Protein AF-A0A925XJP5-F1 (afdb_monomer)

Structure (mmCIF, N/CA/C/O backbone):
data_AF-A0A925XJP5-F1
#
_entry.id   AF-A0A925XJP5-F1
#
loop_
_atom_site.group_PDB
_atom_site.id
_atom_site.type_symbol
_atom_site.label_atom_id
_atom_site.label_alt_id
_atom_site.label_comp_id
_atom_site.label_asym_id
_atom_site.label_entity_id
_atom_site.label_seq_id
_atom_site.pdbx_PDB_ins_code
_atom_site.Cartn_x
_atom_site.Cartn_y
_atom_site.Cartn_z
_atom_site.occupancy
_atom_site.B_iso_or_equiv
_atom_site.auth_seq_id
_atom_site.auth_comp_id
_atom_site.auth_asym_id
_atom_site.auth_atom_id
_atom_site.pdbx_PDB_model_num
ATOM 1 N N . MET A 1 1 ? -41.745 -6.745 10.046 1.00 33.81 1 MET A N 1
ATOM 2 C CA . MET A 1 1 ? -40.478 -7.326 10.549 1.00 33.81 1 MET A CA 1
ATOM 3 C C . MET A 1 1 ? -39.273 -7.015 9.654 1.00 33.81 1 MET A C 1
ATOM 5 O O . MET A 1 1 ? -38.207 -6.804 10.210 1.00 33.81 1 MET A O 1
ATOM 9 N N . SER A 1 2 ? -39.406 -6.922 8.320 1.00 37.16 2 SER A N 1
ATOM 10 C CA . SER A 1 2 ? -38.311 -6.513 7.409 1.00 37.16 2 SER A CA 1
ATOM 11 C C . SER A 1 2 ? -37.733 -5.118 7.708 1.00 37.16 2 SER A C 1
ATOM 13 O O . SER A 1 2 ? -36.521 -4.944 7.706 1.00 37.16 2 SER A O 1
ATOM 15 N N . ASP A 1 3 ? -38.587 -4.146 8.041 1.00 43.53 3 ASP A N 1
ATOM 16 C CA . ASP A 1 3 ? -38.178 -2.735 8.181 1.00 43.53 3 ASP A CA 1
ATOM 17 C C . ASP A 1 3 ? -37.449 -2.447 9.510 1.00 43.53 3 ASP A C 1
ATOM 19 O O . ASP A 1 3 ? -36.561 -1.601 9.566 1.00 43.53 3 ASP A O 1
ATOM 23 N N . LEU A 1 4 ? -37.758 -3.208 10.571 1.00 40.88 4 LEU A N 1
ATOM 24 C CA . LEU A 1 4 ? -37.053 -3.150 11.862 1.00 40.88 4 LEU A CA 1
ATOM 25 C C . LEU A 1 4 ? -35.613 -3.666 11.747 1.00 40.88 4 LEU A C 1
ATOM 27 O O . LEU A 1 4 ? -34.712 -3.078 12.340 1.00 40.88 4 LEU A O 1
ATOM 31 N N . LYS A 1 5 ? -35.388 -4.705 10.927 1.00 43.38 5 LYS A N 1
ATOM 32 C CA . LYS A 1 5 ? -34.034 -5.160 10.582 1.00 43.38 5 LYS A CA 1
ATOM 33 C C . LYS A 1 5 ? -33.272 -4.076 9.819 1.00 43.38 5 LYS A C 1
ATOM 35 O O . LYS A 1 5 ? -32.122 -3.834 10.141 1.00 43.38 5 LYS A O 1
ATOM 40 N N . GLY A 1 6 ? -33.920 -3.360 8.895 1.00 41.78 6 GLY A N 1
ATOM 41 C CA . GLY A 1 6 ? -33.315 -2.224 8.185 1.00 41.78 6 GLY A CA 1
ATOM 42 C C . GLY A 1 6 ? -32.887 -1.072 9.106 1.00 41.78 6 GLY A C 1
ATOM 43 O O . GLY A 1 6 ? -31.795 -0.535 8.939 1.00 41.78 6 GLY A O 1
ATOM 44 N N . ILE A 1 7 ? -33.694 -0.734 10.120 1.00 41.88 7 ILE A N 1
ATOM 45 C CA . ILE A 1 7 ? -33.349 0.287 11.127 1.00 41.88 7 ILE A CA 1
ATOM 46 C C . ILE A 1 7 ? -32.202 -0.194 12.027 1.00 41.88 7 ILE A C 1
ATOM 48 O O . ILE A 1 7 ? -31.280 0.581 12.274 1.00 41.88 7 ILE A O 1
ATOM 52 N N . GLN A 1 8 ? -32.204 -1.461 12.462 1.00 41.78 8 GLN A N 1
ATOM 53 C CA . GLN A 1 8 ? -31.091 -2.071 13.211 1.00 41.78 8 GLN A CA 1
ATOM 54 C C . GLN A 1 8 ? -29.792 -2.111 12.388 1.00 41.78 8 GLN A C 1
ATOM 56 O O . GLN A 1 8 ? -28.729 -1.779 12.903 1.00 41.78 8 GLN A O 1
ATOM 61 N N . SER A 1 9 ? -29.864 -2.436 11.095 1.00 38.41 9 SER A N 1
ATOM 62 C CA . SER A 1 9 ? -28.710 -2.439 10.187 1.00 38.41 9 SER A CA 1
ATOM 63 C C . SER A 1 9 ? -28.182 -1.032 9.896 1.00 38.41 9 SER A C 1
ATOM 65 O O .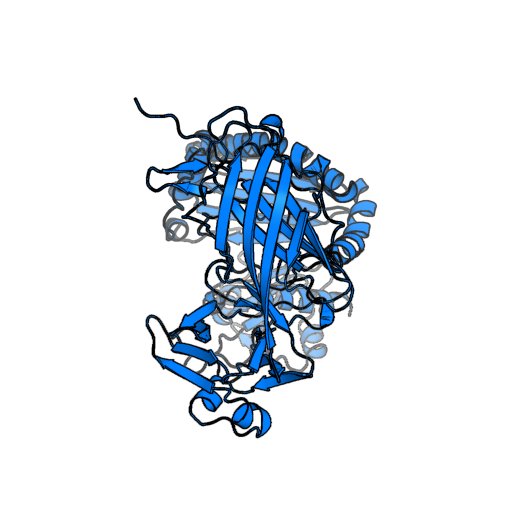 SER A 1 9 ? -26.971 -0.840 9.870 1.00 38.41 9 SER A O 1
ATOM 67 N N . ALA A 1 10 ? -29.053 -0.030 9.732 1.00 37.78 10 ALA A N 1
ATOM 68 C CA . ALA A 1 10 ? -28.644 1.364 9.542 1.00 37.78 10 ALA A CA 1
ATOM 69 C C . ALA A 1 10 ? -28.015 1.969 10.811 1.00 37.78 10 ALA A C 1
ATOM 71 O O . ALA A 1 10 ? -27.041 2.713 10.723 1.00 37.78 10 ALA A O 1
ATOM 72 N N . SER A 1 11 ? -28.530 1.612 11.991 1.00 39.16 11 SER A N 1
ATOM 73 C CA . SER A 1 11 ? -27.977 2.040 13.284 1.00 39.16 11 SER A CA 1
ATOM 74 C C . SER A 1 11 ? -26.676 1.310 13.640 1.00 39.16 11 SER A C 1
ATOM 76 O O . SER A 1 11 ? -25.763 1.943 14.169 1.00 39.16 11 SER A O 1
ATOM 78 N N . MET A 1 12 ? -26.525 0.037 13.256 1.00 36.75 12 MET A N 1
ATOM 79 C CA . MET A 1 12 ? -25.231 -0.654 13.284 1.00 36.75 12 MET A CA 1
ATOM 80 C C . MET A 1 12 ? -24.235 -0.037 12.299 1.00 36.75 12 MET A C 1
ATOM 82 O O . MET A 1 12 ? -23.118 0.238 12.705 1.00 36.75 12 MET A O 1
ATOM 86 N N . MET A 1 13 ? -24.611 0.263 11.051 1.00 34.12 13 MET A N 1
ATOM 87 C CA . MET A 1 13 ? -23.694 0.890 10.084 1.00 34.12 13 MET A CA 1
ATOM 88 C C . MET A 1 13 ? -23.263 2.305 10.502 1.00 34.12 13 MET A C 1
ATOM 90 O O . MET A 1 13 ? -22.089 2.647 10.368 1.00 34.12 13 MET A O 1
ATOM 94 N N . ALA A 1 14 ? -24.167 3.102 11.083 1.00 40.53 14 ALA A N 1
ATOM 95 C CA . ALA A 1 14 ? -23.829 4.408 11.649 1.00 40.53 14 ALA A CA 1
ATOM 96 C C . ALA A 1 14 ? -22.902 4.304 12.875 1.00 40.53 14 ALA A C 1
ATOM 98 O O . ALA A 1 14 ? -22.091 5.196 13.095 1.00 40.53 14 ALA A O 1
ATOM 99 N N . ALA A 1 15 ? -22.987 3.224 13.659 1.00 39.31 15 ALA A N 1
ATOM 100 C CA . ALA A 1 15 ? -22.090 2.971 14.788 1.00 39.31 15 ALA A CA 1
ATOM 101 C C . ALA A 1 15 ? -20.753 2.320 14.372 1.00 39.31 15 ALA A C 1
ATOM 103 O O . ALA A 1 15 ? -19.737 2.549 15.022 1.00 39.31 15 ALA A O 1
ATOM 104 N N . MET A 1 16 ? -20.740 1.528 13.296 1.00 35.91 16 MET A N 1
ATOM 105 C CA . MET A 1 16 ? -19.591 0.731 12.836 1.00 35.91 16 MET A CA 1
ATOM 106 C C . MET A 1 16 ? -18.668 1.474 11.859 1.00 35.91 16 MET A C 1
ATOM 108 O O . MET A 1 16 ? -17.530 1.055 11.676 1.00 35.91 16 MET A O 1
ATOM 112 N N . GLY A 1 17 ? -19.127 2.567 11.242 1.00 30.78 17 GLY A N 1
ATOM 113 C CA . GLY A 1 17 ? -18.336 3.371 10.301 1.00 30.78 17 GLY A CA 1
ATOM 114 C C . GLY A 1 17 ? -17.660 4.609 10.899 1.00 30.78 17 GLY A C 1
ATOM 115 O O . GLY A 1 17 ? -17.045 5.372 10.156 1.00 30.78 17 GLY A O 1
ATOM 116 N N . MET A 1 18 ? -17.788 4.862 12.206 1.00 36.00 18 MET A N 1
ATOM 117 C CA . MET A 1 18 ? -17.225 6.074 12.803 1.00 36.00 18 MET A CA 1
ATOM 118 C C . MET A 1 18 ? -15.815 5.841 13.379 1.00 36.00 18 MET A C 1
ATOM 120 O O . MET A 1 18 ? -15.600 4.867 14.100 1.00 36.00 18 MET A O 1
ATOM 124 N N . PRO A 1 19 ? -14.838 6.726 13.089 1.00 31.59 19 PRO A N 1
ATOM 125 C CA . PRO A 1 19 ? -13.469 6.598 13.589 1.00 31.59 19 PRO A CA 1
ATOM 126 C C . PRO A 1 19 ? -13.420 6.637 15.130 1.00 31.59 19 PRO A C 1
ATOM 128 O O . PR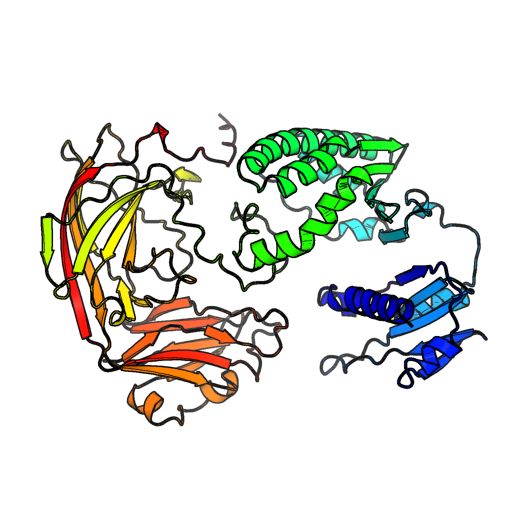O A 1 19 ? -14.343 7.166 15.744 1.00 31.59 19 PRO A O 1
ATOM 131 N N . PRO A 1 20 ? -12.331 6.186 15.787 1.00 36.72 20 PRO A N 1
ATOM 132 C CA . PRO A 1 20 ? -12.180 6.191 17.254 1.00 36.72 20 PRO A CA 1
ATOM 133 C C . PRO A 1 20 ? -12.446 7.547 17.941 1.00 36.72 20 PRO A C 1
ATOM 135 O O . PRO A 1 20 ? -12.813 7.593 19.113 1.00 36.72 20 PRO A O 1
ATOM 138 N N . ALA A 1 21 ? -12.352 8.659 17.200 1.00 38.34 21 ALA A N 1
ATOM 139 C CA . ALA A 1 21 ? -12.789 9.989 17.637 1.00 38.34 21 ALA A CA 1
ATOM 140 C C . ALA A 1 21 ? -14.308 10.096 17.944 1.00 38.34 21 ALA A C 1
ATOM 142 O O . ALA A 1 21 ? -14.755 11.072 18.544 1.00 38.34 21 ALA A O 1
ATOM 143 N N . ALA A 1 22 ? -15.113 9.092 17.590 1.00 40.25 22 ALA A N 1
ATOM 144 C CA . ALA A 1 22 ? -16.556 9.033 17.814 1.00 40.25 22 ALA A CA 1
ATOM 145 C C . ALA A 1 22 ? -16.968 8.749 19.263 1.00 40.25 22 ALA A C 1
ATOM 147 O O . ALA A 1 22 ? -18.132 8.937 19.610 1.00 40.25 22 ALA A O 1
ATOM 148 N N . GLN A 1 23 ? -16.024 8.418 20.149 1.00 46.31 23 GLN A N 1
ATOM 149 C CA . GLN A 1 23 ? -16.266 8.458 21.598 1.00 46.31 23 GLN A CA 1
ATOM 150 C C . GLN A 1 23 ? -16.563 9.885 22.112 1.00 46.31 23 GLN A C 1
ATOM 152 O O . GLN A 1 23 ? -16.997 10.053 23.248 1.00 46.31 23 GLN A O 1
ATOM 157 N N . GLN A 1 24 ? -16.385 10.915 21.272 1.00 52.09 24 GLN A N 1
ATOM 158 C CA . GLN A 1 24 ? -16.808 12.297 21.523 1.00 52.09 24 GLN A CA 1
ATOM 159 C C . GLN A 1 24 ? -17.993 12.748 20.649 1.00 52.09 24 GLN A C 1
ATOM 161 O O . GLN A 1 24 ? -18.259 13.950 20.559 1.00 52.09 24 GLN A O 1
ATOM 166 N N . PHE A 1 25 ? -18.703 11.833 19.979 1.00 54.78 25 PHE A N 1
ATOM 167 C CA . PHE A 1 25 ? -19.795 12.193 19.074 1.00 54.78 25 PHE A CA 1
ATOM 168 C C . PHE A 1 25 ? -20.973 12.832 19.831 1.00 54.78 25 PHE A C 1
ATOM 170 O O . PHE A 1 25 ? -21.836 12.154 20.382 1.00 54.78 25 PHE A O 1
ATOM 177 N N . LYS A 1 26 ? -21.023 14.168 19.825 1.00 70.50 26 LYS A N 1
ATOM 178 C CA . LYS A 1 26 ? -22.146 14.982 20.315 1.00 70.50 26 LYS A CA 1
ATOM 179 C C . LYS A 1 26 ? -23.151 15.217 19.190 1.00 70.50 26 LYS A C 1
ATOM 181 O O . LYS A 1 26 ? -23.288 16.336 18.692 1.00 70.50 26 LYS A O 1
ATOM 186 N N . GLY A 1 27 ? -23.804 14.152 18.740 1.00 73.38 27 GLY A N 1
ATOM 187 C CA . GLY A 1 27 ? -24.730 14.210 17.614 1.00 73.38 27 GLY A CA 1
ATOM 188 C C . GLY A 1 27 ? -25.967 13.343 17.804 1.00 73.38 27 GLY A C 1
ATOM 189 O O . GLY A 1 27 ? -26.015 12.459 18.658 1.00 73.38 27 GLY A O 1
ATOM 190 N N . LEU A 1 28 ? -26.975 13.622 16.980 1.00 81.50 28 LEU A N 1
ATOM 191 C CA . LEU A 1 28 ? -28.200 12.840 16.870 1.00 81.50 28 LEU A CA 1
ATOM 192 C C . LEU A 1 28 ? -28.327 12.328 15.440 1.00 81.50 28 LEU A C 1
ATOM 194 O O . LEU A 1 28 ? -28.055 13.059 14.488 1.00 81.50 28 LEU A O 1
ATOM 198 N N . VAL A 1 29 ? -28.788 11.095 15.303 1.00 80.31 29 VAL A N 1
ATOM 199 C CA . VAL A 1 29 ? -29.218 10.506 14.039 1.00 80.31 29 VAL A CA 1
ATOM 200 C C . VAL A 1 29 ? -30.739 10.469 14.051 1.00 80.31 29 VAL A C 1
ATOM 202 O O . VAL A 1 29 ? -31.344 10.037 15.031 1.00 80.31 29 VAL A O 1
ATOM 205 N N . VAL A 1 30 ? -31.357 10.933 12.968 1.00 80.69 30 VAL A N 1
ATOM 206 C CA . VAL A 1 30 ? -32.813 10.959 12.809 1.00 80.69 30 VAL A CA 1
ATOM 207 C C . VAL A 1 30 ? -33.185 10.096 11.611 1.00 80.69 30 VAL A C 1
ATOM 209 O O . VAL A 1 30 ? -32.767 10.376 10.491 1.00 80.69 30 VAL A O 1
ATOM 212 N N . ALA A 1 31 ? -33.979 9.058 11.843 1.00 79.00 31 ALA A N 1
ATOM 213 C CA . ALA A 1 31 ? -34.532 8.195 10.811 1.00 79.00 31 ALA A CA 1
ATOM 214 C C . ALA A 1 31 ? -36.034 8.456 10.669 1.00 79.00 31 ALA A C 1
ATOM 216 O O . ALA A 1 31 ? -36.762 8.479 11.660 1.00 79.00 31 ALA A O 1
ATOM 217 N N . ARG A 1 32 ? -36.508 8.634 9.433 1.00 78.69 32 ARG A N 1
ATOM 218 C CA . ARG A 1 32 ? -37.937 8.768 9.125 1.00 78.69 32 ARG A CA 1
ATOM 219 C C . ARG A 1 32 ? -38.437 7.545 8.368 1.00 78.69 32 ARG A C 1
ATOM 221 O O . ARG A 1 32 ? -37.838 7.129 7.382 1.00 78.69 32 ARG A O 1
ATOM 228 N N . SER A 1 33 ? -39.547 6.983 8.824 1.00 77.12 33 SER A N 1
ATOM 229 C CA . SER A 1 33 ? -40.209 5.819 8.243 1.00 77.12 33 SER A CA 1
ATOM 230 C C . SER A 1 33 ? -41.499 6.231 7.536 1.00 77.12 33 SER A C 1
ATOM 232 O O . SER A 1 33 ? -42.208 7.126 7.980 1.00 77.12 33 SER A O 1
ATOM 234 N N . LYS A 1 34 ? -41.841 5.545 6.439 1.00 76.31 34 LYS A N 1
ATOM 235 C CA . LYS A 1 34 ? -43.169 5.673 5.807 1.00 76.31 34 LYS A CA 1
ATOM 236 C C . LYS A 1 34 ? -44.260 4.931 6.584 1.00 76.31 34 LYS A C 1
ATOM 238 O O . LYS A 1 34 ? -45.441 5.193 6.377 1.00 76.31 34 LYS A O 1
ATOM 243 N N . LYS A 1 35 ? -43.870 3.964 7.418 1.00 83.12 35 LYS A N 1
ATOM 244 C CA . LYS A 1 35 ? -44.777 3.186 8.264 1.00 83.12 35 LYS A CA 1
ATOM 245 C C . LYS A 1 35 ? -44.687 3.657 9.711 1.00 83.12 35 LYS A C 1
ATOM 247 O O . LYS A 1 35 ? -43.565 3.909 10.163 1.00 83.12 35 LYS A O 1
ATOM 252 N N . PRO A 1 36 ? -45.811 3.639 10.445 1.00 88.81 36 PRO A N 1
ATOM 253 C CA . PRO A 1 36 ? -45.805 3.958 11.856 1.00 88.81 36 PRO A CA 1
ATOM 254 C C . PRO A 1 36 ? -44.813 3.094 12.649 1.00 88.81 36 PRO A C 1
ATOM 256 O O . PRO A 1 36 ? -44.838 1.863 12.583 1.00 88.81 36 PRO A O 1
ATOM 259 N N . LEU A 1 37 ? -43.941 3.753 13.397 1.00 88.44 37 LEU A N 1
ATOM 260 C CA . LEU A 1 37 ? -43.054 3.213 14.404 1.00 88.44 37 LEU A CA 1
ATOM 261 C C . LEU A 1 37 ? -43.815 3.125 15.724 1.00 88.44 37 LEU A C 1
ATOM 263 O O . LEU A 1 37 ? -44.519 4.048 16.126 1.00 88.44 37 LEU A O 1
ATOM 267 N N . SER A 1 38 ? -43.646 2.005 16.418 1.00 90.19 38 SER A N 1
ATOM 268 C CA . SER A 1 38 ? -44.187 1.812 17.757 1.00 90.19 38 SER A CA 1
ATOM 269 C C . SER A 1 38 ? -43.050 1.467 18.701 1.00 90.19 38 SER A C 1
ATOM 271 O O . SER A 1 38 ? -42.330 0.490 18.485 1.00 90.19 38 SER A O 1
ATOM 273 N N . GLN A 1 39 ? -42.907 2.248 19.771 1.00 86.06 39 GLN A N 1
ATOM 274 C CA . GLN A 1 39 ? -41.919 1.966 20.806 1.00 86.06 39 GLN A CA 1
ATOM 275 C C . GLN A 1 39 ? -42.156 0.592 21.446 1.00 86.06 39 GLN A C 1
ATOM 277 O O . GLN A 1 39 ? -41.198 -0.139 21.684 1.00 86.06 39 GLN A O 1
ATOM 282 N N . SER A 1 40 ? -43.418 0.196 21.660 1.00 89.38 40 SER A N 1
ATOM 283 C CA . SER A 1 40 ? -43.729 -1.128 22.206 1.00 89.38 40 SER A CA 1
ATOM 284 C C . SER A 1 40 ? -43.322 -2.249 21.249 1.00 89.38 40 SER A C 1
ATOM 286 O O . SER A 1 40 ? -42.809 -3.267 21.701 1.00 89.38 40 SER A O 1
ATOM 288 N N . ALA A 1 41 ? -43.455 -2.047 19.935 1.00 88.31 41 ALA A N 1
ATOM 289 C CA . ALA A 1 41 ? -43.001 -3.019 18.941 1.00 88.31 41 ALA A CA 1
ATOM 290 C C . ALA A 1 41 ? -41.467 -3.144 18.898 1.00 88.31 41 ALA A C 1
ATOM 292 O O . ALA A 1 41 ? -40.954 -4.247 18.726 1.00 88.31 41 ALA A O 1
ATOM 293 N N . ILE A 1 42 ? -40.732 -2.038 19.078 1.00 86.44 42 ILE A N 1
ATOM 294 C CA . ILE A 1 42 ? -39.261 -2.057 19.153 1.00 86.44 42 ILE A CA 1
ATOM 295 C C . ILE A 1 42 ? -38.800 -2.817 20.403 1.00 86.44 42 ILE A C 1
ATOM 297 O O . ILE A 1 42 ? -37.968 -3.712 20.296 1.00 86.44 42 ILE A O 1
ATOM 301 N N . LEU A 1 43 ? -39.382 -2.519 21.569 1.00 87.81 43 LEU A N 1
ATOM 302 C CA . LEU A 1 43 ? -39.062 -3.204 22.827 1.00 87.81 43 LEU A CA 1
ATOM 303 C C . LEU A 1 43 ? -39.427 -4.699 22.794 1.00 87.81 43 LEU A C 1
ATOM 305 O O . LEU A 1 43 ? -38.710 -5.517 23.357 1.00 87.81 43 LEU A O 1
ATOM 309 N N . GLN A 1 44 ? -40.512 -5.076 22.108 1.00 89.38 44 GLN A N 1
ATOM 310 C CA . GLN A 1 44 ? -40.867 -6.485 21.895 1.00 89.38 44 GLN A CA 1
ATOM 311 C C . GLN A 1 44 ? -39.879 -7.213 20.976 1.00 89.38 44 GLN A C 1
ATOM 313 O O . GLN A 1 44 ? -39.612 -8.394 21.181 1.00 89.38 44 GLN A O 1
ATOM 318 N N . ALA A 1 45 ? -39.357 -6.528 19.955 1.00 86.56 45 ALA A N 1
ATOM 319 C CA . ALA A 1 45 ? -38.388 -7.100 19.023 1.00 86.56 45 ALA A CA 1
ATOM 320 C C . ALA A 1 45 ? -36.975 -7.221 19.621 1.00 86.56 45 ALA A C 1
ATOM 322 O O . ALA A 1 45 ? -36.201 -8.055 19.157 1.00 86.56 45 ALA A O 1
ATOM 323 N N . SER A 1 46 ? -36.667 -6.408 20.634 1.00 86.38 46 SER A N 1
ATOM 324 C CA . SER A 1 46 ? -35.368 -6.336 21.305 1.00 86.38 46 SER A CA 1
ATOM 325 C C . SER A 1 46 ? -35.556 -6.263 22.830 1.00 86.38 46 SER A C 1
ATOM 327 O O . SER A 1 46 ? -35.480 -5.174 23.410 1.00 86.38 46 SER A O 1
ATOM 329 N N . PRO A 1 47 ? -35.832 -7.403 23.496 1.00 86.88 47 PRO A N 1
ATOM 330 C CA . PRO A 1 47 ? -36.103 -7.462 24.937 1.00 86.88 47 PRO A CA 1
ATOM 331 C C . PRO A 1 47 ? -34.914 -7.035 25.817 1.00 86.88 47 PRO A C 1
ATOM 333 O O . PRO A 1 47 ? -35.086 -6.771 27.004 1.00 86.88 47 PRO A O 1
ATOM 336 N N . GLU A 1 48 ? -33.710 -6.956 25.254 1.00 86.25 48 GLU A N 1
ATOM 337 C CA . GLU A 1 48 ? -32.500 -6.439 25.895 1.00 86.25 48 GLU A CA 1
ATOM 338 C C . GLU A 1 48 ? -32.511 -4.915 26.112 1.00 86.25 48 GLU A C 1
ATOM 340 O O . GLU A 1 48 ? -31.717 -4.399 26.904 1.00 86.25 48 GLU A O 1
ATOM 345 N N . LEU A 1 49 ? -33.401 -4.187 25.430 1.00 90.25 49 LEU A N 1
ATOM 346 C CA . LEU A 1 49 ? -33.514 -2.736 25.543 1.00 90.25 49 LEU A CA 1
ATOM 347 C C . LEU A 1 49 ? -34.243 -2.334 26.824 1.00 90.25 49 LEU A C 1
ATOM 349 O O . LEU A 1 49 ? -35.337 -2.806 27.128 1.00 90.25 49 LEU A O 1
ATOM 353 N N . LYS A 1 50 ? -33.663 -1.380 27.556 1.00 91.19 50 LYS A N 1
ATOM 354 C CA . LYS A 1 50 ? -34.285 -0.813 28.759 1.00 91.19 50 LYS A CA 1
ATOM 355 C C . LYS A 1 50 ? -34.980 0.493 28.418 1.00 91.19 50 LYS A C 1
ATOM 357 O O . LYS A 1 50 ? -34.313 1.436 28.006 1.00 91.19 50 LYS A O 1
ATOM 362 N N . SER A 1 51 ? -36.294 0.555 28.622 1.00 94.50 51 SER A N 1
ATOM 363 C CA . SER A 1 51 ? -37.050 1.809 28.540 1.00 94.50 51 SER A CA 1
ATOM 364 C C . SER A 1 51 ? -36.765 2.684 29.762 1.00 94.50 51 SER A C 1
ATOM 366 O O . SER A 1 51 ? -36.723 2.186 30.886 1.00 94.50 51 SER A O 1
ATOM 368 N N . VAL A 1 52 ? -36.581 3.980 29.540 1.00 96.31 52 VAL A N 1
ATOM 369 C CA . VAL A 1 52 ? -36.286 4.998 30.550 1.00 96.31 52 VAL A CA 1
ATOM 370 C C . VAL A 1 52 ? -37.137 6.231 30.263 1.00 96.31 52 VAL A C 1
ATOM 372 O O . VAL A 1 52 ? -37.252 6.656 29.114 1.00 96.31 52 VAL A O 1
ATOM 375 N N . ASP A 1 53 ? -37.713 6.817 31.309 1.00 96.25 53 ASP A N 1
ATOM 376 C CA . ASP A 1 53 ? -38.518 8.032 31.204 1.00 96.25 53 ASP A CA 1
ATOM 377 C C . ASP A 1 53 ? -37.669 9.296 31.395 1.00 96.25 53 ASP A C 1
ATOM 379 O O . ASP A 1 53 ? -36.796 9.366 32.262 1.00 96.25 53 ASP A O 1
ATOM 383 N N . HIS A 1 54 ? -37.952 10.322 30.593 1.00 95.12 54 HIS A N 1
ATOM 384 C CA . HIS A 1 54 ? -37.375 11.661 30.696 1.00 95.12 54 HIS A CA 1
ATOM 385 C C . HIS A 1 54 ? -38.398 12.709 30.243 1.00 95.12 54 HIS A C 1
ATOM 387 O O . HIS A 1 54 ? -38.891 12.662 29.117 1.00 95.12 54 HIS A O 1
ATOM 393 N N . SER A 1 55 ? -38.738 13.656 31.122 1.00 90.81 55 SER A N 1
ATOM 394 C CA . SER A 1 55 ? -39.688 14.748 30.833 1.00 90.81 55 SER A CA 1
ATOM 395 C C . SER A 1 55 ? -41.045 14.273 30.275 1.00 90.81 55 SER A C 1
ATOM 397 O O . SER A 1 55 ? -41.602 14.875 29.359 1.00 90.81 55 SER A O 1
ATOM 399 N N . GLY A 1 56 ? -41.574 13.163 30.808 1.00 90.88 56 GLY A N 1
ATOM 400 C CA . GLY A 1 56 ? -42.861 12.584 30.392 1.00 90.88 56 GLY A CA 1
ATOM 401 C C . GLY A 1 56 ? -42.840 11.861 29.039 1.00 90.88 56 GLY A C 1
ATOM 402 O O . GLY A 1 56 ? -43.892 11.477 28.536 1.00 90.88 56 GLY A O 1
ATOM 403 N N . LYS A 1 57 ? -41.657 11.671 28.448 1.00 92.12 57 LYS A N 1
ATOM 404 C CA . LYS A 1 57 ? -41.427 10.888 27.232 1.00 92.12 57 LYS A CA 1
ATOM 405 C C . LYS A 1 57 ? -40.498 9.723 27.555 1.00 92.12 57 LYS A C 1
ATOM 407 O O . LYS A 1 57 ? -39.601 9.861 28.381 1.00 92.12 57 LYS A O 1
ATOM 412 N N . SER A 1 58 ? -40.659 8.607 26.863 1.00 93.50 58 SER A N 1
ATOM 413 C CA . SER A 1 58 ? -39.809 7.434 27.049 1.00 93.50 58 SER A CA 1
ATOM 414 C C . SER A 1 58 ? -38.804 7.276 25.912 1.00 93.50 58 SER A C 1
ATOM 416 O O . SER A 1 58 ? -39.143 7.426 24.739 1.00 93.50 58 SER A O 1
ATOM 418 N N . TYR A 1 59 ? -37.571 6.933 26.261 1.00 95.00 59 TYR A N 1
ATOM 419 C CA . TYR A 1 59 ? -36.535 6.485 25.335 1.00 95.00 59 TYR A CA 1
ATOM 420 C C . TYR A 1 59 ? -36.022 5.116 25.779 1.00 95.00 59 TYR A C 1
ATOM 422 O O . TYR A 1 59 ? -36.324 4.664 26.878 1.00 95.00 59 TYR A O 1
ATOM 430 N N . PHE A 1 60 ? -35.258 4.426 24.945 1.00 94.19 60 PHE A N 1
ATOM 431 C CA . PHE A 1 60 ? -34.646 3.153 25.302 1.00 94.19 60 PHE A CA 1
ATOM 432 C C . PHE A 1 60 ? -33.127 3.219 25.217 1.00 94.19 60 PHE A C 1
ATOM 434 O O . PHE A 1 60 ? -32.580 3.875 24.334 1.00 94.19 60 PHE A O 1
ATOM 441 N N . LEU A 1 61 ? -32.447 2.541 26.138 1.00 93.06 61 LEU A N 1
ATOM 442 C CA . LEU A 1 61 ? -30.994 2.398 26.152 1.00 93.06 61 LEU A CA 1
ATOM 443 C C . LEU A 1 61 ? -30.576 1.237 25.256 1.00 93.06 61 LEU A C 1
ATOM 445 O O . LEU A 1 61 ? -31.096 0.127 25.393 1.00 93.06 61 LEU A O 1
ATOM 449 N N . LEU A 1 62 ? -29.622 1.497 24.365 1.00 87.56 62 LEU A N 1
ATOM 450 C CA . LEU A 1 62 ? -28.983 0.471 23.551 1.00 87.56 62 LEU A CA 1
ATOM 451 C C . LEU A 1 62 ? -27.891 -0.232 24.378 1.00 87.56 62 LEU A C 1
ATOM 453 O O . LEU A 1 62 ? -27.215 0.432 25.168 1.00 87.56 62 LEU A O 1
ATOM 457 N N . PRO A 1 63 ? -27.671 -1.550 24.210 1.00 81.50 63 PRO A N 1
ATOM 458 C CA . PRO A 1 63 ? -26.584 -2.245 24.883 1.00 81.50 63 PRO A CA 1
ATOM 459 C C . PRO A 1 63 ? -25.255 -1.701 24.361 1.00 81.50 63 PRO A C 1
ATOM 461 O O . PRO A 1 63 ? -24.868 -1.953 23.221 1.00 81.50 63 PRO A O 1
ATOM 464 N N . THR A 1 64 ? -24.560 -0.925 25.184 1.00 77.06 64 THR A N 1
ATOM 465 C CA . THR A 1 64 ? -23.232 -0.417 24.849 1.00 77.06 64 THR A CA 1
ATOM 466 C C . THR A 1 64 ? -22.174 -1.381 25.370 1.00 77.06 64 THR A C 1
ATOM 468 O O . THR A 1 64 ? -22.219 -1.739 26.552 1.00 77.06 64 THR A O 1
ATOM 471 N N . PRO A 1 65 ? -21.219 -1.818 24.530 1.00 71.19 65 PRO A N 1
ATOM 472 C CA . PRO A 1 65 ? -20.098 -2.610 25.008 1.00 71.19 65 PRO A CA 1
ATOM 473 C C . PRO A 1 65 ? -19.319 -1.826 26.077 1.00 71.19 65 PRO A C 1
ATOM 475 O O . PRO A 1 65 ? -19.311 -0.590 26.049 1.00 71.19 65 PRO A O 1
ATOM 478 N N . PRO A 1 66 ? -18.675 -2.517 27.036 1.00 74.56 66 PRO A N 1
ATOM 479 C CA . PRO A 1 66 ? -17.860 -1.852 28.042 1.00 74.56 66 PRO A CA 1
ATOM 480 C C . PRO A 1 66 ? -16.799 -0.985 27.357 1.00 74.56 66 PRO A C 1
ATOM 482 O O . PRO A 1 66 ? -16.113 -1.434 26.437 1.00 74.56 66 PRO A O 1
ATOM 485 N N . GLY A 1 67 ? -16.702 0.272 27.794 1.00 70.06 67 GLY A N 1
ATOM 486 C CA . GLY A 1 67 ? -15.683 1.197 27.311 1.00 70.06 67 GLY A CA 1
ATOM 487 C C . GLY A 1 67 ? -14.266 0.736 27.683 1.00 70.06 67 GLY A C 1
ATOM 488 O O . GLY A 1 67 ? -14.100 -0.173 28.504 1.00 70.06 67 GLY A O 1
ATOM 489 N N . PRO A 1 68 ? -13.226 1.360 27.103 1.00 69.00 68 PRO A N 1
ATOM 490 C CA . PRO A 1 68 ? -11.843 1.112 27.496 1.00 69.00 68 PRO A CA 1
ATOM 491 C C . PRO A 1 68 ? -11.638 1.297 29.013 1.00 69.00 68 PRO A C 1
ATOM 493 O O . PRO A 1 68 ? -12.288 2.160 29.613 1.00 69.00 68 PRO A O 1
ATOM 496 N N . PRO A 1 69 ? -10.715 0.551 29.654 1.00 72.06 69 PRO A N 1
ATOM 497 C CA . PRO A 1 69 ? -10.400 0.739 31.068 1.00 72.06 69 PRO A CA 1
ATOM 498 C C . PRO A 1 69 ? -10.064 2.204 31.378 1.00 72.06 69 PRO A C 1
ATOM 500 O O . PRO A 1 69 ? -9.187 2.794 30.751 1.00 72.06 69 PRO A O 1
ATOM 503 N N . GLY A 1 70 ? -10.765 2.791 32.351 1.00 77.44 70 GLY A N 1
ATOM 504 C CA . GLY A 1 70 ? -10.575 4.189 32.752 1.00 77.44 70 GLY A CA 1
ATOM 505 C C . GLY A 1 70 ? -11.417 5.214 31.985 1.00 77.44 70 GLY A C 1
ATOM 506 O O . GLY A 1 70 ? -11.316 6.401 32.288 1.00 77.44 70 GLY A O 1
ATOM 507 N N . GLN A 1 71 ? -12.272 4.791 31.048 1.00 71.50 71 GLN A N 1
ATOM 508 C CA . GLN A 1 71 ? -13.252 5.667 30.406 1.00 71.50 71 GLN A CA 1
ATOM 509 C C . GLN A 1 71 ? -14.685 5.210 30.714 1.00 71.50 71 GLN A C 1
ATOM 511 O O . GLN A 1 71 ? -14.992 4.023 30.579 1.00 71.50 71 GLN A O 1
ATOM 516 N N . PRO A 1 72 ? -15.583 6.123 31.128 1.00 73.44 72 PRO A N 1
ATOM 517 C CA . PRO A 1 72 ? -16.991 5.788 31.275 1.00 73.44 72 PRO A CA 1
ATOM 518 C C . PRO A 1 72 ? -17.564 5.393 29.910 1.00 73.44 72 PRO A C 1
ATOM 520 O O . PRO A 1 72 ? -17.294 6.049 28.903 1.00 73.44 72 PRO A O 1
ATOM 523 N N . ALA A 1 73 ? -18.350 4.315 29.872 1.00 76.56 73 ALA A N 1
ATOM 524 C CA . ALA A 1 73 ? -19.069 3.936 28.664 1.00 76.56 73 ALA A CA 1
ATOM 525 C C . ALA A 1 73 ? -20.007 5.084 28.256 1.00 76.56 73 ALA A C 1
ATOM 527 O O . ALA A 1 73 ? -20.752 5.610 29.084 1.00 76.56 73 ALA A O 1
ATOM 528 N N . VAL A 1 74 ? -19.956 5.485 26.986 1.00 78.94 74 VAL A N 1
ATOM 529 C CA . VAL A 1 74 ? -20.899 6.464 26.442 1.00 78.94 74 VAL A CA 1
ATOM 530 C C . VAL A 1 74 ? -22.233 5.758 26.265 1.00 78.94 74 VAL A C 1
ATOM 532 O O . VAL A 1 74 ? -22.350 4.881 25.414 1.00 78.94 74 VAL A O 1
ATOM 535 N N . GLU A 1 75 ? -23.230 6.123 27.067 1.00 88.44 75 GLU A N 1
ATOM 536 C CA . GLU A 1 75 ? -24.579 5.582 26.918 1.00 88.44 75 GLU A CA 1
ATOM 537 C C . GLU A 1 75 ? -25.230 6.125 25.641 1.00 88.44 75 GLU A C 1
ATOM 539 O O . GLU A 1 75 ? -25.296 7.340 25.417 1.00 88.44 75 GLU A O 1
ATOM 544 N N . VAL A 1 76 ? -25.756 5.216 24.821 1.00 89.19 76 VAL A N 1
ATOM 545 C CA . VAL A 1 76 ? -26.496 5.542 23.599 1.00 89.19 76 VAL A CA 1
ATOM 546 C C . VAL A 1 76 ? -27.957 5.159 23.799 1.00 89.19 76 VAL A C 1
ATOM 548 O O . VAL A 1 76 ? -28.267 4.085 24.316 1.00 89.19 76 VAL A O 1
ATOM 551 N N . GLY A 1 77 ? -28.863 6.044 23.392 1.00 92.69 77 GLY A N 1
ATOM 552 C CA . GLY A 1 77 ? -30.300 5.826 23.474 1.00 92.69 77 GLY A CA 1
ATOM 553 C C . GLY A 1 77 ? -31.014 6.020 22.141 1.00 92.69 77 GLY A C 1
ATOM 554 O O . GLY A 1 77 ? -30.458 6.571 21.190 1.00 92.69 77 GLY A O 1
ATOM 555 N N . GLY A 1 78 ? -32.267 5.573 22.098 1.00 92.44 78 GLY A N 1
ATOM 556 C CA . GLY A 1 78 ? -33.199 5.762 20.994 1.00 92.44 78 GLY A CA 1
ATOM 557 C C . GLY A 1 78 ? -34.570 6.227 21.482 1.00 92.44 78 GLY A C 1
ATOM 558 O O . GLY A 1 78 ? -35.070 5.739 22.489 1.00 92.44 78 GLY A O 1
ATOM 559 N N . TRP A 1 79 ? -35.200 7.155 20.772 1.00 93.69 79 TRP A N 1
ATOM 560 C CA . TRP A 1 79 ? -36.509 7.727 21.082 1.00 93.69 79 TRP A CA 1
ATOM 561 C C . TRP A 1 79 ? -37.373 7.766 19.819 1.00 93.69 79 TRP A C 1
ATOM 563 O O . TRP A 1 79 ? -36.934 8.223 18.765 1.00 93.69 79 TRP A O 1
ATOM 573 N N . VAL A 1 80 ? -38.612 7.283 19.917 1.00 92.00 80 VAL A N 1
ATOM 574 C CA . VAL A 1 80 ? -39.620 7.448 18.861 1.00 92.00 80 VAL A CA 1
ATOM 575 C C . VAL A 1 80 ? -40.265 8.818 19.064 1.00 92.00 80 VAL A C 1
ATOM 577 O O . VAL A 1 80 ? -41.106 8.984 19.946 1.00 92.00 80 VAL A O 1
ATOM 580 N N . ALA A 1 81 ? -39.801 9.809 18.302 1.00 88.56 81 ALA A N 1
ATOM 581 C CA . ALA A 1 81 ? -40.203 11.202 18.467 1.00 88.56 81 ALA A CA 1
ATOM 582 C C . ALA A 1 81 ? -41.648 11.457 18.041 1.00 88.56 81 ALA A C 1
ATOM 584 O O . ALA A 1 81 ? -42.348 12.222 18.693 1.00 88.56 81 ALA A O 1
ATOM 585 N N . ASP A 1 82 ? -42.092 10.771 16.992 1.00 88.19 82 ASP A N 1
ATOM 586 C CA . ASP A 1 82 ? -43.472 10.754 16.523 1.00 88.19 82 ASP A CA 1
ATOM 587 C C . ASP A 1 82 ? -43.758 9.406 15.838 1.00 88.19 82 ASP A C 1
ATOM 589 O O . ASP A 1 82 ? -42.899 8.522 15.802 1.00 88.19 82 ASP A O 1
ATOM 593 N N . ALA A 1 83 ? -44.957 9.237 15.273 1.00 87.62 83 ALA A N 1
ATOM 594 C CA . ALA A 1 83 ? -45.348 7.993 14.615 1.00 87.62 83 ALA A CA 1
ATOM 595 C C . ALA A 1 83 ? -44.381 7.559 13.503 1.00 87.62 83 ALA A C 1
ATOM 597 O O . ALA A 1 83 ? -44.350 6.390 13.181 1.00 87.62 83 ALA A O 1
ATOM 598 N N . ASN A 1 84 ? -43.590 8.439 12.907 1.00 85.56 84 ASN A N 1
ATOM 599 C CA . ASN A 1 84 ? -42.726 8.135 11.773 1.00 85.56 84 ASN A CA 1
ATOM 600 C C . ASN A 1 84 ? -41.260 8.515 12.003 1.00 85.56 84 ASN A C 1
ATOM 602 O O . ASN A 1 84 ? -40.432 8.195 11.156 1.00 85.56 84 ASN A O 1
ATOM 606 N N . THR A 1 85 ? -40.911 9.156 13.116 1.00 86.00 85 THR A N 1
ATOM 607 C CA . THR A 1 85 ? -39.554 9.643 13.381 1.00 86.00 85 THR A CA 1
ATOM 608 C C . THR A 1 85 ? -38.907 8.887 14.535 1.00 86.00 85 THR A C 1
ATOM 610 O O . THR A 1 85 ? -39.405 8.873 15.658 1.00 86.00 85 THR A O 1
ATOM 613 N N . PHE A 1 86 ? -37.739 8.312 14.272 1.00 87.88 86 PHE A N 1
ATOM 614 C CA . PHE A 1 86 ? -36.855 7.721 15.264 1.00 87.88 86 PHE A CA 1
ATOM 615 C C . PHE A 1 86 ? -35.599 8.573 15.424 1.00 87.88 86 PHE A C 1
ATOM 617 O O . PHE A 1 86 ? -34.979 8.957 14.436 1.00 87.88 86 PHE A O 1
ATOM 624 N N . VAL A 1 87 ? -35.210 8.860 16.660 1.00 89.69 87 VAL A N 1
ATOM 625 C CA . VAL A 1 87 ? -34.026 9.652 17.002 1.00 89.69 87 VAL A CA 1
ATOM 626 C C . VAL A 1 87 ? -33.106 8.792 17.851 1.00 89.69 87 VAL A C 1
ATOM 628 O O . VAL A 1 87 ? -33.559 8.197 18.820 1.00 89.69 87 VAL A O 1
ATOM 631 N N . MET A 1 88 ? -31.819 8.740 17.531 1.00 90.88 88 MET A N 1
ATOM 632 C CA . MET A 1 88 ? -30.819 8.025 18.326 1.00 90.88 88 MET A CA 1
ATOM 633 C C . MET A 1 88 ? -29.560 8.866 18.526 1.00 90.88 88 MET A C 1
ATOM 635 O O . MET A 1 88 ? -29.243 9.724 17.704 1.00 90.88 88 MET A O 1
ATOM 639 N N . GLY A 1 89 ? -28.826 8.616 19.603 1.00 89.94 89 GLY A N 1
ATOM 640 C CA . GLY A 1 89 ? -27.567 9.303 19.888 1.00 89.94 89 GLY A CA 1
ATOM 641 C C . GLY A 1 89 ? -27.147 9.151 21.343 1.00 89.94 89 GLY A C 1
ATOM 642 O O . GLY A 1 89 ? -27.697 8.319 22.068 1.00 89.94 89 GLY A O 1
ATOM 643 N N . GLY A 1 90 ? -26.178 9.959 21.775 1.00 90.12 90 GLY A N 1
ATOM 644 C CA . GLY A 1 90 ? -25.791 10.027 23.183 1.00 90.12 90 GLY A CA 1
ATOM 645 C C . GLY A 1 90 ? -26.987 10.403 24.062 1.00 90.12 90 GLY A C 1
ATOM 646 O O . GLY A 1 90 ? -27.807 11.245 23.687 1.00 90.12 90 GLY A O 1
ATOM 647 N N . VAL A 1 91 ? -27.123 9.766 25.229 1.00 91.50 91 VAL A N 1
ATOM 648 C CA . VAL A 1 91 ? -28.284 9.974 26.118 1.00 91.50 91 VAL A CA 1
ATOM 649 C C . VAL A 1 91 ? -28.462 11.449 26.499 1.00 91.50 91 VAL A C 1
ATOM 651 O O . VAL A 1 91 ? -29.592 11.927 26.587 1.00 91.50 91 VAL A O 1
ATOM 654 N N . ASN A 1 92 ? -27.372 12.196 26.683 1.00 90.88 92 ASN A N 1
ATOM 655 C CA . ASN A 1 92 ? -27.439 13.618 27.029 1.00 90.88 92 ASN A CA 1
ATOM 656 C C . ASN A 1 92 ? -27.994 14.466 25.877 1.00 90.88 92 ASN A C 1
ATOM 658 O O . ASN A 1 92 ? -28.864 15.311 26.090 1.00 90.88 92 ASN A O 1
ATOM 662 N N . GLU A 1 93 ? -27.530 14.226 24.651 1.00 89.56 93 GLU A N 1
ATOM 663 C CA . GLU A 1 93 ? -28.019 14.884 23.441 1.00 89.56 93 GLU A CA 1
ATOM 664 C C . GLU A 1 93 ? -29.488 14.535 23.182 1.00 89.56 93 GLU A C 1
ATOM 666 O O . GLU A 1 93 ? -30.278 15.408 22.814 1.00 89.56 93 GLU A O 1
ATOM 671 N N . LEU A 1 94 ? -29.861 13.274 23.418 1.00 91.25 94 LEU A N 1
ATOM 672 C CA . LEU A 1 94 ? -31.223 12.776 23.264 1.00 91.25 94 LEU A CA 1
ATOM 673 C C . LEU A 1 94 ? -32.177 13.468 24.247 1.00 91.25 94 LEU A C 1
ATOM 675 O O . LEU A 1 94 ? -33.185 14.032 23.826 1.00 91.25 94 LEU A O 1
ATOM 679 N N . LYS A 1 95 ? -31.818 13.520 25.536 1.00 93.00 95 LYS A N 1
ATOM 680 C CA . LYS A 1 95 ? -32.568 14.248 26.574 1.00 93.00 95 LYS A CA 1
ATOM 681 C C . LYS A 1 95 ? -32.715 15.728 26.231 1.00 93.00 95 LYS A C 1
ATOM 683 O O . LYS A 1 95 ? -33.822 16.258 26.248 1.00 93.00 95 LYS A O 1
ATOM 688 N N . ALA A 1 96 ? -31.626 16.370 25.806 1.00 89.38 96 ALA A N 1
ATOM 689 C CA . ALA A 1 96 ? -31.653 17.769 25.389 1.00 89.38 96 ALA A CA 1
ATOM 690 C C . ALA A 1 96 ? -32.575 18.018 24.178 1.00 89.38 96 ALA A C 1
ATOM 692 O O . ALA A 1 96 ? -33.165 19.095 24.070 1.00 89.38 96 ALA A O 1
ATOM 693 N N . ALA A 1 97 ? -32.706 17.058 23.255 1.00 87.56 97 ALA A N 1
ATOM 694 C CA . ALA A 1 97 ? -33.680 17.133 22.166 1.00 87.56 97 ALA A CA 1
ATOM 695 C C . ALA A 1 97 ? -35.119 16.909 22.653 1.00 87.56 97 ALA A C 1
ATOM 697 O O . ALA A 1 97 ? -36.018 17.637 22.235 1.00 87.56 97 ALA A O 1
ATOM 698 N N . MET A 1 98 ? -35.338 15.960 23.567 1.00 90.81 98 MET A N 1
ATOM 699 C CA . MET A 1 98 ? -36.650 15.693 24.166 1.00 90.81 98 MET A CA 1
ATOM 700 C C . MET A 1 98 ? -37.197 16.913 24.923 1.00 90.81 98 MET A C 1
ATOM 702 O O . MET A 1 98 ? -38.375 17.241 24.739 1.00 90.81 98 MET A O 1
ATOM 706 N N . ASP A 1 99 ? -36.339 17.594 25.695 1.00 90.56 99 ASP A N 1
ATOM 707 C CA . ASP A 1 99 ? -36.661 18.785 26.500 1.00 90.56 99 ASP A CA 1
ATOM 708 C C . ASP A 1 99 ? -36.996 20.010 25.647 1.00 90.56 99 ASP A C 1
ATOM 710 O O . ASP A 1 99 ? -37.893 20.781 25.981 1.00 90.56 99 ASP A O 1
ATOM 714 N N . LYS A 1 100 ? -36.310 20.187 24.510 1.00 83.50 100 LYS A N 1
ATOM 715 C CA . LYS A 1 100 ? -36.639 21.252 23.547 1.00 83.50 100 LYS A CA 1
ATOM 716 C C . LYS A 1 100 ? -38.004 21.059 22.887 1.00 83.50 100 LYS A C 1
ATOM 718 O O . LYS A 1 100 ? -38.546 22.020 22.341 1.00 83.50 100 LYS A O 1
ATOM 723 N N . GLY A 1 101 ? -38.534 19.837 22.914 1.00 73.69 101 GLY A N 1
ATOM 724 C CA . GLY A 1 101 ? -39.793 19.484 22.274 1.00 73.69 101 GLY A CA 1
ATOM 725 C C . GLY A 1 101 ? -39.754 19.587 20.748 1.00 73.69 101 GLY A C 1
ATOM 726 O O . GLY A 1 101 ? -38.722 19.847 20.131 1.00 73.69 101 GLY A O 1
ATOM 727 N N . GLU A 1 102 ? -40.916 19.390 20.133 1.00 67.31 102 GLU A N 1
ATOM 728 C CA . GLU A 1 102 ? -41.145 19.534 18.691 1.00 67.31 102 GLU A CA 1
ATOM 729 C C . GLU A 1 102 ? -41.245 21.021 18.315 1.00 67.31 102 GLU A C 1
ATOM 731 O O . GLU A 1 102 ? -42.271 21.506 17.844 1.00 67.31 102 GLU A O 1
ATOM 736 N N . THR A 1 103 ? -40.212 21.812 18.597 1.00 57.03 103 THR A N 1
ATOM 737 C CA . THR A 1 103 ? -40.227 23.227 18.213 1.00 57.03 103 THR A CA 1
ATOM 738 C C . THR A 1 103 ? -40.147 23.340 16.686 1.00 57.03 103 THR A C 1
ATOM 740 O O . THR A 1 103 ? -39.134 23.037 16.064 1.00 57.03 103 THR A O 1
ATOM 743 N N . VAL A 1 104 ? -41.271 23.747 16.085 1.00 56.44 104 VAL A N 1
ATOM 744 C CA . VAL A 1 104 ? -41.590 23.639 14.646 1.00 56.44 104 VAL A CA 1
ATOM 745 C C . VAL A 1 104 ? -40.796 24.608 13.765 1.00 56.44 104 VAL A C 1
ATOM 747 O O . VAL A 1 104 ? -40.753 24.430 12.553 1.00 56.44 104 VAL A O 1
ATOM 750 N N . SER A 1 105 ? -40.152 25.627 14.339 1.00 68.81 105 SER A N 1
ATOM 751 C CA . SER A 1 105 ? -39.394 26.618 13.570 1.00 68.81 105 SER A CA 1
ATOM 752 C C . SER A 1 105 ? -38.057 26.032 13.109 1.00 68.81 105 SER A C 1
ATOM 754 O O . SER A 1 105 ? -37.158 25.863 13.941 1.00 68.81 105 SER A O 1
ATOM 756 N N . PRO A 1 106 ? -37.870 25.751 11.803 1.00 71.19 106 PRO A N 1
ATOM 757 C CA . PRO A 1 106 ? -36.613 25.218 11.308 1.00 71.19 106 PRO A CA 1
ATOM 758 C C . PRO A 1 106 ? -35.483 26.202 11.606 1.00 71.19 106 PRO A C 1
ATOM 760 O O . PRO A 1 106 ? -35.636 27.419 11.463 1.00 71.19 106 PRO A O 1
ATOM 763 N N . ARG A 1 107 ? -34.330 25.672 12.015 1.00 77.25 107 ARG A N 1
ATOM 764 C CA . ARG A 1 107 ? -33.114 26.464 12.213 1.00 77.25 107 ARG A CA 1
ATOM 765 C C . ARG A 1 107 ? -32.768 27.159 10.895 1.00 77.25 107 ARG A C 1
ATOM 767 O O . ARG A 1 107 ? -32.494 26.482 9.905 1.00 77.25 107 ARG A O 1
ATOM 774 N N . LYS A 1 108 ? -32.803 28.497 10.867 1.00 81.25 108 LYS A N 1
ATOM 775 C CA . LYS A 1 108 ? -32.563 29.293 9.646 1.00 81.25 108 LYS A CA 1
ATOM 776 C C . LYS A 1 108 ? -31.197 28.984 9.040 1.00 81.25 108 LYS A C 1
ATOM 778 O O . LYS A 1 108 ? -31.066 28.910 7.823 1.00 81.25 108 LYS A O 1
ATOM 783 N N . GLU A 1 109 ? -30.210 28.734 9.890 1.00 81.81 109 GLU A N 1
ATOM 784 C CA . GLU A 1 109 ? -28.858 28.337 9.514 1.00 81.81 109 GLU A CA 1
ATOM 785 C C . GLU A 1 109 ? -28.777 26.963 8.831 1.00 81.81 109 GLU A C 1
ATOM 787 O O . GLU A 1 109 ? -27.751 26.667 8.240 1.00 81.81 109 GLU A O 1
ATOM 792 N N . LEU A 1 110 ? -29.828 26.133 8.874 1.00 86.94 110 LEU A N 1
ATOM 793 C CA . LEU A 1 110 ? -29.900 24.839 8.178 1.00 86.94 110 LEU A CA 1
ATOM 794 C C . LEU A 1 110 ? -30.718 24.897 6.880 1.00 86.94 110 LEU A C 1
ATOM 796 O O . LEU A 1 110 ? -30.889 23.877 6.218 1.00 86.94 110 LEU A O 1
ATOM 800 N N . SER A 1 111 ? -31.208 26.076 6.483 1.00 89.56 111 SER A N 1
ATOM 801 C CA . SER A 1 111 ? -32.017 26.254 5.264 1.00 89.56 111 SER A CA 1
ATOM 802 C C . SER A 1 111 ? -31.280 25.913 3.961 1.00 89.56 111 SER A C 1
ATOM 804 O O . SER A 1 111 ? -31.910 25.733 2.921 1.00 89.56 111 SER A O 1
ATOM 806 N N . PHE A 1 112 ? -29.950 25.791 4.008 1.00 90.69 112 PHE A N 1
ATOM 807 C CA . PHE A 1 112 ? -29.119 25.374 2.877 1.00 90.69 112 PHE A CA 1
ATOM 808 C C . PHE A 1 112 ? -29.225 23.868 2.557 1.00 90.69 112 PHE A C 1
ATOM 810 O O . PHE A 1 112 ? -28.795 23.425 1.485 1.00 90.69 112 PHE A O 1
ATOM 817 N N . VAL A 1 113 ? -29.799 23.085 3.475 1.00 88.94 113 VAL A N 1
ATOM 818 C CA . VAL A 1 113 ? -29.989 21.637 3.358 1.00 88.94 113 VAL A CA 1
ATOM 819 C C . VAL A 1 113 ? -31.363 21.337 2.767 1.00 88.94 113 VAL A C 1
ATOM 821 O O . VAL A 1 113 ? -32.359 21.963 3.126 1.00 88.94 113 VAL A O 1
ATOM 824 N N . ASP A 1 114 ? -31.429 20.362 1.863 1.00 86.31 114 ASP A N 1
ATOM 825 C CA . ASP A 1 114 ? -32.702 19.881 1.335 1.00 86.31 114 ASP A CA 1
ATOM 826 C C . ASP A 1 114 ? -33.408 18.976 2.357 1.00 86.31 114 ASP A C 1
ATOM 828 O O . ASP A 1 114 ? -33.003 17.842 2.603 1.00 86.31 114 ASP A O 1
ATOM 832 N N . ALA A 1 115 ? -34.495 19.478 2.941 1.00 81.31 115 ALA A N 1
ATOM 833 C CA . ALA A 1 115 ? -35.308 18.733 3.899 1.00 81.31 115 ALA A CA 1
ATOM 834 C C . ALA A 1 115 ? -36.123 17.588 3.265 1.00 81.31 115 ALA A C 1
ATOM 836 O O . ALA A 1 115 ? -36.715 16.796 4.000 1.00 81.31 115 ALA A O 1
ATOM 837 N N . THR A 1 116 ? -36.197 17.512 1.930 1.00 83.75 116 THR A N 1
ATOM 838 C CA . THR A 1 116 ? -36.933 16.456 1.211 1.00 83.75 116 THR A CA 1
ATOM 839 C C . THR A 1 116 ? -36.092 15.215 0.923 1.00 83.75 116 THR A C 1
ATOM 841 O O . THR A 1 116 ? -36.649 14.187 0.534 1.00 83.75 116 THR A O 1
ATOM 844 N N . SER A 1 117 ? -34.782 15.300 1.165 1.00 84.56 117 SER A N 1
ATOM 845 C CA . SER A 1 117 ? -33.838 14.195 1.044 1.00 84.56 117 SER A CA 1
ATOM 846 C C . SER A 1 117 ? -34.200 13.033 1.978 1.00 84.56 117 SER A C 1
ATOM 848 O O . SER A 1 117 ? -34.565 13.235 3.137 1.00 84.56 117 SER A O 1
ATOM 850 N N . HIS A 1 118 ? -34.099 11.799 1.478 1.00 80.12 118 HIS A N 1
ATOM 851 C CA . HIS A 1 118 ? -34.384 10.592 2.262 1.00 80.12 118 HIS A CA 1
ATOM 852 C C . HIS A 1 118 ? -33.328 10.338 3.345 1.00 80.12 118 HIS A C 1
ATOM 854 O O . HIS A 1 118 ? -33.668 9.883 4.436 1.00 80.12 118 HIS A O 1
ATOM 860 N N . ILE A 1 119 ? -32.060 10.641 3.055 1.00 77.94 119 ILE A N 1
ATOM 861 C CA . ILE A 1 119 ? -30.953 10.611 4.016 1.00 77.94 119 ILE A CA 1
ATOM 862 C C . ILE A 1 119 ? -30.294 11.982 4.007 1.00 77.94 119 ILE A C 1
ATOM 864 O O . ILE A 1 119 ? -30.027 12.528 2.939 1.00 77.94 119 ILE A O 1
ATOM 868 N N . VAL A 1 120 ? -30.027 12.528 5.192 1.00 81.62 120 VAL A N 1
ATOM 869 C CA . VAL A 1 120 ? -29.393 13.835 5.351 1.00 81.62 120 VAL A CA 1
ATOM 870 C C . VAL A 1 120 ? -28.305 13.762 6.419 1.00 81.62 120 VAL A C 1
ATOM 872 O O . VAL A 1 120 ? -28.573 13.383 7.557 1.00 81.62 120 VAL A O 1
ATOM 875 N N . LEU A 1 121 ? -27.091 14.182 6.068 1.00 79.88 121 LEU A N 1
ATOM 876 C CA . LEU A 1 121 ? -25.996 14.456 6.997 1.00 79.88 121 LEU A CA 1
ATOM 877 C C . LEU A 1 121 ? -25.733 15.963 6.996 1.00 79.88 121 LEU A C 1
ATOM 879 O O . LEU A 1 121 ? -25.574 16.557 5.932 1.00 79.88 121 LEU A O 1
ATOM 883 N N . VAL A 1 122 ? -25.660 16.589 8.172 1.00 84.44 122 VAL A N 1
ATOM 884 C CA . VAL A 1 122 ? -25.384 18.029 8.282 1.00 84.44 122 VAL A CA 1
ATOM 885 C C . VAL A 1 122 ? -24.361 18.303 9.367 1.00 84.44 122 VAL A C 1
ATOM 887 O O . VAL A 1 122 ? -24.494 17.826 10.492 1.00 84.44 122 VAL A O 1
ATOM 890 N N . VAL A 1 123 ? -23.387 19.149 9.046 1.00 83.38 123 VAL A N 1
ATOM 891 C CA . VAL A 1 123 ? -22.434 19.720 9.995 1.00 83.38 123 VAL A CA 1
ATOM 892 C C . VAL A 1 123 ? -22.573 21.236 9.936 1.00 83.38 123 VAL A C 1
ATOM 894 O O . VAL A 1 123 ? -22.257 21.854 8.926 1.00 83.38 123 VAL A O 1
ATOM 897 N N . ALA A 1 124 ? -23.080 21.839 11.010 1.00 85.81 124 ALA A N 1
ATOM 898 C CA . ALA A 1 124 ? -23.274 23.286 11.122 1.00 85.81 124 ALA A CA 1
ATOM 899 C C . ALA A 1 124 ? -23.082 23.714 12.589 1.00 85.81 124 ALA A C 1
ATOM 901 O O . ALA A 1 124 ? -24.058 23.772 13.357 1.00 85.81 124 ALA A O 1
ATOM 902 N N . PRO A 1 125 ? -21.828 23.920 13.035 1.00 78.94 125 PRO A N 1
ATOM 903 C CA . PRO A 1 125 ? -21.553 24.290 14.414 1.00 78.94 125 PRO A CA 1
ATOM 904 C C . PRO A 1 125 ? -22.119 25.678 14.723 1.00 78.94 125 PRO A C 1
ATOM 906 O O . PRO A 1 125 ? -22.196 26.550 13.862 1.00 78.94 125 PRO A O 1
ATOM 909 N N . LYS A 1 126 ? -22.504 25.897 15.987 1.00 78.00 126 LYS A N 1
ATOM 910 C CA . LYS A 1 126 ? -22.949 27.224 16.447 1.00 78.00 126 LYS A CA 1
ATOM 911 C C . LYS A 1 126 ? -21.852 28.280 16.299 1.00 78.00 126 LYS A C 1
ATOM 913 O O . LYS A 1 126 ? -22.167 29.435 16.043 1.00 78.00 126 LYS A O 1
ATOM 918 N N . ASP A 1 127 ? -20.600 27.868 16.489 1.00 82.56 127 ASP A N 1
ATOM 919 C CA . ASP A 1 127 ? -19.416 28.667 16.199 1.00 82.56 127 ASP A CA 1
ATOM 920 C C . ASP A 1 127 ? -18.784 28.181 14.883 1.00 82.56 127 ASP A C 1
ATOM 922 O O . ASP A 1 127 ? -18.161 27.115 14.866 1.00 82.56 127 ASP A O 1
ATOM 926 N N . PRO A 1 128 ? -18.912 28.939 13.781 1.00 78.38 128 PRO A N 1
ATOM 927 C CA . PRO A 1 128 ? -18.294 28.595 12.505 1.00 78.38 128 PRO A CA 1
ATOM 928 C C . PRO A 1 128 ? -16.767 28.454 12.563 1.00 78.38 128 PRO A C 1
ATOM 930 O O . PRO A 1 128 ? -16.198 27.767 11.718 1.00 78.38 128 PRO A O 1
ATOM 933 N N . GLN A 1 129 ? -16.082 29.059 13.545 1.00 79.19 129 GLN A N 1
ATOM 934 C CA . GLN A 1 129 ? -14.630 28.896 13.701 1.00 79.19 129 GLN A CA 1
ATOM 935 C C . GLN A 1 129 ? -14.247 27.458 14.070 1.00 79.19 129 GLN A C 1
ATOM 937 O O . GLN A 1 129 ? -13.133 27.031 13.774 1.00 79.19 129 GLN A O 1
ATOM 942 N N . ALA A 1 130 ? -15.171 26.674 14.639 1.00 77.75 130 ALA A N 1
ATOM 943 C CA . ALA A 1 130 ? -14.946 25.258 14.919 1.00 77.75 130 ALA A CA 1
ATOM 944 C C . ALA A 1 130 ? -14.690 24.437 13.640 1.00 77.75 130 ALA A C 1
ATOM 946 O O . ALA A 1 130 ? -13.971 23.444 13.697 1.00 77.75 130 ALA A O 1
ATOM 947 N N . MET A 1 131 ? -15.194 24.879 12.477 1.00 75.12 131 MET A N 1
ATOM 948 C CA . MET A 1 131 ? -14.889 24.247 11.183 1.00 75.12 131 MET A CA 1
ATOM 949 C C . MET A 1 131 ? -13.442 24.487 10.722 1.00 75.12 131 MET A C 1
ATOM 951 O O . MET A 1 131 ? -12.988 23.831 9.792 1.00 75.12 131 MET A O 1
ATOM 955 N N . ARG A 1 132 ? -12.713 25.421 11.350 1.00 71.88 132 ARG A N 1
ATOM 956 C CA . ARG A 1 132 ? -11.379 25.885 10.924 1.00 71.88 132 ARG A CA 1
ATOM 957 C C . ARG A 1 132 ? -10.233 25.342 11.771 1.00 71.88 132 ARG A C 1
ATOM 959 O O . ARG A 1 132 ? -9.095 25.754 11.592 1.00 71.88 132 ARG A O 1
ATOM 966 N N . GLN A 1 133 ? -10.519 24.457 12.725 1.00 64.38 133 GLN A N 1
ATOM 967 C CA . GLN A 1 133 ? -9.519 23.985 13.691 1.00 64.38 133 GLN A CA 1
ATOM 968 C C . GLN A 1 133 ? -8.506 22.981 13.107 1.00 64.38 133 GLN A C 1
ATOM 970 O O . GLN A 1 133 ? -7.597 22.556 13.815 1.00 64.38 133 GLN A O 1
ATOM 975 N N . GLY A 1 134 ? -8.614 22.630 11.822 1.00 60.62 134 GLY A N 1
ATOM 976 C CA . GLY A 1 134 ? -7.555 21.944 11.084 1.00 60.62 134 GLY A CA 1
ATOM 977 C C . GLY A 1 134 ? -6.641 22.951 10.390 1.00 60.62 134 GLY A C 1
ATOM 978 O O . GLY A 1 134 ? -7.128 23.896 9.769 1.00 60.62 134 GLY A O 1
ATOM 979 N N . GLN A 1 135 ? -5.319 22.751 10.455 1.00 54.09 135 GLN A N 1
ATOM 980 C CA . GLN A 1 135 ? -4.426 23.450 9.530 1.00 54.09 135 GLN A CA 1
ATOM 981 C C . GLN A 1 135 ? -4.885 23.150 8.094 1.00 54.09 135 GLN A C 1
ATOM 983 O O . GLN A 1 135 ? -5.158 21.983 7.792 1.00 54.09 135 GLN A O 1
ATOM 988 N N . PRO A 1 136 ? -4.976 24.165 7.213 1.00 60.06 136 PRO A N 1
ATOM 989 C CA . PRO A 1 136 ? -5.195 23.923 5.798 1.00 60.06 136 PRO A CA 1
ATOM 990 C C . PRO A 1 136 ? -4.173 22.891 5.319 1.00 60.06 136 PRO A C 1
ATOM 992 O O . PRO A 1 136 ? -2.983 23.073 5.602 1.00 60.06 136 PRO A O 1
ATOM 995 N N . PRO A 1 137 ? -4.582 21.825 4.611 1.00 53.75 137 PRO A N 1
ATOM 996 C CA . PRO A 1 137 ? -3.602 20.988 3.948 1.00 53.75 137 PRO A CA 1
ATOM 997 C C . PRO A 1 137 ? -2.768 21.892 3.029 1.00 53.75 137 PRO A C 1
ATOM 999 O O . PRO A 1 137 ? -3.350 22.766 2.373 1.00 53.75 137 PRO A O 1
ATOM 1002 N N . PRO A 1 138 ? -1.430 21.747 3.012 1.00 62.22 138 PRO A N 1
ATOM 1003 C CA . PRO A 1 138 ? -0.581 22.572 2.165 1.00 62.22 138 PRO A CA 1
ATOM 1004 C C . PRO A 1 138 ? -1.078 22.493 0.720 1.00 62.22 138 PRO A C 1
ATOM 1006 O O . PRO A 1 138 ? -1.440 21.417 0.237 1.00 62.22 138 PRO A O 1
ATOM 1009 N N . SER A 1 139 ? -1.135 23.642 0.045 1.00 61.56 139 SER A N 1
ATOM 1010 C CA . SER A 1 139 ? -1.506 23.704 -1.365 1.00 61.56 139 SER A CA 1
ATOM 1011 C C . SER A 1 139 ? -0.558 22.817 -2.169 1.00 61.56 139 SER A C 1
ATOM 1013 O O . SER A 1 139 ? 0.666 22.920 -2.059 1.00 61.56 139 SER A O 1
ATOM 1015 N N . MET A 1 140 ? -1.125 21.899 -2.951 1.00 61.84 140 MET A N 1
ATOM 1016 C CA . MET A 1 140 ? -0.320 20.956 -3.721 1.00 61.84 140 MET A CA 1
ATOM 1017 C C . MET A 1 140 ? 0.369 21.685 -4.886 1.00 61.84 140 MET A C 1
ATOM 1019 O O . MET A 1 140 ? -0.293 22.433 -5.616 1.00 61.84 140 MET A O 1
ATOM 1023 N N . PRO A 1 141 ? 1.681 21.471 -5.100 1.00 60.59 141 PRO A N 1
ATOM 1024 C CA . PRO A 1 141 ? 2.368 21.926 -6.303 1.00 60.59 141 PRO A CA 1
ATOM 1025 C C . PRO A 1 141 ? 1.625 21.501 -7.578 1.00 60.59 141 PRO A C 1
ATOM 1027 O O . PRO A 1 141 ? 1.254 20.340 -7.715 1.00 60.59 141 PRO A O 1
ATOM 1030 N N . GLY A 1 142 ? 1.414 22.434 -8.513 1.00 73.00 142 GLY A N 1
ATOM 1031 C CA . GLY A 1 142 ? 0.755 22.153 -9.797 1.00 73.00 142 GLY A CA 1
ATOM 1032 C C . GLY A 1 142 ? -0.776 22.239 -9.786 1.00 73.00 142 GLY A C 1
ATOM 1033 O O . GLY A 1 142 ? -1.399 22.010 -10.820 1.00 73.00 142 GLY A O 1
ATOM 1034 N N . MET A 1 143 ? -1.392 22.599 -8.657 1.00 74.75 143 MET A N 1
ATOM 1035 C CA . MET A 1 143 ? -2.833 22.840 -8.587 1.00 74.75 143 MET A CA 1
ATOM 1036 C C . MET A 1 143 ? -3.231 24.088 -9.407 1.00 74.75 143 MET A C 1
ATOM 1038 O O . MET A 1 143 ? -2.610 25.142 -9.237 1.00 74.75 143 MET A O 1
ATOM 1042 N N . PRO A 1 144 ? -4.274 24.016 -10.261 1.00 78.62 144 PRO A N 1
ATOM 1043 C CA . PRO A 1 144 ? -4.818 25.188 -10.939 1.00 78.62 144 PRO A CA 1
ATOM 1044 C C . PRO A 1 144 ? -5.192 26.300 -9.941 1.00 78.62 144 PRO A C 1
ATOM 1046 O O . PRO A 1 144 ? -5.776 25.989 -8.895 1.00 78.62 144 PRO A O 1
ATOM 1049 N N . PRO A 1 145 ? -4.931 27.586 -10.251 1.00 85.25 145 PRO A N 1
ATOM 1050 C CA . PRO A 1 145 ? -5.206 28.701 -9.339 1.00 85.25 145 PRO A CA 1
ATOM 1051 C C . PRO A 1 145 ? -6.640 28.718 -8.795 1.00 85.25 145 PRO A C 1
ATOM 1053 O O . PRO A 1 145 ? -6.853 28.971 -7.615 1.00 85.25 145 PRO A O 1
ATOM 1056 N N . GLN A 1 146 ? -7.621 28.353 -9.623 1.00 83.69 146 GLN A N 1
ATOM 1057 C CA . GLN A 1 146 ? -9.039 28.330 -9.258 1.00 83.69 146 GLN A CA 1
ATOM 1058 C C . GLN A 1 146 ? -9.353 27.286 -8.173 1.00 83.69 146 GLN A C 1
ATOM 1060 O O . GLN A 1 146 ? -10.213 27.510 -7.323 1.00 83.69 146 GLN A O 1
ATOM 1065 N N . ILE A 1 147 ? -8.650 26.147 -8.175 1.00 80.62 147 ILE A N 1
ATOM 1066 C CA . ILE A 1 147 ? -8.825 25.097 -7.162 1.00 80.62 147 ILE A CA 1
ATOM 1067 C C . ILE A 1 147 ? -8.169 25.535 -5.844 1.00 80.62 147 ILE A C 1
ATOM 1069 O O . ILE A 1 147 ? -8.754 25.341 -4.778 1.00 80.62 147 ILE A O 1
ATOM 1073 N N . ALA A 1 148 ? -7.011 26.201 -5.913 1.00 80.44 148 ALA A N 1
ATOM 1074 C CA . ALA A 1 148 ? -6.350 26.769 -4.739 1.00 80.44 148 ALA A CA 1
ATOM 1075 C C . ALA A 1 148 ? -7.205 27.872 -4.080 1.00 80.44 148 ALA A C 1
ATOM 1077 O O . ALA A 1 148 ? -7.387 27.875 -2.862 1.00 80.44 148 ALA A O 1
ATOM 1078 N N . GLU A 1 149 ? -7.799 28.760 -4.882 1.00 85.88 149 GLU A N 1
ATOM 1079 C CA . GLU A 1 149 ? -8.716 29.803 -4.407 1.00 85.88 149 GLU A CA 1
ATOM 1080 C C . GLU A 1 149 ? -9.987 29.226 -3.774 1.00 85.88 149 GLU A C 1
ATOM 1082 O O . GLU A 1 149 ? -10.445 29.728 -2.746 1.00 85.88 149 GLU A O 1
ATOM 1087 N N . MET A 1 150 ? -10.547 28.152 -4.338 1.00 89.06 150 MET A N 1
ATOM 1088 C CA . MET A 1 150 ? -11.662 27.429 -3.723 1.00 89.06 150 MET A CA 1
ATOM 1089 C C . MET A 1 150 ? -11.263 26.817 -2.381 1.00 89.06 150 MET A C 1
ATOM 1091 O O . MET A 1 150 ? -12.006 26.967 -1.413 1.00 89.06 150 MET A O 1
ATOM 1095 N N . GLN A 1 151 ? -10.112 26.142 -2.298 1.00 83.88 151 GLN A N 1
ATOM 1096 C CA . GLN A 1 151 ? -9.638 25.539 -1.049 1.00 83.88 151 GLN A CA 1
ATOM 1097 C C . GLN A 1 151 ? -9.482 26.606 0.042 1.00 83.88 151 GLN A C 1
ATOM 1099 O O . GLN A 1 151 ? -9.941 26.422 1.171 1.00 83.88 151 GLN A O 1
ATOM 1104 N N . GLN A 1 152 ? -8.903 27.754 -0.312 1.00 86.12 152 GLN A N 1
ATOM 1105 C CA . GLN A 1 152 ? -8.809 28.903 0.579 1.00 86.12 152 GLN A CA 1
ATOM 1106 C C . GLN A 1 152 ? -10.197 29.421 0.986 1.00 86.12 152 GLN A C 1
ATOM 1108 O O . GLN A 1 152 ? -10.453 29.596 2.175 1.00 86.12 152 GLN A O 1
ATOM 1113 N N . ALA A 1 153 ? -11.119 29.605 0.035 1.00 87.62 153 ALA A N 1
ATOM 1114 C CA . ALA A 1 153 ? -12.469 30.091 0.315 1.00 87.62 153 ALA A CA 1
ATOM 1115 C C . ALA A 1 153 ? -13.256 29.149 1.244 1.00 87.62 153 ALA A C 1
ATOM 1117 O O . ALA A 1 153 ? -13.943 29.622 2.150 1.00 87.62 153 ALA A O 1
ATOM 1118 N N . ILE A 1 154 ? -13.120 27.829 1.081 1.00 86.50 154 ILE A N 1
ATOM 1119 C CA . ILE A 1 154 ? -13.713 26.833 1.986 1.00 86.50 154 ILE A CA 1
ATOM 1120 C C . ILE A 1 154 ? -13.134 26.999 3.396 1.00 86.50 154 ILE A C 1
ATOM 1122 O O . ILE A 1 154 ? -13.893 27.154 4.352 1.00 86.50 154 ILE A O 1
ATOM 1126 N N . ASN A 1 155 ? -11.808 27.048 3.531 1.00 83.62 155 ASN A N 1
ATOM 1127 C CA . ASN A 1 155 ? -11.146 27.171 4.834 1.00 83.62 155 ASN A CA 1
ATOM 1128 C C . ASN A 1 155 ? -11.492 28.486 5.553 1.00 83.62 155 ASN A C 1
ATOM 1130 O O . ASN A 1 155 ? -11.692 28.516 6.768 1.00 83.62 155 ASN A O 1
ATOM 1134 N N . GLU A 1 156 ? -11.585 29.585 4.808 1.00 87.81 156 GLU A N 1
ATOM 1135 C CA . GLU A 1 156 ? -11.820 30.916 5.364 1.00 87.81 156 GLU A CA 1
ATOM 1136 C C . GLU A 1 156 ? -13.294 31.233 5.597 1.00 87.81 156 GLU A C 1
ATOM 1138 O O . GLU A 1 156 ? -13.597 32.110 6.410 1.00 87.81 156 GLU A O 1
ATOM 1143 N N . SER A 1 157 ? -14.217 30.579 4.887 1.00 90.00 157 SER A N 1
ATOM 1144 C CA . SER A 1 157 ? -15.612 31.033 4.816 1.00 90.00 157 SER A C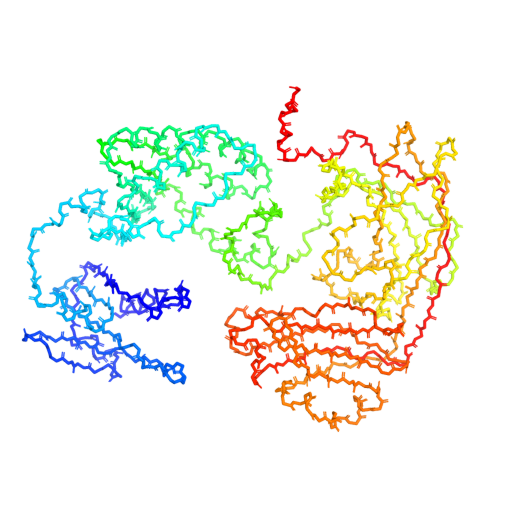A 1
ATOM 1145 C C . SER A 1 157 ? -16.655 29.951 5.057 1.00 90.00 157 SER A C 1
ATOM 1147 O O . SER A 1 157 ? -17.815 30.316 5.220 1.00 90.00 157 SER A O 1
ATOM 1149 N N . MET A 1 158 ? -16.305 28.665 5.143 1.00 90.94 158 MET A N 1
ATOM 1150 C CA . MET A 1 158 ? -17.291 27.615 5.412 1.00 90.94 158 MET A CA 1
ATOM 1151 C C . MET A 1 158 ? -17.913 27.748 6.805 1.00 90.94 158 MET A C 1
ATOM 1153 O O . MET A 1 158 ? -17.225 27.864 7.818 1.00 90.94 158 MET A O 1
ATOM 1157 N N . GLN A 1 159 ? -19.244 27.738 6.835 1.00 91.88 159 GLN A N 1
ATOM 1158 C CA . GLN A 1 159 ? -20.069 27.779 8.043 1.00 91.88 159 GLN A CA 1
ATOM 1159 C C . GLN A 1 159 ? -20.870 26.491 8.233 1.00 91.88 159 GLN A C 1
ATOM 1161 O O . GLN A 1 159 ? -21.230 26.151 9.358 1.00 91.88 159 GLN A O 1
ATOM 1166 N N . GLY A 1 160 ? -21.135 25.766 7.146 1.00 90.00 160 GLY A N 1
ATOM 1167 C CA . GLY A 1 160 ? -21.845 24.501 7.208 1.00 90.00 160 GLY A CA 1
ATOM 1168 C C . GLY A 1 160 ? -21.645 23.641 5.969 1.00 90.00 160 GLY A C 1
ATOM 1169 O O . GLY A 1 160 ? -21.355 24.135 4.880 1.00 90.00 160 GLY A O 1
ATOM 1170 N N . PHE A 1 161 ? -21.828 22.344 6.166 1.00 91.12 161 PHE A N 1
ATOM 1171 C CA . PHE A 1 161 ? -21.779 21.302 5.153 1.00 91.12 161 PHE A CA 1
ATOM 1172 C C . PHE A 1 161 ? -23.036 20.440 5.270 1.00 91.12 161 PHE A C 1
ATOM 1174 O O . PHE A 1 161 ? -23.469 20.111 6.376 1.00 91.12 161 PHE A O 1
ATOM 1181 N N . GLY A 1 162 ? -23.619 20.073 4.135 1.00 89.50 162 GLY A N 1
ATOM 1182 C CA . GLY A 1 162 ? -24.786 19.209 4.054 1.00 89.50 162 GLY A CA 1
ATOM 1183 C C . GLY A 1 162 ? -24.620 18.186 2.942 1.00 89.50 162 GLY A C 1
ATOM 1184 O O . GLY A 1 162 ? -24.150 18.526 1.861 1.00 89.50 162 GLY A O 1
ATOM 1185 N N . LEU A 1 163 ? -25.041 16.955 3.201 1.00 89.06 163 LEU A N 1
ATOM 1186 C CA . LEU A 1 163 ? -25.145 15.878 2.226 1.00 89.06 163 LEU A CA 1
ATOM 1187 C C . LEU A 1 163 ? -26.571 15.335 2.269 1.00 89.06 163 LEU A C 1
ATOM 1189 O O . LEU A 1 163 ? -27.040 14.934 3.331 1.00 89.06 163 LEU A O 1
ATOM 1193 N N . GLY A 1 164 ? -27.252 15.335 1.133 1.00 87.94 164 GLY A N 1
ATOM 1194 C CA . GLY A 1 164 ? -28.585 14.786 0.938 1.00 87.94 164 GLY A CA 1
ATOM 1195 C C . GLY A 1 164 ? -28.550 13.649 -0.075 1.00 87.94 164 GLY A C 1
ATOM 1196 O O . GLY A 1 164 ? -27.877 13.755 -1.099 1.00 87.94 164 GLY A O 1
ATOM 1197 N N . ILE A 1 165 ? -29.268 12.565 0.210 1.00 86.44 165 ILE A N 1
ATOM 1198 C CA . ILE A 1 165 ? -29.475 11.451 -0.718 1.00 86.44 165 ILE A CA 1
ATOM 1199 C C . ILE A 1 165 ? -30.977 11.226 -0.875 1.00 86.44 165 ILE A C 1
ATOM 1201 O O . ILE A 1 165 ? -31.689 11.012 0.110 1.00 86.44 165 ILE A O 1
ATOM 1205 N N . ASN A 1 166 ? -31.456 11.237 -2.115 1.00 86.75 166 ASN A N 1
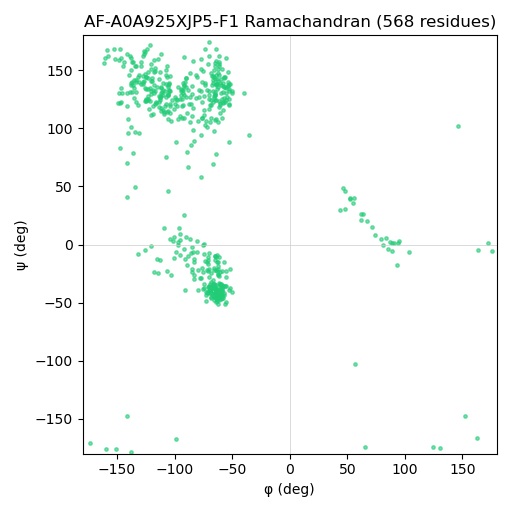ATOM 1206 C CA . ASN A 1 166 ? -32.798 10.803 -2.492 1.00 86.75 166 ASN A CA 1
ATOM 1207 C C . ASN A 1 166 ? -32.722 9.458 -3.215 1.00 86.75 166 ASN A C 1
ATOM 1209 O O . ASN A 1 166 ? -31.792 9.208 -3.967 1.00 86.75 166 ASN A O 1
ATOM 1213 N N . ILE A 1 167 ? -33.715 8.596 -2.989 1.00 82.69 167 ILE A N 1
ATOM 1214 C CA . ILE A 1 167 ? -33.817 7.258 -3.598 1.00 82.69 167 ILE A CA 1
ATOM 1215 C C . ILE A 1 167 ? -35.228 7.118 -4.172 1.00 82.69 167 ILE A C 1
ATOM 1217 O O . ILE A 1 167 ? -36.169 6.849 -3.421 1.00 82.69 167 ILE A O 1
ATOM 1221 N N . ARG A 1 168 ? -35.409 7.380 -5.469 1.00 79.12 168 ARG A N 1
ATOM 1222 C CA . ARG A 1 168 ? -36.733 7.477 -6.121 1.00 79.12 168 ARG A CA 1
ATOM 1223 C C . ARG A 1 168 ? -36.795 6.710 -7.449 1.00 79.12 168 ARG A C 1
ATOM 1225 O O . ARG A 1 168 ? -37.230 7.277 -8.434 1.00 79.12 168 ARG A O 1
ATOM 1232 N N . GLY A 1 169 ? -36.362 5.448 -7.460 1.00 68.75 169 GLY A N 1
ATOM 1233 C CA . GLY A 1 169 ? -36.204 4.651 -8.693 1.00 68.75 169 GLY A CA 1
ATOM 1234 C C . GLY A 1 169 ? -34.784 4.718 -9.272 1.00 68.75 169 GLY A C 1
ATOM 1235 O O . GLY A 1 169 ? -34.356 3.819 -9.978 1.00 68.75 169 GLY A O 1
ATOM 1236 N N . GLY A 1 170 ? -34.013 5.715 -8.848 1.00 83.00 170 GLY A N 1
ATOM 1237 C CA . GLY A 1 170 ? -32.562 5.813 -8.949 1.00 83.00 170 GLY A CA 1
ATOM 1238 C C . GLY A 1 170 ? -32.016 6.453 -7.674 1.00 83.00 170 GLY A C 1
ATOM 1239 O O . GLY A 1 170 ? -32.613 6.294 -6.600 1.00 83.00 170 GLY A O 1
ATOM 1240 N N . PHE A 1 171 ? -30.927 7.216 -7.771 1.00 86.19 171 PHE A N 1
ATOM 1241 C CA . PHE A 1 171 ? -30.483 8.050 -6.652 1.00 86.19 171 PHE A CA 1
ATOM 1242 C C . PHE A 1 171 ? -30.076 9.455 -7.080 1.00 86.19 171 PHE A C 1
ATOM 1244 O O . PHE A 1 171 ? -29.422 9.633 -8.103 1.00 86.19 171 PHE A O 1
ATOM 1251 N N . ASP A 1 172 ? -30.415 10.439 -6.249 1.00 90.50 172 ASP A N 1
ATOM 1252 C CA . ASP A 1 172 ? -29.914 11.807 -6.359 1.00 90.50 172 ASP A CA 1
ATOM 1253 C C . ASP A 1 172 ? -29.003 12.087 -5.166 1.00 90.50 172 ASP A C 1
ATOM 1255 O O . ASP A 1 172 ? -29.396 11.888 -4.014 1.00 90.50 172 ASP A O 1
ATOM 1259 N N . LEU A 1 173 ? -27.797 12.566 -5.442 1.00 91.12 173 LEU A N 1
ATOM 1260 C CA . LEU A 1 173 ? -26.835 13.015 -4.449 1.00 91.12 173 LEU A CA 1
ATOM 1261 C C . LEU A 1 173 ? -26.753 14.537 -4.501 1.00 91.12 173 LEU A C 1
ATOM 1263 O O . LEU A 1 173 ? -26.494 15.116 -5.556 1.00 91.12 173 LEU A O 1
ATOM 1267 N N . GLN A 1 174 ? -26.928 15.187 -3.356 1.00 94.38 174 GLN A N 1
ATOM 1268 C CA . GLN A 1 174 ? -26.765 16.625 -3.212 1.00 94.38 174 GLN A CA 1
ATOM 1269 C C . GLN A 1 174 ? -25.762 16.933 -2.107 1.00 94.38 174 GLN A C 1
ATOM 1271 O O . GLN A 1 174 ? -25.983 16.597 -0.951 1.00 94.38 174 GLN A O 1
ATOM 1276 N N . THR A 1 175 ? -24.717 17.678 -2.436 1.00 92.62 175 THR A N 1
ATOM 1277 C CA . THR A 1 175 ? -23.826 18.303 -1.460 1.00 92.62 175 THR A CA 1
ATOM 1278 C C . THR A 1 175 ? -24.117 19.797 -1.415 1.00 92.62 175 THR A C 1
ATOM 1280 O O . THR A 1 175 ? -24.144 20.449 -2.455 1.00 92.62 175 THR A O 1
ATOM 1283 N N . SER A 1 176 ? -24.318 20.360 -0.228 1.00 94.94 176 SER A N 1
ATOM 1284 C CA . SER A 1 176 ? -24.511 21.795 -0.016 1.00 94.94 176 SER A CA 1
ATOM 1285 C C . SER A 1 176 ? -23.410 22.356 0.886 1.00 94.94 176 SER A C 1
ATOM 1287 O O . SER A 1 176 ? -23.148 21.822 1.962 1.00 94.94 176 SER A O 1
ATOM 1289 N N . LEU A 1 177 ? -22.819 23.478 0.489 1.00 93.44 177 LEU A N 1
ATOM 1290 C CA . LEU A 1 177 ? -21.855 24.246 1.273 1.00 93.44 177 LEU A CA 1
ATOM 1291 C C . LEU A 1 177 ? -22.473 25.594 1.632 1.00 93.44 177 LEU A C 1
ATOM 1293 O O . LEU A 1 177 ? -22.865 26.343 0.739 1.00 93.44 177 LEU A O 1
ATOM 1297 N N . LEU A 1 178 ? -22.554 25.902 2.926 1.00 95.06 178 LEU A N 1
ATOM 1298 C CA . LEU A 1 178 ? -22.918 27.228 3.421 1.00 95.06 178 LEU A CA 1
ATOM 1299 C C . LEU A 1 178 ? -21.645 28.019 3.704 1.00 95.06 178 LEU A C 1
ATOM 1301 O O . LEU A 1 178 ? -20.793 27.581 4.483 1.00 95.06 178 LEU A O 1
ATOM 1305 N N . LEU A 1 179 ? -21.539 29.197 3.101 1.00 94.88 179 LEU A N 1
ATOM 1306 C CA . LEU A 1 179 ? -20.385 30.077 3.204 1.00 94.88 179 LEU A CA 1
ATOM 1307 C C . LEU A 1 179 ? -20.777 31.411 3.842 1.00 94.88 179 LEU A C 1
ATOM 1309 O O . LEU A 1 179 ? -21.936 31.810 3.850 1.00 94.88 179 LEU A O 1
ATOM 1313 N N . LYS A 1 180 ? -19.787 32.115 4.384 1.00 93.94 180 LYS A N 1
ATOM 1314 C CA . LYS A 1 180 ? -19.974 33.380 5.101 1.00 93.94 180 LYS A CA 1
ATOM 1315 C C . LYS A 1 180 ? -20.635 34.469 4.250 1.00 93.94 180 LYS A C 1
ATOM 1317 O O . LYS A 1 180 ? -21.394 35.277 4.780 1.00 93.94 180 LYS A O 1
ATOM 1322 N N . ASP A 1 181 ? -20.327 34.517 2.958 1.00 95.44 181 ASP A N 1
ATOM 1323 C CA . ASP A 1 181 ? -20.813 35.523 2.017 1.00 95.44 181 ASP A CA 1
ATOM 1324 C C . ASP A 1 181 ? -20.867 34.973 0.579 1.00 95.44 181 ASP A C 1
ATOM 1326 O O . ASP A 1 181 ? -20.376 33.881 0.282 1.00 95.44 181 ASP A O 1
ATOM 1330 N N . SER A 1 182 ? -21.513 35.725 -0.315 1.00 95.81 182 SER A N 1
ATOM 1331 C CA . SER A 1 182 ? -21.662 35.346 -1.723 1.00 95.81 182 SER A CA 1
ATOM 1332 C C . SER A 1 182 ? -20.361 35.425 -2.518 1.00 95.81 182 SER A C 1
ATOM 1334 O O . SER A 1 182 ? -20.218 34.727 -3.515 1.00 95.81 182 SER A O 1
ATOM 1336 N N . ALA A 1 183 ? -19.384 36.223 -2.077 1.00 95.50 183 ALA A N 1
ATOM 1337 C CA . ALA A 1 183 ? -18.073 36.262 -2.717 1.00 95.50 183 ALA A CA 1
ATOM 1338 C C . ALA A 1 183 ? -17.319 34.940 -2.500 1.00 95.50 183 ALA A C 1
ATOM 1340 O O . ALA A 1 183 ? -16.728 34.401 -3.435 1.00 95.50 183 ALA A O 1
ATOM 1341 N N . GLY A 1 184 ? -17.390 34.378 -1.288 1.00 93.50 184 GLY A N 1
ATOM 1342 C CA . GLY A 1 184 ? -16.912 33.030 -0.997 1.00 93.50 184 GLY A CA 1
ATOM 1343 C C . GLY A 1 184 ? -17.620 31.977 -1.851 1.00 93.50 184 GLY A C 1
ATOM 1344 O O . GLY A 1 184 ? -16.957 31.107 -2.413 1.00 93.50 184 GLY A O 1
ATOM 1345 N N . ALA A 1 185 ? -18.944 32.082 -2.005 1.00 96.19 185 ALA A N 1
ATOM 1346 C CA . ALA A 1 185 ? -19.732 31.164 -2.834 1.00 96.19 185 ALA A CA 1
ATOM 1347 C C . ALA A 1 185 ? -19.332 31.183 -4.308 1.00 96.19 185 ALA A C 1
ATOM 1349 O O . ALA A 1 185 ? -19.078 30.116 -4.868 1.00 96.19 185 ALA A O 1
ATOM 1350 N N . ALA A 1 186 ? -19.142 32.368 -4.885 1.00 96.06 186 ALA A N 1
ATOM 1351 C CA . ALA A 1 186 ? -18.663 32.514 -6.254 1.00 96.06 186 ALA A CA 1
ATOM 1352 C C . ALA A 1 186 ? -17.280 31.875 -6.472 1.00 96.06 186 ALA A C 1
ATOM 1354 O O . ALA A 1 186 ? -17.067 31.174 -7.467 1.00 96.06 186 ALA A O 1
ATOM 1355 N N . LYS A 1 187 ? -16.344 32.051 -5.524 1.00 93.75 187 LYS A N 1
ATOM 1356 C CA . LYS A 1 187 ? -15.012 31.418 -5.584 1.00 93.75 187 LYS A CA 1
ATOM 1357 C C . LYS A 1 187 ? -15.100 29.897 -5.521 1.00 93.75 187 LYS A C 1
ATOM 1359 O O . LYS A 1 187 ? -14.476 29.209 -6.326 1.00 93.75 187 LYS A O 1
ATOM 1364 N N . VAL A 1 188 ? -15.898 29.368 -4.593 1.00 93.19 188 VAL A N 1
ATOM 1365 C CA . VAL A 1 188 ? -16.078 27.919 -4.443 1.00 93.19 188 VAL A CA 1
ATOM 1366 C C . VAL A 1 188 ? -16.740 27.316 -5.677 1.00 93.19 188 VAL A C 1
ATOM 1368 O O . VAL A 1 188 ? -16.257 26.309 -6.183 1.00 93.19 188 VAL A O 1
ATOM 1371 N N . LYS A 1 189 ? -17.790 27.949 -6.210 1.00 95.69 189 LYS A N 1
ATOM 1372 C CA . LYS A 1 189 ? -18.436 27.524 -7.456 1.00 95.69 189 LYS A CA 1
ATOM 1373 C C . LYS A 1 189 ? -17.432 27.463 -8.610 1.00 95.69 189 LYS A C 1
ATOM 1375 O O . LYS A 1 189 ? -17.325 26.428 -9.258 1.00 95.69 189 LYS A O 1
ATOM 1380 N N . THR A 1 190 ? -16.668 28.536 -8.817 1.00 93.88 190 THR A N 1
ATOM 1381 C CA . THR A 1 190 ? -15.672 28.623 -9.897 1.00 93.88 190 THR A CA 1
ATOM 1382 C C . THR A 1 190 ? -14.606 27.534 -9.774 1.00 93.88 190 THR A C 1
ATOM 1384 O O . THR A 1 190 ? -14.270 26.882 -10.761 1.00 93.88 190 THR A O 1
ATOM 1387 N N . GLY A 1 191 ? -14.085 27.287 -8.568 1.00 90.12 191 GLY A N 1
ATOM 1388 C CA . GLY A 1 191 ? -13.107 26.220 -8.365 1.00 90.12 191 GLY A CA 1
ATOM 1389 C C . GLY A 1 191 ? -13.694 24.816 -8.514 1.00 90.12 191 GLY A C 1
ATOM 1390 O O . GLY A 1 191 ? -13.014 23.947 -9.051 1.00 90.12 191 GLY A O 1
ATOM 1391 N N . LEU A 1 192 ? -14.956 24.591 -8.128 1.00 91.75 192 LEU A N 1
ATOM 1392 C CA . LEU A 1 192 ? -15.649 23.320 -8.372 1.00 91.75 192 LEU A CA 1
ATOM 1393 C C . LEU A 1 192 ? -15.890 23.084 -9.868 1.00 91.75 192 LEU A C 1
ATOM 1395 O O . LEU A 1 192 ? -15.717 21.964 -10.336 1.00 91.75 192 LEU A O 1
ATOM 1399 N N . GLU A 1 193 ? -16.252 24.118 -10.631 1.00 94.25 193 GLU A N 1
ATOM 1400 C CA . GLU A 1 193 ? -16.398 24.032 -12.090 1.00 94.25 193 GLU A CA 1
ATOM 1401 C C . GLU A 1 193 ? -15.053 23.726 -12.765 1.00 94.25 193 GLU A C 1
ATOM 1403 O O . GLU A 1 193 ? -14.984 22.863 -13.641 1.00 94.25 193 GLU A O 1
ATOM 1408 N N . ALA A 1 194 ? -13.967 24.360 -12.311 1.00 87.75 194 ALA A N 1
ATOM 1409 C CA . ALA A 1 194 ? -12.617 24.059 -12.782 1.00 87.75 194 ALA A CA 1
ATOM 1410 C C . ALA A 1 194 ? -12.186 22.624 -12.424 1.00 87.75 194 ALA A C 1
ATOM 1412 O O . ALA A 1 194 ? -11.652 21.909 -13.274 1.00 87.75 194 ALA A O 1
ATOM 1413 N N . ALA A 1 195 ? -12.461 22.178 -11.195 1.00 83.94 195 ALA A N 1
ATOM 1414 C CA . ALA A 1 195 ? -12.180 20.817 -10.748 1.00 83.94 195 ALA A CA 1
ATOM 1415 C C . ALA A 1 195 ? -13.000 19.778 -11.525 1.00 83.94 195 ALA A C 1
ATOM 1417 O O . ALA A 1 195 ? -12.470 18.731 -11.881 1.00 83.94 195 ALA A O 1
ATOM 1418 N N . LEU A 1 196 ? -14.264 20.071 -11.848 1.00 90.12 196 LEU A N 1
ATOM 1419 C CA . LEU A 1 196 ? -15.104 19.216 -12.685 1.00 90.12 196 LEU A CA 1
ATOM 1420 C C . LEU A 1 196 ? -14.568 19.129 -14.117 1.00 90.12 196 LEU A C 1
ATOM 1422 O O . LEU A 1 196 ? -14.545 18.046 -14.696 1.00 90.12 196 LEU A O 1
ATOM 1426 N N . ALA A 1 197 ? -14.139 20.254 -14.693 1.00 89.81 197 ALA A N 1
ATOM 1427 C CA . ALA A 1 197 ? -13.563 20.279 -16.033 1.00 89.81 197 ALA A CA 1
ATOM 1428 C C . ALA A 1 197 ? -12.276 19.444 -16.109 1.00 89.81 197 ALA A C 1
ATOM 1430 O O . ALA A 1 197 ? -12.074 18.715 -17.077 1.00 89.81 197 ALA A O 1
ATOM 1431 N N . GLU A 1 198 ? -11.427 19.512 -15.084 1.00 80.69 198 GLU A N 1
ATOM 1432 C CA . GLU A 1 198 ? -10.224 18.682 -15.001 1.00 80.69 198 GLU A CA 1
ATOM 1433 C C . GLU A 1 198 ? -10.558 17.211 -14.717 1.00 80.69 198 GLU A C 1
ATOM 1435 O O . GLU A 1 198 ? -10.037 16.313 -15.379 1.00 80.69 198 GLU A O 1
ATOM 1440 N N . GLY A 1 199 ? -11.504 16.960 -13.811 1.00 81.44 199 GLY A N 1
ATOM 1441 C CA . GLY A 1 199 ? -12.005 15.626 -13.498 1.00 81.44 199 GLY A CA 1
ATOM 1442 C C . GLY A 1 199 ? -12.590 14.916 -14.718 1.00 81.44 199 GLY A C 1
ATOM 1443 O O . GLY A 1 199 ? -12.348 13.728 -14.885 1.00 81.44 199 GLY A O 1
ATOM 1444 N N . ARG A 1 200 ? -13.276 15.633 -15.620 1.00 90.75 200 ARG A N 1
ATOM 1445 C CA . ARG A 1 200 ? -13.750 15.088 -16.907 1.00 90.75 200 ARG A CA 1
ATOM 1446 C C . ARG A 1 200 ? -12.598 14.560 -17.766 1.00 90.75 200 ARG A C 1
ATOM 1448 O O . ARG A 1 200 ? -12.680 13.436 -18.244 1.00 90.75 200 ARG A O 1
ATOM 1455 N N . LYS A 1 201 ? -11.498 15.311 -17.889 1.00 84.69 201 LYS A N 1
ATOM 1456 C CA . LYS A 1 201 ? -10.325 14.873 -18.671 1.00 84.69 201 LYS A CA 1
ATOM 1457 C C . LYS A 1 201 ? -9.677 13.621 -18.085 1.00 84.69 201 LYS A C 1
ATOM 1459 O O . LYS A 1 201 ? -9.281 12.724 -18.823 1.00 84.69 201 LYS A O 1
ATOM 1464 N N . GLN A 1 202 ? -9.551 13.567 -16.760 1.00 76.25 202 GLN A N 1
ATOM 1465 C CA . GLN A 1 202 ? -8.991 12.401 -16.071 1.00 76.25 202 GLN A CA 1
ATOM 1466 C C . GLN A 1 202 ? -9.930 11.199 -16.168 1.00 76.25 202 GLN A C 1
ATOM 1468 O O . GLN A 1 202 ? -9.481 10.073 -16.380 1.00 76.25 202 GLN A O 1
ATOM 1473 N N . PHE A 1 203 ? -11.236 11.443 -16.063 1.00 84.31 203 PHE A N 1
ATOM 1474 C CA . PHE A 1 203 ? -12.242 10.407 -16.190 1.00 84.31 203 PHE A CA 1
ATOM 1475 C C . PHE A 1 203 ? -12.235 9.774 -17.577 1.00 84.31 203 PHE A C 1
ATOM 1477 O O . PHE A 1 203 ? -12.334 8.560 -17.651 1.00 84.31 203 PHE A O 1
ATOM 1484 N N . ASP A 1 204 ? -12.036 10.533 -18.657 1.00 85.06 204 ASP A N 1
ATOM 1485 C CA . ASP A 1 204 ? -11.931 9.958 -20.005 1.00 85.06 204 ASP A CA 1
ATOM 1486 C C . ASP A 1 204 ? -10.783 8.936 -20.109 1.00 85.06 204 ASP A C 1
ATOM 1488 O O . ASP A 1 204 ? -10.940 7.875 -20.717 1.00 85.06 204 ASP A O 1
ATOM 1492 N N . ALA A 1 205 ? -9.649 9.206 -19.453 1.00 76.94 205 ALA A N 1
ATOM 1493 C CA . ALA A 1 205 ? -8.523 8.275 -19.394 1.00 76.94 205 ALA A CA 1
ATOM 1494 C C . ALA A 1 205 ? -8.838 7.021 -18.556 1.00 76.94 205 ALA A C 1
ATOM 1496 O O . ALA A 1 205 ? -8.466 5.915 -18.944 1.00 76.94 205 ALA A O 1
ATOM 1497 N N . ILE A 1 206 ? -9.549 7.178 -17.434 1.00 72.94 206 ILE A N 1
ATOM 1498 C CA . ILE A 1 206 ? -9.980 6.061 -16.574 1.00 72.94 206 ILE A CA 1
ATOM 1499 C C . ILE A 1 206 ? -11.061 5.225 -17.269 1.00 72.94 206 ILE A C 1
ATOM 1501 O O . ILE A 1 206 ? -11.036 4.000 -17.227 1.00 72.94 206 ILE A O 1
ATOM 1505 N N . LYS A 1 207 ? -12.011 5.872 -17.943 1.00 87.00 207 LYS A N 1
ATOM 1506 C CA . LYS A 1 207 ? -13.111 5.230 -18.664 1.00 87.00 207 LYS A CA 1
ATOM 1507 C C . LYS A 1 207 ? -12.595 4.301 -19.758 1.00 87.00 207 LYS A C 1
ATOM 1509 O O . LYS A 1 207 ? -13.195 3.258 -19.985 1.00 87.00 207 LYS A O 1
ATOM 1514 N N . ALA A 1 208 ? -11.476 4.649 -20.396 1.00 81.75 208 ALA A N 1
ATOM 1515 C CA . ALA A 1 208 ? -10.840 3.818 -21.415 1.00 81.75 208 ALA A CA 1
ATOM 1516 C C . ALA A 1 208 ? -10.315 2.472 -20.877 1.00 81.75 208 ALA A C 1
ATOM 1518 O O . ALA A 1 208 ? -10.130 1.541 -21.657 1.00 81.75 208 ALA A O 1
ATOM 1519 N N . THR A 1 209 ? -10.075 2.361 -19.568 1.00 77.75 209 THR A N 1
ATOM 1520 C CA . THR A 1 209 ? -9.548 1.147 -18.922 1.00 77.75 209 THR A CA 1
ATOM 1521 C C . THR A 1 209 ? -10.536 0.500 -17.948 1.00 77.75 209 THR A C 1
ATOM 1523 O O . THR A 1 209 ? -10.338 -0.643 -17.538 1.00 77.75 209 THR A O 1
ATOM 1526 N N . ALA A 1 210 ? -11.614 1.198 -17.586 1.00 79.12 210 ALA A N 1
ATOM 1527 C CA . ALA A 1 210 ? -12.650 0.688 -16.701 1.00 79.12 210 ALA A CA 1
ATOM 1528 C C . ALA A 1 210 ? -13.566 -0.331 -17.409 1.00 79.12 210 ALA A C 1
ATOM 1530 O O . ALA A 1 210 ? -13.849 -0.192 -18.602 1.00 79.12 210 ALA A O 1
ATOM 1531 N N . PRO A 1 211 ? -14.118 -1.322 -16.678 1.00 83.69 211 PRO A N 1
ATOM 1532 C CA . PRO A 1 211 ? -15.220 -2.132 -17.186 1.00 83.69 21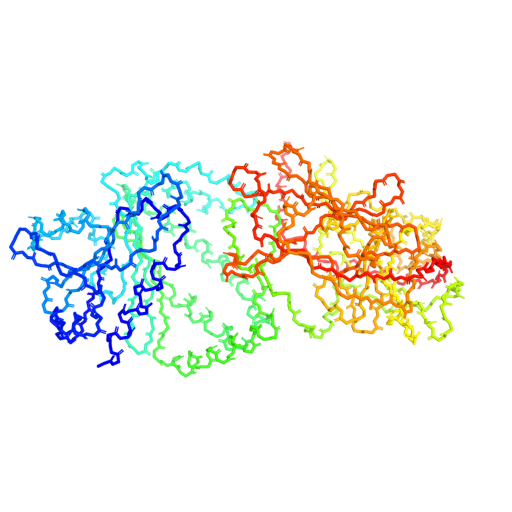1 PRO A CA 1
ATOM 1533 C C . PRO A 1 211 ? -16.362 -1.241 -17.706 1.00 83.69 211 PRO A C 1
ATOM 1535 O O . PRO A 1 211 ? -16.711 -0.275 -17.017 1.00 83.69 211 PRO A O 1
ATOM 1538 N N . PRO A 1 212 ? -16.990 -1.567 -18.856 1.00 88.12 212 PRO A N 1
ATOM 1539 C CA . PRO A 1 212 ? -17.984 -0.702 -19.500 1.00 88.12 212 PRO A CA 1
ATOM 1540 C C . PRO A 1 212 ? -19.085 -0.212 -18.554 1.00 88.12 212 PRO A C 1
ATOM 1542 O O . PRO A 1 212 ? -19.399 0.972 -18.536 1.00 88.12 212 PRO A O 1
ATOM 1545 N N . LEU A 1 213 ? -19.583 -1.091 -17.675 1.00 87.62 213 LEU A N 1
ATOM 1546 C CA . LEU A 1 213 ? -20.608 -0.749 -16.685 1.00 87.62 213 LEU A CA 1
ATOM 1547 C C . LEU A 1 213 ? -20.187 0.406 -15.758 1.00 87.62 213 LEU A C 1
ATOM 1549 O O . LEU A 1 213 ? -20.980 1.307 -15.491 1.00 87.62 213 LEU A O 1
ATOM 1553 N N . LEU A 1 214 ? -18.944 0.392 -15.266 1.00 85.88 214 LEU A N 1
ATOM 1554 C CA . LEU A 1 214 ? -18.420 1.443 -14.389 1.00 85.88 214 LEU A CA 1
ATOM 1555 C C . LEU A 1 214 ? -18.109 2.721 -15.165 1.00 85.88 214 LEU A C 1
ATOM 1557 O O . LEU A 1 214 ? -18.363 3.816 -14.663 1.00 85.88 214 LEU A O 1
ATOM 1561 N N . GLY A 1 215 ? -17.597 2.582 -16.390 1.00 88.94 215 GLY A N 1
ATOM 1562 C CA . GLY A 1 215 ? -17.372 3.707 -17.292 1.00 88.94 215 GLY A CA 1
ATOM 1563 C C . GLY A 1 215 ? -18.668 4.455 -17.619 1.00 88.94 215 GLY A C 1
ATOM 1564 O O . GLY A 1 215 ? -18.695 5.684 -17.582 1.00 88.94 215 GLY A O 1
ATOM 1565 N N . ASP A 1 216 ? -19.757 3.732 -17.873 1.00 91.38 216 ASP A N 1
ATOM 1566 C CA . ASP A 1 216 ? -21.058 4.313 -18.209 1.00 91.38 216 ASP A CA 1
ATOM 1567 C C . ASP A 1 216 ? -21.739 4.953 -16.994 1.00 91.38 216 ASP A C 1
ATOM 1569 O O . ASP A 1 216 ? -22.241 6.076 -17.086 1.00 91.38 216 ASP A O 1
ATOM 1573 N N . LEU A 1 217 ? -21.710 4.291 -15.832 1.00 89.81 217 LEU A N 1
ATOM 1574 C CA . LEU A 1 217 ? -22.247 4.857 -14.589 1.00 89.81 217 LEU A CA 1
ATOM 1575 C C . LEU A 1 217 ? -21.464 6.099 -14.143 1.00 89.81 217 LEU A C 1
ATOM 1577 O O . LEU A 1 217 ? -22.066 7.098 -13.746 1.00 89.81 217 LEU A O 1
ATOM 1581 N N . GLY A 1 218 ? -20.132 6.069 -14.243 1.00 89.56 218 GLY A N 1
ATOM 1582 C CA . GLY A 1 218 ? -19.286 7.223 -13.941 1.00 89.56 218 GLY A CA 1
ATOM 1583 C C . GLY A 1 218 ? -19.542 8.392 -14.894 1.00 89.56 218 GLY A C 1
ATOM 1584 O O . GLY A 1 218 ? -19.688 9.529 -14.444 1.00 89.56 218 GLY A O 1
ATOM 1585 N N . GLN A 1 219 ? -19.699 8.111 -16.192 1.00 93.12 219 GLN A N 1
ATOM 1586 C CA . GLN A 1 219 ? -20.053 9.126 -17.184 1.00 93.12 219 GLN A CA 1
ATOM 1587 C C . GLN A 1 219 ? -21.398 9.771 -16.850 1.00 93.12 219 GLN A C 1
ATOM 1589 O O . GLN A 1 219 ? -21.515 10.992 -16.849 1.00 93.12 219 GLN A O 1
ATOM 1594 N N . MET A 1 220 ? -22.399 8.955 -16.520 1.00 92.38 220 MET A N 1
ATOM 1595 C CA . MET A 1 220 ? -23.740 9.415 -16.182 1.00 92.38 220 MET A CA 1
ATOM 1596 C C . MET A 1 220 ? -23.740 10.336 -14.957 1.00 92.38 220 MET A C 1
ATOM 1598 O O . MET A 1 220 ? -24.367 11.393 -14.988 1.00 92.38 220 MET A O 1
ATOM 1602 N N . LEU A 1 221 ? -22.988 9.986 -13.909 1.00 91.44 221 LEU A N 1
ATOM 1603 C CA . LEU A 1 221 ? -22.809 10.842 -12.733 1.00 91.44 221 LEU A CA 1
ATOM 1604 C C . LEU A 1 221 ? -22.161 12.182 -13.088 1.00 91.44 221 LEU A C 1
ATOM 1606 O O . LEU A 1 221 ? -22.601 13.227 -12.606 1.00 91.44 221 LEU A O 1
ATOM 1610 N N . ILE A 1 222 ? -21.118 12.156 -13.916 1.00 92.50 222 ILE A N 1
ATOM 1611 C CA . ILE A 1 222 ? -20.392 13.354 -14.334 1.00 92.50 222 ILE A CA 1
ATOM 1612 C C . ILE A 1 222 ? -21.280 14.247 -15.205 1.00 92.50 222 ILE A C 1
ATOM 1614 O O . ILE A 1 222 ? -21.336 15.455 -14.983 1.00 92.50 222 ILE A O 1
ATOM 1618 N N . ASP A 1 223 ? -22.013 13.679 -16.159 1.00 93.88 223 ASP A N 1
ATOM 1619 C CA . ASP A 1 223 ? -22.895 14.417 -17.069 1.00 93.88 223 ASP A CA 1
ATOM 1620 C C . ASP A 1 223 ? -24.106 15.018 -16.361 1.00 93.88 223 ASP A C 1
ATOM 1622 O O . ASP A 1 223 ? -24.532 16.123 -16.697 1.00 93.88 223 ASP A O 1
ATOM 1626 N N . ASN A 1 224 ? -24.601 14.345 -15.325 1.00 94.62 224 ASN A N 1
ATOM 1627 C CA . ASN A 1 224 ? -25.687 14.848 -14.494 1.00 94.62 224 ASN A CA 1
ATOM 1628 C C . ASN A 1 224 ? -25.226 15.804 -13.386 1.00 94.62 224 ASN A C 1
ATOM 1630 O O . ASN A 1 224 ? -26.069 16.398 -12.705 1.00 94.62 224 ASN A O 1
ATOM 1634 N N . LEU A 1 225 ? -23.915 15.978 -13.191 1.00 95.94 225 LEU A N 1
ATOM 1635 C CA . LEU A 1 225 ? -23.386 16.863 -12.164 1.00 95.94 225 LEU A CA 1
ATOM 1636 C C . LEU A 1 225 ? -23.679 18.327 -12.515 1.00 95.94 225 LEU A C 1
ATOM 1638 O O . LEU A 1 225 ? -23.227 18.861 -13.526 1.00 95.94 225 LEU A O 1
ATOM 1642 N N . LYS A 1 226 ? -24.417 18.996 -11.632 1.00 96.56 226 LYS A N 1
ATOM 1643 C CA . LYS A 1 226 ? -24.771 20.413 -11.709 1.00 96.56 226 LYS A CA 1
ATOM 1644 C C . LYS A 1 226 ? -24.245 21.128 -10.479 1.00 96.56 226 LYS A C 1
ATOM 1646 O O . LYS A 1 226 ? -24.501 20.710 -9.351 1.00 96.56 226 LYS A O 1
ATOM 1651 N N . ILE A 1 227 ? -23.546 22.232 -10.706 1.00 97.00 227 ILE A N 1
ATOM 1652 C CA . ILE A 1 227 ? -23.077 23.127 -9.653 1.00 97.00 227 ILE A CA 1
ATOM 1653 C C . ILE A 1 227 ? -23.937 24.385 -9.732 1.00 97.00 227 ILE A C 1
ATOM 1655 O O . ILE A 1 227 ? -24.000 25.051 -10.763 1.00 97.00 227 ILE A O 1
ATOM 1659 N N . THR A 1 228 ? -24.639 24.701 -8.651 1.00 97.06 228 THR A N 1
ATOM 1660 C CA . THR A 1 228 ? -25.483 25.895 -8.551 1.00 97.06 228 THR A CA 1
ATOM 1661 C C . THR A 1 228 ? -25.051 26.738 -7.365 1.00 97.06 228 THR A C 1
ATOM 1663 O O . THR A 1 228 ? -24.570 26.227 -6.356 1.00 97.06 228 THR A O 1
ATOM 1666 N N . GLU A 1 229 ? -25.216 28.046 -7.493 1.00 96.00 229 GLU A N 1
ATOM 1667 C CA . GLU A 1 229 ? -24.946 29.009 -6.432 1.00 96.00 229 GLU A CA 1
ATOM 1668 C C . GLU A 1 229 ? -26.214 29.812 -6.177 1.00 96.00 229 GLU A C 1
ATOM 1670 O O . GLU A 1 229 ? -26.871 30.276 -7.111 1.00 96.00 229 GLU A O 1
ATOM 1675 N N . GLN A 1 230 ? -26.552 29.971 -4.903 1.00 94.50 230 GLN A N 1
ATOM 1676 C CA . GLN A 1 230 ? -27.654 30.800 -4.455 1.00 94.50 230 GLN A CA 1
ATOM 1677 C C . GLN A 1 230 ? -27.220 31.581 -3.215 1.00 94.50 230 GLN A C 1
ATOM 1679 O O . GLN A 1 230 ? -27.196 31.054 -2.100 1.00 94.50 230 GLN A O 1
ATOM 1684 N N . SER A 1 231 ? -26.888 32.858 -3.411 1.00 95.06 231 SER A N 1
ATOM 1685 C CA . SER A 1 231 ? -26.410 33.755 -2.354 1.00 95.06 231 SER A CA 1
ATOM 1686 C C . SER A 1 231 ? -25.168 33.199 -1.646 1.00 95.06 231 SER A C 1
ATOM 1688 O O . SER A 1 231 ? -24.077 33.274 -2.188 1.00 95.06 231 SER A O 1
ATOM 1690 N N . GLN A 1 232 ? -25.320 32.650 -0.442 1.00 96.06 232 GLN A N 1
ATOM 1691 C CA . GLN A 1 232 ? -24.240 32.116 0.394 1.00 96.06 232 GLN A CA 1
ATOM 1692 C C . GLN A 1 232 ? -24.069 30.597 0.265 1.00 96.06 232 GLN A C 1
ATOM 1694 O O . GLN A 1 232 ? -23.234 30.008 0.950 1.00 96.06 232 GLN A O 1
ATOM 1699 N N . VAL A 1 233 ? -24.889 29.946 -0.561 1.00 96.06 233 VAL A N 1
ATOM 1700 C CA . VAL A 1 233 ? -24.950 28.489 -0.659 1.00 96.06 233 VAL A CA 1
ATOM 1701 C C . VAL A 1 233 ? -24.460 28.036 -2.023 1.00 96.06 233 VAL A C 1
ATOM 1703 O O . VAL A 1 233 ? -24.982 28.477 -3.046 1.00 96.06 233 VAL A O 1
ATOM 1706 N N . VAL A 1 234 ? -23.515 27.101 -2.033 1.00 96.50 234 VAL A N 1
ATOM 1707 C CA . VAL A 1 234 ? -23.128 26.351 -3.234 1.00 96.50 234 VAL A CA 1
ATOM 1708 C C . VAL A 1 234 ? -23.698 24.945 -3.124 1.00 96.50 234 VAL A C 1
ATOM 1710 O O . VAL A 1 234 ? -23.509 24.284 -2.104 1.00 96.50 234 VAL A O 1
ATOM 1713 N N . LYS A 1 235 ? -24.408 24.482 -4.153 1.00 96.94 235 LYS A N 1
ATOM 1714 C CA . LYS A 1 235 ? -24.960 23.126 -4.225 1.00 96.94 235 LYS A CA 1
ATOM 1715 C C . LYS A 1 235 ? -24.356 22.374 -5.398 1.00 96.94 235 LYS A C 1
ATOM 1717 O O . LYS A 1 235 ? -24.380 22.867 -6.523 1.00 96.94 235 LYS A O 1
ATOM 1722 N N . VAL A 1 236 ? -23.877 21.168 -5.134 1.00 95.12 236 VAL A N 1
ATOM 1723 C CA . VAL A 1 236 ? -23.453 20.193 -6.136 1.00 95.12 236 VAL A CA 1
ATOM 1724 C C . VAL A 1 236 ? -24.477 19.072 -6.137 1.00 95.12 236 VAL A C 1
ATOM 1726 O O . VAL A 1 236 ? -24.614 18.367 -5.142 1.00 95.12 236 VAL A O 1
ATOM 1729 N N . THR A 1 237 ? -25.215 18.922 -7.227 1.00 95.31 237 THR A N 1
ATOM 1730 C CA . THR A 1 237 ? -26.211 17.859 -7.395 1.00 95.31 237 THR A CA 1
ATOM 1731 C C . THR A 1 237 ? -25.791 16.940 -8.521 1.00 95.31 237 THR A C 1
ATOM 1733 O O . THR A 1 237 ? -25.430 17.429 -9.585 1.00 95.31 237 THR A O 1
ATOM 1736 N N . THR A 1 238 ? -25.887 15.635 -8.329 1.00 95.19 238 THR A N 1
ATOM 1737 C CA . THR A 1 238 ? -25.776 14.638 -9.399 1.00 95.19 238 THR A CA 1
ATOM 1738 C C . THR A 1 238 ? -26.847 13.580 -9.195 1.00 95.19 238 THR A C 1
ATOM 1740 O O . THR A 1 238 ? -27.352 13.413 -8.083 1.00 95.19 238 THR A O 1
ATOM 1743 N N . ASN A 1 239 ? -27.220 12.879 -10.256 1.00 93.56 239 ASN A N 1
ATOM 1744 C CA . ASN A 1 239 ? -28.189 11.807 -10.163 1.00 93.56 239 ASN A CA 1
ATOM 1745 C C . ASN A 1 239 ? -27.881 10.656 -11.110 1.00 93.56 239 ASN A C 1
ATOM 1747 O O . ASN A 1 239 ? -27.282 10.834 -12.171 1.00 93.56 239 ASN A O 1
ATOM 1751 N N . ILE A 1 240 ? -28.347 9.476 -10.722 1.00 91.31 240 ILE A N 1
ATOM 1752 C CA . ILE A 1 240 ? -28.461 8.317 -11.594 1.00 91.31 240 ILE A CA 1
ATOM 1753 C C . ILE A 1 240 ? -29.955 8.092 -11.848 1.00 91.31 240 ILE A C 1
ATOM 1755 O O . ILE A 1 240 ? -30.672 7.780 -10.895 1.00 91.31 240 ILE A O 1
ATOM 1759 N N . PRO A 1 241 ? -30.445 8.296 -13.087 1.00 90.94 241 PRO A N 1
ATOM 1760 C CA . PRO A 1 241 ? -31.841 8.082 -13.442 1.00 90.94 241 PRO A CA 1
ATOM 1761 C C . PRO A 1 241 ? -32.253 6.617 -13.299 1.00 90.94 241 PRO A C 1
ATOM 1763 O O . PRO A 1 241 ? -31.438 5.706 -13.431 1.00 90.94 241 PRO A O 1
ATOM 1766 N N . ASP A 1 242 ? -33.556 6.400 -13.156 1.00 89.25 242 ASP A N 1
ATOM 1767 C CA . ASP A 1 242 ? -34.180 5.077 -13.048 1.00 89.25 242 ASP A CA 1
ATOM 1768 C C . ASP A 1 242 ? -33.839 4.147 -14.223 1.00 89.25 242 ASP A C 1
ATOM 1770 O O . ASP A 1 242 ? -33.769 2.930 -14.074 1.00 89.25 242 ASP A O 1
ATOM 1774 N N . SER A 1 243 ? -33.551 4.707 -15.402 1.00 88.50 243 SER A N 1
ATOM 1775 C CA . SER A 1 243 ? -33.118 3.935 -16.573 1.00 88.50 243 SER A CA 1
ATOM 1776 C C . SER A 1 243 ? -31.792 3.194 -16.370 1.00 88.50 243 SER A C 1
ATOM 1778 O O . SER A 1 243 ? -31.492 2.288 -17.141 1.00 88.50 243 SER A O 1
ATOM 1780 N N . ALA A 1 244 ? -30.995 3.585 -15.371 1.00 89.06 244 ALA A N 1
ATOM 1781 C CA . ALA A 1 244 ? -29.751 2.920 -14.998 1.00 89.06 244 ALA A CA 1
ATOM 1782 C C . ALA A 1 244 ? -29.924 1.898 -13.860 1.00 89.06 244 ALA A C 1
ATOM 1784 O O . ALA A 1 244 ? -28.946 1.305 -13.405 1.00 89.06 244 ALA A O 1
ATOM 1785 N N . GLN A 1 245 ? -31.154 1.661 -13.391 1.00 86.25 245 GLN A N 1
ATOM 1786 C CA . GLN A 1 245 ? -31.421 0.673 -12.349 1.00 86.25 245 GLN A CA 1
ATOM 1787 C C . GLN A 1 245 ? -30.932 -0.747 -12.710 1.00 86.25 245 GLN A C 1
ATOM 1789 O O . GLN A 1 245 ? -30.291 -1.361 -11.855 1.00 86.25 245 GLN A O 1
ATOM 1794 N N . PRO A 1 246 ? -31.103 -1.260 -13.949 1.00 87.81 246 PRO A N 1
ATOM 1795 C CA . PRO A 1 246 ? -30.545 -2.562 -14.325 1.00 87.81 246 PRO A CA 1
ATOM 1796 C C . PRO A 1 246 ? -29.018 -2.630 -14.168 1.00 87.81 246 PRO A C 1
ATOM 1798 O O . PRO A 1 246 ? -28.472 -3.663 -13.789 1.00 87.81 246 PRO A O 1
ATOM 1801 N N . GLN A 1 247 ? -28.321 -1.523 -14.431 1.00 87.00 247 GLN A N 1
ATOM 1802 C CA . GLN A 1 247 ? -26.876 -1.393 -14.267 1.00 87.00 247 GLN A CA 1
ATOM 1803 C C . GLN A 1 247 ? -26.484 -1.364 -12.785 1.00 87.00 247 GLN A C 1
ATOM 1805 O O . GLN A 1 247 ? -25.506 -1.997 -12.394 1.00 87.00 247 GLN A O 1
ATOM 1810 N N . LEU A 1 248 ? -27.265 -0.678 -11.946 1.00 84.00 248 LEU A N 1
ATOM 1811 C CA . LEU A 1 248 ? -27.062 -0.652 -10.495 1.00 84.00 248 LEU A CA 1
ATOM 1812 C C . LEU A 1 248 ? -27.283 -2.026 -9.852 1.00 84.00 248 LEU A C 1
ATOM 1814 O O . LEU A 1 248 ? -26.556 -2.390 -8.935 1.00 84.00 248 LEU A O 1
ATOM 1818 N N . GLU A 1 249 ? -28.234 -2.819 -10.340 1.00 86.06 249 GLU A N 1
ATOM 1819 C CA . GLU A 1 249 ? -28.469 -4.189 -9.859 1.00 86.06 249 GLU A CA 1
ATOM 1820 C C . GLU A 1 249 ? -27.329 -5.150 -10.234 1.00 86.06 249 GLU A C 1
ATOM 1822 O O . GLU A 1 249 ? -27.084 -6.134 -9.536 1.00 86.06 249 GLU A O 1
ATOM 1827 N N . GLN A 1 250 ? -26.580 -4.832 -11.293 1.00 84.81 250 GLN A N 1
ATOM 1828 C CA . GLN A 1 250 ? -25.368 -5.552 -11.689 1.00 84.81 250 GLN A CA 1
ATOM 1829 C C . GLN A 1 250 ? -24.121 -5.093 -10.924 1.00 84.81 250 GLN A C 1
ATOM 1831 O O . GLN A 1 250 ? -23.105 -5.790 -10.955 1.00 84.81 250 GLN A O 1
ATOM 1836 N N . LEU A 1 251 ? -24.176 -3.966 -10.200 1.00 80.44 251 LEU A N 1
ATOM 1837 C CA . LEU A 1 251 ? -23.032 -3.492 -9.424 1.00 80.44 251 LEU A CA 1
ATOM 1838 C C . LEU A 1 251 ? -22.638 -4.453 -8.305 1.00 80.44 251 LEU A C 1
ATOM 1840 O O . LEU A 1 251 ? -21.457 -4.747 -8.240 1.00 80.44 251 LEU A O 1
ATOM 1844 N N . PRO A 1 252 ? -23.522 -4.977 -7.432 1.00 81.94 252 PRO A N 1
ATOM 1845 C CA . PRO A 1 252 ? -23.093 -5.901 -6.386 1.00 81.94 252 PRO A CA 1
ATOM 1846 C C . PRO A 1 252 ? -22.341 -7.136 -6.905 1.00 81.94 252 PRO A C 1
ATOM 1848 O O . PRO A 1 252 ? -21.251 -7.389 -6.395 1.00 81.94 252 PRO A O 1
ATOM 1851 N N . PRO A 1 253 ? -22.826 -7.886 -7.919 1.00 75.06 253 PRO A N 1
ATOM 1852 C CA . PRO A 1 253 ? -22.059 -9.004 -8.455 1.00 75.06 253 PRO A CA 1
ATOM 1853 C C . PRO A 1 253 ? -20.792 -8.538 -9.176 1.00 75.06 253 PRO A C 1
ATOM 1855 O O . PRO A 1 253 ? -19.771 -9.197 -9.034 1.00 75.06 253 PRO A O 1
ATOM 1858 N N . LEU A 1 254 ? -20.802 -7.398 -9.880 1.00 72.69 254 LEU A N 1
ATOM 1859 C CA . LEU A 1 254 ? -19.584 -6.863 -10.494 1.00 72.69 254 LEU A CA 1
ATOM 1860 C C . LEU A 1 254 ? -18.553 -6.450 -9.439 1.00 72.69 254 LEU A C 1
ATOM 1862 O O . LEU A 1 254 ? -17.394 -6.795 -9.578 1.00 72.69 254 LEU A O 1
ATOM 1866 N N . LEU A 1 255 ? -18.956 -5.756 -8.378 1.00 71.12 255 LEU A N 1
ATOM 1867 C CA . LEU A 1 255 ? -18.110 -5.362 -7.254 1.00 71.12 255 LEU A CA 1
ATOM 1868 C C . LEU A 1 255 ? -17.626 -6.582 -6.480 1.00 71.12 255 LEU A C 1
ATOM 1870 O O . LEU A 1 255 ? -16.506 -6.569 -5.994 1.00 71.12 255 LEU A O 1
ATOM 1874 N N . MET A 1 256 ? -18.432 -7.640 -6.387 1.00 69.75 256 MET A N 1
ATOM 1875 C CA . MET A 1 256 ? -18.016 -8.912 -5.809 1.00 69.75 256 MET A CA 1
ATOM 1876 C C . MET A 1 256 ? -16.984 -9.595 -6.702 1.00 69.75 256 MET A C 1
ATOM 1878 O O . MET A 1 256 ? -15.948 -9.999 -6.197 1.00 69.75 256 MET A O 1
ATOM 1882 N N . VAL A 1 257 ? -17.204 -9.655 -8.017 1.00 67.69 257 VAL A N 1
ATOM 1883 C CA . VAL A 1 257 ? -16.207 -10.147 -8.974 1.00 67.69 257 VAL A CA 1
ATOM 1884 C C . VAL A 1 257 ? -14.951 -9.298 -8.886 1.00 67.69 257 VAL A C 1
ATOM 1886 O O . VAL A 1 257 ? -13.891 -9.861 -8.728 1.00 67.69 257 VAL A O 1
ATOM 1889 N N . MET A 1 258 ? -15.048 -7.973 -8.867 1.00 60.53 258 MET A N 1
ATOM 1890 C CA . MET A 1 258 ? -13.909 -7.064 -8.754 1.00 60.53 258 MET A CA 1
ATOM 1891 C C . MET A 1 258 ? -13.209 -7.158 -7.398 1.00 60.53 258 MET A C 1
ATOM 1893 O O . MET A 1 258 ? -11.994 -7.052 -7.349 1.00 60.53 258 MET A O 1
ATOM 1897 N N . ALA A 1 259 ? -13.923 -7.409 -6.303 1.00 54.25 259 ALA A N 1
ATOM 1898 C CA . ALA A 1 259 ? -13.328 -7.670 -4.995 1.00 54.25 259 ALA A CA 1
ATOM 1899 C C . ALA A 1 259 ? -12.644 -9.044 -4.955 1.00 54.25 259 ALA A C 1
ATOM 1901 O O . ALA A 1 259 ? -11.575 -9.182 -4.369 1.00 54.25 259 ALA A O 1
ATOM 1902 N N . MET A 1 260 ? -13.223 -10.046 -5.620 1.00 54.19 260 MET A N 1
ATOM 1903 C CA . MET A 1 260 ? -12.665 -11.395 -5.737 1.00 54.19 260 MET A CA 1
ATOM 1904 C C . MET A 1 260 ? -11.522 -11.471 -6.752 1.00 54.19 260 MET A C 1
ATOM 1906 O O . MET A 1 260 ? -10.622 -12.278 -6.571 1.00 54.19 260 MET A O 1
ATOM 1910 N N . THR A 1 261 ? -11.533 -10.616 -7.777 1.00 49.50 261 THR A N 1
ATOM 1911 C CA . THR A 1 261 ? -10.468 -10.395 -8.762 1.00 49.50 261 THR A CA 1
ATOM 1912 C C . THR A 1 261 ? -9.585 -9.201 -8.370 1.00 49.50 261 THR A C 1
ATOM 1914 O O . THR A 1 261 ? -8.840 -8.690 -9.202 1.00 49.50 261 THR A O 1
ATOM 1917 N N . GLY A 1 262 ? -9.701 -8.743 -7.112 1.00 41.22 262 GLY A N 1
ATOM 1918 C CA . GLY A 1 262 ? -8.953 -7.685 -6.416 1.00 41.22 262 GLY A CA 1
ATOM 1919 C C . GLY A 1 262 ? -8.683 -6.371 -7.164 1.00 41.22 262 GLY A C 1
ATOM 1920 O O . GLY A 1 262 ? -7.715 -5.666 -6.890 1.00 41.22 262 GLY A O 1
ATOM 1921 N N . GLY A 1 263 ? -9.575 -5.994 -8.072 1.00 45.72 263 GLY A N 1
ATOM 1922 C CA . GLY A 1 263 ? -9.551 -4.743 -8.813 1.00 45.72 263 GLY A CA 1
ATOM 1923 C C . GLY A 1 263 ? -10.479 -3.681 -8.226 1.00 45.72 263 GLY A C 1
ATOM 1924 O O . GLY A 1 263 ? -11.591 -3.513 -8.705 1.00 45.72 263 GLY A O 1
ATOM 1925 N N . LEU A 1 264 ? -9.989 -2.886 -7.273 1.00 38.03 264 LEU A N 1
ATOM 1926 C CA . LEU A 1 264 ? -10.396 -1.480 -7.087 1.00 38.03 264 LEU A CA 1
ATOM 1927 C C . LEU A 1 264 ? -9.182 -0.617 -6.699 1.00 38.03 264 LEU A C 1
ATOM 1929 O O . LEU A 1 264 ? -9.272 0.285 -5.870 1.00 38.03 264 LEU A O 1
ATOM 1933 N N . ASN A 1 265 ? -8.036 -0.866 -7.342 1.00 41.22 265 ASN A N 1
ATOM 1934 C CA . ASN A 1 265 ? -6.855 -0.017 -7.208 1.00 41.22 265 ASN A CA 1
ATOM 1935 C C . ASN A 1 265 ? -6.552 0.899 -8.423 1.00 41.22 265 ASN A C 1
ATOM 1937 O O . ASN A 1 265 ? -5.391 0.972 -8.813 1.00 41.22 265 ASN A O 1
ATOM 1941 N N . PRO A 1 266 ? -7.513 1.633 -9.037 1.00 37.84 266 PRO A N 1
ATOM 1942 C CA . PRO A 1 266 ? -7.171 2.659 -10.025 1.00 37.84 266 PRO A CA 1
ATOM 1943 C C . PRO A 1 266 ? -6.955 4.062 -9.417 1.00 37.84 266 PRO A C 1
ATOM 1945 O O . PRO A 1 266 ? -6.794 5.018 -10.166 1.00 37.84 266 PRO A O 1
ATOM 1948 N N . LEU A 1 267 ? -6.952 4.225 -8.084 1.00 36.94 267 LEU A N 1
ATOM 1949 C CA . LEU A 1 267 ? -6.790 5.539 -7.424 1.00 36.94 267 LEU A CA 1
ATOM 1950 C C . LEU A 1 267 ? -5.570 5.650 -6.492 1.00 36.94 267 LEU A C 1
ATOM 1952 O O . LEU A 1 267 ? -5.320 6.721 -5.939 1.00 36.94 267 LEU A O 1
ATOM 1956 N N . ALA A 1 268 ? -4.776 4.589 -6.329 1.00 34.34 268 ALA A N 1
ATOM 1957 C CA . ALA A 1 268 ? -3.530 4.647 -5.569 1.00 34.34 268 ALA A CA 1
ATOM 1958 C C . ALA A 1 268 ? -2.361 5.043 -6.481 1.00 34.34 268 ALA A C 1
ATOM 1960 O O . ALA A 1 268 ? -1.578 4.208 -6.921 1.00 34.34 268 ALA A O 1
ATOM 1961 N N . GLY A 1 269 ? -2.245 6.340 -6.758 1.00 30.08 269 GLY A N 1
ATOM 1962 C CA . GLY A 1 269 ? -1.099 6.915 -7.455 1.00 30.08 269 GLY A CA 1
ATOM 1963 C C . GLY A 1 269 ? -0.705 8.254 -6.843 1.00 30.08 269 GLY A C 1
ATOM 1964 O O . GLY A 1 269 ? -1.287 9.277 -7.184 1.00 30.08 269 GLY A O 1
ATOM 1965 N N . GLY A 1 270 ? 0.282 8.251 -5.939 1.00 27.20 270 GLY A N 1
ATOM 1966 C CA . GLY A 1 270 ? 0.970 9.472 -5.501 1.00 27.20 270 GLY A CA 1
ATOM 1967 C C . GLY A 1 270 ? 1.428 9.474 -4.035 1.00 27.20 270 GLY A C 1
ATOM 1968 O O . GLY A 1 270 ? 0.616 9.737 -3.146 1.00 27.20 270 GLY A O 1
ATOM 1969 N N . PRO A 1 271 ? 2.721 9.251 -3.740 1.00 27.97 271 PRO A N 1
ATOM 1970 C CA . PRO A 1 271 ? 3.264 9.430 -2.400 1.00 27.97 271 PRO A CA 1
ATOM 1971 C C . PRO A 1 271 ? 3.369 10.931 -2.094 1.00 27.97 271 PRO A C 1
ATOM 1973 O O . PRO A 1 271 ? 4.233 11.627 -2.623 1.00 27.97 271 PRO A O 1
ATOM 1976 N N . GLY A 1 272 ? 2.474 11.433 -1.240 1.00 26.23 272 GLY A N 1
ATOM 1977 C CA . GLY A 1 272 ? 2.559 12.808 -0.741 1.00 26.23 272 GLY A CA 1
ATOM 1978 C C . GLY A 1 272 ? 1.311 13.407 -0.093 1.00 26.23 272 GLY A C 1
ATOM 1979 O O . GLY A 1 272 ? 1.411 14.521 0.405 1.00 26.23 272 GLY A O 1
ATOM 1980 N N . SER A 1 273 ? 0.157 12.729 -0.063 1.00 25.08 273 SER A N 1
ATOM 1981 C CA . SER A 1 273 ? -1.082 13.310 0.485 1.00 25.08 273 SER A CA 1
ATOM 1982 C C . SER A 1 273 ? -1.259 13.001 1.987 1.00 25.08 273 SER A C 1
ATOM 1984 O O . SER A 1 273 ? -1.529 11.847 2.338 1.00 25.08 273 SER A O 1
ATOM 1986 N N . PRO A 1 274 ? -1.119 13.980 2.911 1.00 31.56 274 PRO A N 1
ATOM 1987 C CA . PRO A 1 274 ? -1.396 13.781 4.327 1.00 31.56 274 PRO A CA 1
ATOM 1988 C C . PRO A 1 274 ? -2.905 13.941 4.539 1.00 31.56 274 PRO A C 1
ATOM 1990 O O . PRO A 1 274 ? -3.414 15.039 4.754 1.00 31.56 274 PRO A O 1
ATOM 1993 N N . GLY A 1 275 ? -3.631 12.834 4.409 1.00 28.89 275 GLY A N 1
ATOM 1994 C CA . GLY A 1 275 ? -5.090 12.816 4.538 1.00 28.89 275 GLY A CA 1
ATOM 1995 C C . GLY A 1 275 ? -5.766 11.474 4.255 1.00 28.89 275 GLY A C 1
ATOM 1996 O O . GLY A 1 275 ? -6.965 11.347 4.492 1.00 28.89 275 GLY A O 1
ATOM 1997 N N . ALA A 1 276 ? -5.034 10.453 3.803 1.00 27.72 276 ALA A N 1
ATOM 1998 C CA . ALA A 1 276 ? -5.573 9.102 3.723 1.00 27.72 276 ALA A CA 1
ATOM 1999 C C . ALA A 1 276 ? -5.718 8.523 5.141 1.00 27.72 276 ALA A C 1
ATOM 2001 O O . ALA A 1 276 ? -4.745 8.092 5.761 1.00 27.72 276 ALA A O 1
ATOM 2002 N N . GLY A 1 277 ? -6.946 8.531 5.666 1.00 29.44 277 GLY A N 1
ATOM 2003 C CA . GLY A 1 277 ? -7.327 7.629 6.750 1.00 29.44 277 GLY A CA 1
ATOM 2004 C C . GLY A 1 277 ? -7.062 6.169 6.348 1.00 29.44 277 GLY A C 1
ATOM 2005 O O . GLY A 1 277 ? -6.916 5.881 5.158 1.00 29.44 277 GLY A O 1
ATOM 2006 N N . PRO A 1 278 ? -6.968 5.244 7.317 1.00 27.62 278 PRO A N 1
ATOM 2007 C CA . PRO A 1 278 ? -6.594 3.862 7.050 1.00 27.62 278 PRO A CA 1
ATOM 2008 C C . PRO A 1 278 ? -7.638 3.218 6.134 1.00 27.62 278 PRO A C 1
ATOM 2010 O O . PRO A 1 278 ? -8.749 2.910 6.561 1.00 27.62 278 PRO A O 1
ATOM 2013 N N . GLY A 1 279 ? -7.287 3.040 4.860 1.00 32.41 279 GLY A N 1
ATOM 2014 C CA . GLY A 1 279 ? -8.017 2.137 3.982 1.00 32.41 279 GLY A CA 1
ATOM 2015 C C . GLY A 1 279 ? -7.921 0.711 4.535 1.00 32.41 279 GLY A C 1
ATOM 2016 O O . GLY A 1 279 ? -6.935 0.391 5.209 1.00 32.41 279 GLY A O 1
ATOM 2017 N N . PRO A 1 280 ? -8.923 -0.150 4.294 1.00 27.02 280 PRO A N 1
ATOM 2018 C CA . PRO A 1 280 ? -8.852 -1.549 4.690 1.00 27.02 280 PRO A CA 1
ATOM 2019 C C . PRO A 1 280 ? -7.638 -2.188 4.003 1.00 27.02 280 PRO A C 1
ATOM 2021 O O . PRO A 1 280 ? -7.598 -2.355 2.786 1.00 27.02 280 PRO A O 1
ATOM 2024 N N . ALA A 1 281 ? -6.611 -2.482 4.794 1.00 36.28 281 ALA A N 1
ATOM 2025 C CA . ALA A 1 281 ? -5.393 -3.131 4.346 1.00 36.28 281 ALA A CA 1
ATOM 2026 C C . ALA A 1 281 ? -5.630 -4.640 4.359 1.00 36.28 281 ALA A C 1
ATOM 2028 O O . ALA A 1 281 ? -5.751 -5.225 5.432 1.00 36.28 281 ALA A O 1
ATOM 2029 N N . GLY A 1 282 ? -5.706 -5.278 3.190 1.00 31.88 282 GLY A N 1
ATOM 2030 C CA . GLY A 1 282 ? -5.833 -6.736 3.182 1.00 31.88 282 GLY A CA 1
ATOM 2031 C C . GLY A 1 282 ? -6.100 -7.453 1.868 1.00 31.88 282 GLY A C 1
ATOM 2032 O O . GLY A 1 282 ? -6.208 -8.671 1.913 1.00 31.88 282 GLY A O 1
ATOM 2033 N N . LEU A 1 283 ? -6.194 -6.785 0.718 1.00 29.08 283 LEU A N 1
ATOM 2034 C CA . LEU A 1 283 ? -6.385 -7.483 -0.557 1.00 29.08 283 LEU A CA 1
ATOM 2035 C C . LEU A 1 283 ? -5.433 -6.900 -1.603 1.00 29.08 283 LEU A C 1
ATOM 2037 O O . LEU A 1 283 ? -5.719 -5.865 -2.201 1.00 29.08 283 LEU A O 1
ATOM 2041 N N . SER A 1 284 ? -4.284 -7.552 -1.798 1.00 37.66 284 SER A N 1
ATOM 2042 C CA . SER A 1 284 ? -3.565 -7.413 -3.067 1.00 37.66 284 SER A CA 1
ATOM 2043 C C . SER A 1 284 ? -4.428 -8.037 -4.170 1.00 37.66 284 SER A C 1
ATOM 2045 O O . SER A 1 284 ? -5.101 -9.040 -3.905 1.00 37.66 284 SER A O 1
ATOM 2047 N N . PRO A 1 285 ? -4.438 -7.470 -5.387 1.00 32.66 285 PRO A N 1
ATOM 2048 C CA . PRO A 1 285 ? -5.138 -8.064 -6.515 1.00 32.66 285 PRO A CA 1
ATOM 2049 C C . PRO A 1 285 ? -4.694 -9.521 -6.733 1.00 32.66 285 PRO A C 1
ATOM 2051 O O . PRO A 1 285 ? -3.494 -9.781 -6.675 1.00 32.66 285 PRO A O 1
ATOM 2054 N N . PRO A 1 286 ? -5.598 -10.477 -7.014 1.00 31.73 286 PRO A N 1
ATOM 2055 C CA . PRO A 1 286 ? -5.210 -11.678 -7.729 1.00 31.73 286 PRO A CA 1
ATOM 2056 C C . PRO A 1 286 ? -4.697 -11.272 -9.108 1.00 31.73 286 PRO A C 1
ATOM 2058 O O . PRO A 1 286 ? -5.060 -10.215 -9.632 1.00 31.73 286 PRO A O 1
ATOM 2061 N N . ALA A 1 287 ? -3.852 -12.127 -9.673 1.00 33.03 287 ALA A N 1
ATOM 2062 C CA . ALA A 1 287 ? -3.189 -11.938 -10.951 1.00 33.03 287 ALA A CA 1
ATOM 2063 C C . ALA A 1 287 ? -4.182 -11.602 -12.085 1.00 33.03 287 ALA A C 1
ATOM 2065 O O . ALA A 1 287 ? -4.676 -12.471 -12.801 1.00 33.03 287 ALA A O 1
ATOM 2066 N N . ILE A 1 288 ? -4.470 -10.312 -12.275 1.00 36.88 288 ILE A N 1
ATOM 2067 C CA . ILE A 1 288 ? -4.898 -9.782 -13.566 1.00 36.88 288 ILE A CA 1
ATOM 2068 C C . ILE A 1 288 ? -3.708 -10.062 -14.476 1.00 36.88 288 ILE A C 1
ATOM 2070 O O . ILE A 1 288 ? -2.604 -9.618 -14.157 1.00 36.88 288 ILE A O 1
ATOM 2074 N N . GLY A 1 289 ? -3.923 -10.868 -15.522 1.00 45.56 289 GLY A N 1
ATOM 2075 C CA . GLY A 1 289 ? -2.862 -11.365 -16.399 1.00 45.56 289 GLY A CA 1
ATOM 2076 C C . GLY A 1 289 ? -1.812 -10.294 -16.677 1.00 45.56 289 GLY A C 1
ATOM 2077 O O . GLY A 1 289 ? -2.180 -9.158 -16.971 1.00 45.56 289 GLY A O 1
ATOM 2078 N N . GLU A 1 290 ? -0.543 -10.673 -16.500 1.00 56.50 290 GLU A N 1
ATOM 2079 C CA . GLU A 1 290 ? 0.652 -9.820 -16.497 1.00 56.50 290 GLU A CA 1
ATOM 2080 C C . GLU A 1 290 ? 0.512 -8.668 -17.514 1.00 56.50 290 GLU A C 1
ATOM 2082 O O . GLU A 1 290 ? 0.737 -8.841 -18.714 1.00 56.50 290 GLU A O 1
ATOM 2087 N N . MET A 1 291 ? 0.055 -7.491 -17.064 1.00 64.38 291 MET A N 1
ATOM 2088 C CA . MET A 1 291 ? -0.035 -6.337 -17.955 1.00 64.38 291 MET A CA 1
ATOM 2089 C C . MET A 1 291 ? 1.390 -5.927 -18.292 1.00 64.38 291 MET A C 1
ATOM 2091 O O . MET A 1 291 ? 2.170 -5.595 -17.399 1.00 64.38 291 MET A O 1
ATOM 2095 N N . LYS A 1 292 ? 1.720 -5.963 -19.586 1.00 81.25 292 LYS A N 1
ATOM 2096 C CA . LYS A 1 292 ? 3.037 -5.579 -20.092 1.00 81.25 292 LYS A CA 1
ATOM 2097 C C . LYS A 1 292 ? 3.385 -4.182 -19.575 1.00 81.25 292 LYS A C 1
ATOM 2099 O O . LYS A 1 292 ? 2.648 -3.224 -19.826 1.00 81.25 292 LYS A O 1
ATOM 2104 N N . LYS A 1 293 ? 4.497 -4.064 -18.848 1.00 88.25 293 LYS A N 1
ATOM 2105 C CA . LYS A 1 293 ? 4.939 -2.786 -18.281 1.00 88.25 293 LYS A CA 1
ATOM 2106 C C . LYS A 1 293 ? 5.297 -1.801 -19.396 1.00 88.25 293 LYS A C 1
ATOM 2108 O O . LYS A 1 293 ? 5.698 -2.221 -20.487 1.00 88.25 293 LYS A O 1
ATOM 2113 N N . PRO A 1 294 ? 5.209 -0.482 -19.150 1.00 90.00 294 PRO A N 1
ATOM 2114 C CA . PRO A 1 294 ? 5.645 0.516 -20.119 1.00 90.00 294 PRO A CA 1
ATOM 2115 C C . PRO A 1 294 ? 7.086 0.260 -20.577 1.00 90.00 294 PRO A C 1
ATOM 2117 O O . PRO A 1 294 ? 8.021 0.228 -19.774 1.00 90.00 294 PRO A O 1
ATOM 2120 N N . GLY A 1 295 ? 7.261 0.050 -21.882 1.00 94.00 295 GLY A N 1
ATOM 2121 C CA . GLY A 1 295 ? 8.564 -0.236 -22.482 1.00 94.00 295 GLY A CA 1
ATOM 2122 C C . GLY A 1 295 ? 9.134 -1.615 -22.174 1.00 94.00 295 GLY A C 1
ATOM 2123 O O . GLY A 1 295 ? 10.325 -1.816 -22.374 1.00 94.00 295 GLY A O 1
ATOM 2124 N N . GLU A 1 296 ? 8.334 -2.559 -21.679 1.00 96.12 296 GLU A N 1
ATOM 2125 C CA . GLU A 1 296 ? 8.821 -3.909 -21.425 1.00 96.12 296 GLU A CA 1
ATOM 2126 C C . GLU A 1 296 ? 9.359 -4.564 -22.703 1.00 96.12 296 GLU A C 1
ATOM 2128 O O . GLU A 1 296 ? 8.687 -4.636 -23.736 1.00 96.12 296 GLU A O 1
ATOM 2133 N N . THR A 1 297 ? 10.599 -5.022 -22.610 1.00 97.25 297 THR A N 1
ATOM 2134 C CA . THR A 1 297 ? 11.362 -5.633 -23.699 1.00 97.25 297 THR A CA 1
ATOM 2135 C C . THR A 1 297 ? 11.179 -7.145 -23.719 1.00 97.25 297 THR A C 1
ATOM 2137 O O . THR A 1 297 ? 10.748 -7.747 -22.733 1.00 97.25 297 THR A O 1
ATOM 2140 N N . GLU A 1 298 ? 11.487 -7.761 -24.859 1.00 96.06 298 GLU A N 1
ATOM 2141 C CA . GLU A 1 298 ? 11.469 -9.218 -24.975 1.00 96.06 298 GLU A CA 1
ATOM 2142 C C . GLU A 1 298 ? 12.546 -9.845 -24.072 1.00 96.06 298 GLU A C 1
ATOM 2144 O O . GLU A 1 298 ? 13.638 -9.279 -23.938 1.00 96.06 298 GLU A O 1
ATOM 2149 N N . PRO A 1 299 ? 12.257 -10.993 -23.436 1.00 97.25 299 PRO A N 1
ATOM 2150 C CA . PRO A 1 299 ? 13.214 -11.666 -22.570 1.00 97.25 299 PRO A CA 1
ATOM 2151 C C . PRO A 1 299 ? 14.412 -12.196 -23.363 1.00 97.25 299 PRO A C 1
ATOM 2153 O O . PRO A 1 299 ? 14.265 -12.774 -24.439 1.00 97.25 299 PRO A O 1
ATOM 2156 N N . VAL A 1 300 ? 15.603 -12.037 -22.788 1.00 98.38 300 VAL A N 1
ATOM 2157 C CA . VAL A 1 300 ? 16.864 -12.571 -23.309 1.00 98.38 300 VAL A CA 1
ATOM 2158 C C . VAL A 1 300 ? 17.390 -13.623 -22.344 1.00 98.38 300 VAL A C 1
ATOM 2160 O O . VAL A 1 300 ? 17.670 -13.317 -21.186 1.00 98.38 300 VAL A O 1
ATOM 2163 N N . GLU A 1 301 ? 17.525 -14.862 -22.809 1.00 98.31 301 GLU A N 1
ATOM 2164 C CA . GLU A 1 301 ? 18.113 -15.952 -22.025 1.00 98.31 301 GLU A CA 1
ATOM 2165 C C . GLU A 1 301 ? 19.588 -15.672 -21.703 1.00 98.31 301 GLU A C 1
ATOM 2167 O O . GLU A 1 301 ? 20.326 -15.074 -22.492 1.00 98.31 301 GLU A O 1
ATOM 2172 N N . ALA A 1 302 ? 20.036 -16.108 -20.528 1.00 98.12 302 ALA A N 1
ATOM 2173 C CA . ALA A 1 302 ? 21.420 -15.948 -20.117 1.00 98.12 302 ALA A CA 1
ATOM 2174 C C . ALA A 1 302 ? 22.355 -16.733 -21.048 1.00 98.12 302 ALA A C 1
ATOM 2176 O O . ALA A 1 302 ? 22.259 -17.953 -21.168 1.00 98.12 302 ALA A O 1
ATOM 2177 N N . ALA A 1 303 ? 23.339 -16.047 -21.633 1.00 97.56 303 ALA A N 1
ATOM 2178 C CA . ALA A 1 303 ? 24.439 -16.691 -22.352 1.00 97.56 303 ALA A CA 1
ATOM 2179 C C . ALA A 1 303 ? 25.261 -17.603 -21.423 1.00 97.56 303 ALA A C 1
ATOM 2181 O O . ALA A 1 303 ? 25.886 -18.569 -21.860 1.00 97.56 303 ALA A O 1
ATOM 2182 N N . LYS A 1 304 ? 25.271 -17.283 -20.124 1.00 97.12 304 LYS A N 1
ATOM 2183 C CA . LYS A 1 304 ? 25.866 -18.102 -19.072 1.00 97.12 304 LYS A CA 1
ATOM 2184 C C . LYS A 1 304 ? 25.087 -17.925 -17.772 1.00 97.12 304 LYS A C 1
ATOM 2186 O O . LYS A 1 304 ? 24.912 -16.791 -17.334 1.00 97.12 304 LYS A O 1
ATOM 2191 N N . ALA A 1 305 ? 24.710 -19.024 -17.124 1.00 97.38 305 ALA A N 1
ATOM 2192 C CA . ALA A 1 305 ? 24.179 -19.035 -15.763 1.00 97.38 305 ALA A CA 1
ATOM 2193 C C . ALA A 1 305 ? 24.741 -20.248 -15.001 1.00 97.38 305 ALA A C 1
ATOM 2195 O O . ALA A 1 305 ? 24.404 -21.388 -15.298 1.00 97.38 305 ALA A O 1
ATOM 2196 N N . GLU A 1 306 ? 25.643 -20.010 -14.050 1.00 97.75 306 GLU A N 1
ATOM 2197 C CA . GLU A 1 306 ? 26.255 -21.049 -13.208 1.00 97.75 306 GLU A CA 1
ATOM 2198 C C . GLU A 1 306 ? 25.661 -20.991 -11.802 1.00 97.75 306 GLU A C 1
ATOM 2200 O O . GLU A 1 306 ? 25.543 -19.900 -11.251 1.00 97.75 306 GLU A O 1
ATOM 2205 N N . GLY A 1 307 ? 25.343 -22.144 -11.205 1.00 96.44 307 GLY A N 1
ATOM 2206 C CA . GLY A 1 307 ? 24.825 -22.243 -9.831 1.00 96.44 307 GLY A CA 1
ATOM 2207 C C . GLY A 1 307 ? 23.297 -22.289 -9.706 1.00 96.44 307 GLY A C 1
ATOM 2208 O O . GLY A 1 307 ? 22.781 -22.319 -8.588 1.00 96.44 307 GLY A O 1
ATOM 2209 N N . LEU A 1 308 ? 22.571 -22.302 -10.827 1.00 95.44 308 LEU A N 1
ATOM 2210 C CA . LEU A 1 308 ? 21.143 -22.632 -10.841 1.00 95.44 308 LEU A CA 1
ATOM 2211 C C . LEU A 1 308 ? 20.935 -24.150 -10.708 1.00 95.44 308 LEU A C 1
ATOM 2213 O O . LEU A 1 308 ? 21.809 -24.906 -11.141 1.00 95.44 308 LEU A O 1
ATOM 2217 N N . PRO A 1 309 ? 19.807 -24.602 -10.136 1.00 92.62 309 PRO A N 1
ATOM 2218 C CA . PRO A 1 309 ? 19.418 -26.008 -10.149 1.00 92.62 309 PRO A CA 1
ATOM 2219 C C . PRO A 1 309 ? 19.217 -26.528 -11.576 1.00 92.62 309 PRO A C 1
ATOM 2221 O O . PRO A 1 309 ? 18.861 -25.768 -12.483 1.00 92.62 309 PRO A O 1
ATOM 2224 N N . ASP A 1 310 ? 19.403 -27.835 -11.760 1.00 92.31 310 ASP A N 1
ATOM 2225 C CA . ASP A 1 310 ? 19.117 -28.498 -13.033 1.00 92.31 310 ASP A CA 1
ATOM 2226 C C . ASP A 1 310 ? 17.651 -28.270 -13.435 1.00 92.31 310 ASP A C 1
ATOM 2228 O O . ASP A 1 310 ? 16.745 -28.383 -12.614 1.00 92.31 310 ASP A O 1
ATOM 2232 N N . GLY A 1 311 ? 17.417 -27.937 -14.707 1.00 92.38 311 GLY A N 1
ATOM 2233 C CA . GLY A 1 311 ? 16.074 -27.667 -15.231 1.00 92.38 311 GLY A CA 1
ATOM 2234 C C . GLY A 1 311 ? 15.576 -26.229 -15.043 1.00 92.38 311 GLY A C 1
ATOM 2235 O O . GLY A 1 311 ? 14.517 -25.898 -15.577 1.00 92.38 311 GLY A O 1
ATOM 2236 N N . MET A 1 312 ? 16.333 -25.358 -14.362 1.00 96.81 312 MET A N 1
ATOM 2237 C CA . MET A 1 312 ? 16.032 -23.926 -14.313 1.00 96.81 312 MET A CA 1
ATOM 2238 C C . MET A 1 312 ? 16.712 -23.137 -15.434 1.00 96.81 312 MET A C 1
ATOM 2240 O O . MET A 1 312 ? 17.869 -23.375 -15.784 1.00 96.81 312 MET A O 1
ATOM 2244 N N . THR A 1 313 ? 16.008 -22.133 -15.948 1.00 97.88 313 THR A N 1
ATOM 2245 C CA . THR A 1 313 ? 16.529 -21.122 -16.870 1.00 97.88 313 THR A CA 1
ATOM 2246 C C . THR A 1 313 ? 16.515 -19.746 -16.221 1.00 97.88 313 THR A C 1
ATOM 2248 O O . THR A 1 313 ? 15.803 -19.504 -15.244 1.00 97.88 313 THR A O 1
ATOM 2251 N N . LEU A 1 314 ? 17.329 -18.838 -16.757 1.00 98.12 314 LEU A N 1
ATOM 2252 C CA . LEU A 1 314 ? 17.432 -17.463 -16.296 1.00 98.12 314 LEU A CA 1
ATOM 2253 C C . LEU A 1 314 ? 17.389 -16.538 -17.505 1.00 98.12 314 LEU A C 1
ATOM 2255 O O . LEU A 1 314 ? 18.255 -16.606 -18.375 1.00 98.12 314 LEU A O 1
ATOM 2259 N N . SER A 1 315 ? 16.425 -15.627 -17.503 1.00 98.38 315 SER A N 1
ATOM 2260 C CA . SER A 1 315 ? 16.252 -14.615 -18.541 1.00 98.38 315 SER A CA 1
ATOM 2261 C C . SER A 1 315 ? 16.336 -13.206 -17.955 1.00 98.38 315 SER A C 1
ATOM 2263 O O . SER A 1 315 ? 16.101 -13.000 -16.764 1.00 98.38 315 SER A O 1
ATOM 2265 N N . ALA A 1 316 ? 16.694 -12.226 -18.779 1.00 98.12 316 ALA A N 1
ATOM 2266 C CA . ALA A 1 316 ? 16.680 -10.814 -18.425 1.00 98.12 316 ALA A CA 1
ATOM 2267 C C . ALA A 1 316 ? 15.742 -10.042 -19.349 1.00 98.12 316 ALA A C 1
ATOM 2269 O O . ALA A 1 316 ? 15.731 -10.257 -20.559 1.00 98.12 316 ALA A O 1
ATOM 2270 N N . LYS A 1 317 ? 15.002 -9.093 -18.781 1.00 97.38 317 LYS A N 1
ATOM 2271 C CA . LYS A 1 317 ? 14.240 -8.089 -19.530 1.00 97.38 317 LYS A CA 1
ATOM 2272 C C . LYS A 1 317 ? 14.248 -6.749 -18.808 1.00 97.38 317 LYS A C 1
ATOM 2274 O O . LYS A 1 317 ? 14.455 -6.670 -17.597 1.00 97.38 317 LYS A O 1
ATOM 2279 N N . LEU A 1 318 ? 14.030 -5.682 -19.561 1.00 97.50 318 LEU A N 1
ATOM 2280 C CA . LEU A 1 318 ? 13.991 -4.301 -19.082 1.00 97.50 318 LEU A CA 1
ATOM 2281 C C . LEU A 1 318 ? 12.603 -3.690 -19.291 1.00 97.50 318 LEU A C 1
ATOM 2283 O O . LEU A 1 318 ? 11.923 -4.029 -20.254 1.00 97.50 318 LEU A O 1
ATOM 2287 N N . SER A 1 319 ? 12.208 -2.767 -18.416 1.00 96.75 319 SER A N 1
ATOM 2288 C CA . SER A 1 319 ? 11.020 -1.905 -18.559 1.00 96.75 319 SER A CA 1
ATOM 2289 C C . SER A 1 319 ? 11.275 -0.544 -17.907 1.00 96.75 319 SER A C 1
ATOM 2291 O O . SER A 1 319 ? 12.247 -0.383 -17.166 1.00 96.75 319 SER A O 1
ATOM 2293 N N . TRP A 1 320 ? 10.421 0.449 -18.144 1.00 95.88 320 TRP A N 1
ATOM 2294 C CA . TRP A 1 320 ? 10.446 1.674 -17.347 1.00 95.88 320 TRP A CA 1
ATOM 2295 C C . TRP A 1 320 ? 9.861 1.423 -15.954 1.00 95.88 320 TRP A C 1
ATOM 2297 O O . TRP A 1 320 ? 8.849 0.745 -15.805 1.00 95.88 320 TRP A O 1
ATOM 2307 N N . SER A 1 321 ? 10.484 1.997 -14.923 1.00 91.44 321 SER A N 1
ATOM 2308 C CA . SER A 1 321 ? 9.924 1.993 -13.571 1.00 91.44 321 SER A CA 1
ATOM 2309 C C . SER A 1 321 ? 8.609 2.771 -13.530 1.00 91.44 321 SER A C 1
ATOM 2311 O O . SER A 1 321 ? 8.510 3.871 -14.070 1.00 91.44 321 SER A O 1
ATOM 2313 N N . GLU A 1 322 ? 7.618 2.240 -12.821 1.00 86.06 322 GLU A N 1
ATOM 2314 C CA . GLU A 1 322 ? 6.362 2.945 -12.528 1.00 86.06 322 GLU A CA 1
ATOM 2315 C C . GLU A 1 322 ? 6.564 4.069 -11.503 1.00 86.06 322 GLU A C 1
ATOM 2317 O O . GLU A 1 322 ? 5.791 5.023 -11.441 1.00 86.06 322 GLU A O 1
ATOM 2322 N N . PHE A 1 323 ? 7.640 3.976 -10.717 1.00 83.75 323 PHE A N 1
ATOM 2323 C CA . PHE A 1 323 ? 7.976 4.940 -9.681 1.00 83.75 323 PHE A CA 1
ATOM 2324 C C . PHE A 1 323 ? 9.116 5.847 -10.153 1.00 83.75 323 PHE A C 1
ATOM 2326 O O . PHE A 1 323 ? 10.206 5.337 -10.454 1.00 83.75 323 PHE A O 1
ATOM 2333 N N . PRO A 1 324 ? 8.909 7.176 -10.206 1.00 86.06 324 PRO A N 1
ATOM 2334 C CA . PRO A 1 324 ? 9.994 8.109 -10.446 1.00 86.06 324 PRO A CA 1
ATOM 2335 C C . PRO A 1 324 ? 10.952 8.111 -9.250 1.00 86.06 324 PRO A C 1
ATOM 2337 O O . PRO A 1 324 ? 10.552 7.994 -8.092 1.00 86.06 324 PRO A O 1
ATOM 2340 N N . ASN A 1 325 ? 12.235 8.277 -9.538 1.00 83.81 325 ASN A N 1
ATOM 2341 C CA . ASN A 1 325 ? 13.255 8.577 -8.555 1.00 83.81 325 ASN A CA 1
ATOM 2342 C C . ASN A 1 325 ? 13.519 10.086 -8.537 1.00 83.81 325 ASN A C 1
ATOM 2344 O O . ASN A 1 325 ? 13.690 10.708 -9.589 1.00 83.81 325 ASN A O 1
ATOM 2348 N N . ARG A 1 326 ? 13.608 10.660 -7.338 1.00 81.19 326 ARG A N 1
ATOM 2349 C CA . ARG A 1 326 ? 13.954 12.062 -7.126 1.00 81.19 326 ARG A CA 1
ATOM 2350 C C . ARG A 1 326 ? 15.356 12.161 -6.535 1.00 81.19 326 ARG A C 1
ATOM 2352 O O . ARG A 1 326 ? 15.633 11.624 -5.459 1.00 81.19 326 ARG A O 1
ATOM 2359 N N . SER A 1 327 ? 16.257 12.829 -7.245 1.00 78.94 327 SER A N 1
ATOM 2360 C CA . SER A 1 327 ? 17.607 13.101 -6.750 1.00 78.94 327 SER A CA 1
ATOM 2361 C C . SER A 1 327 ? 17.605 14.194 -5.676 1.00 78.94 327 SER A C 1
ATOM 2363 O O . SER A 1 327 ? 16.601 14.866 -5.438 1.00 78.94 327 SER A O 1
ATOM 2365 N N . ALA A 1 328 ? 18.739 14.358 -4.986 1.00 77.94 328 ALA A N 1
ATOM 2366 C CA . ALA A 1 328 ? 18.892 15.327 -3.895 1.00 77.94 328 ALA A CA 1
ATOM 2367 C C . ALA A 1 328 ? 18.715 16.794 -4.340 1.00 77.94 328 ALA A C 1
ATOM 2369 O O . ALA A 1 328 ? 18.332 17.637 -3.537 1.00 77.94 328 ALA A O 1
ATOM 2370 N N . ASP A 1 329 ? 18.958 17.086 -5.618 1.00 80.81 329 ASP A N 1
ATOM 2371 C CA . ASP A 1 329 ? 18.698 18.378 -6.271 1.00 80.81 329 ASP A CA 1
ATOM 2372 C C . ASP A 1 329 ? 17.220 18.563 -6.674 1.00 80.81 329 ASP A C 1
ATOM 2374 O O . ASP A 1 329 ? 16.850 19.562 -7.285 1.00 80.81 329 ASP A O 1
ATOM 2378 N N . GLY A 1 330 ? 16.361 17.597 -6.343 1.00 81.44 330 GLY A N 1
ATOM 2379 C CA . GLY A 1 330 ? 14.935 17.632 -6.627 1.00 81.44 330 GLY A CA 1
ATOM 2380 C C . GLY A 1 330 ? 14.559 17.230 -8.052 1.00 81.44 330 GLY A C 1
ATOM 2381 O O . GLY A 1 330 ? 13.359 17.207 -8.333 1.00 81.44 330 GLY A O 1
ATOM 2382 N N . LYS A 1 331 ? 15.524 16.889 -8.920 1.00 85.00 331 LYS A N 1
ATOM 2383 C CA . LYS A 1 331 ? 15.257 16.437 -10.289 1.00 85.00 331 LYS A CA 1
ATOM 2384 C C . LYS A 1 331 ? 14.619 15.050 -10.278 1.00 85.00 331 LYS A C 1
ATOM 2386 O O . LYS A 1 331 ? 15.087 14.127 -9.616 1.00 85.00 331 LYS A O 1
ATOM 2391 N N . GLU A 1 332 ? 13.548 14.899 -11.045 1.00 85.00 332 GLU A N 1
ATOM 2392 C CA . GLU A 1 332 ? 12.894 13.610 -11.232 1.00 85.00 332 GLU A CA 1
ATOM 2393 C C . GLU A 1 332 ? 13.458 12.883 -12.449 1.00 85.00 332 GLU A C 1
ATOM 2395 O O . GLU A 1 332 ? 13.675 13.449 -13.523 1.00 85.00 332 GLU A O 1
ATOM 2400 N N . THR A 1 333 ? 13.683 11.591 -12.272 1.00 89.31 333 THR A N 1
ATOM 2401 C CA . THR A 1 333 ? 14.099 10.666 -13.319 1.00 89.31 333 THR A CA 1
ATOM 2402 C C . THR A 1 333 ? 13.241 9.418 -13.207 1.00 89.31 333 THR A C 1
ATOM 2404 O O . THR A 1 333 ? 12.924 8.981 -12.109 1.00 89.31 333 THR A O 1
ATOM 2407 N N . ILE A 1 334 ? 12.839 8.836 -14.333 1.00 92.12 334 ILE A N 1
ATOM 2408 C CA . ILE A 1 334 ? 12.170 7.533 -14.330 1.00 92.12 334 ILE A CA 1
ATOM 2409 C C . ILE A 1 334 ? 13.261 6.502 -14.623 1.00 92.12 334 ILE A C 1
ATOM 2411 O O . ILE A 1 334 ? 13.775 6.518 -15.746 1.00 92.12 334 ILE A O 1
ATOM 2415 N N . PRO A 1 335 ? 13.681 5.690 -13.636 1.00 94.81 335 PRO A N 1
ATOM 2416 C CA . PRO A 1 335 ? 14.722 4.695 -13.844 1.00 94.81 335 PRO A CA 1
ATOM 2417 C C . PRO A 1 335 ? 14.225 3.555 -14.737 1.00 94.81 335 PRO A C 1
ATOM 2419 O O . PRO A 1 335 ? 13.022 3.350 -14.912 1.00 94.81 335 PRO A O 1
ATOM 2422 N N . ILE A 1 336 ? 15.167 2.794 -15.282 1.00 95.88 336 ILE A N 1
ATOM 2423 C CA . ILE A 1 336 ? 14.892 1.532 -15.966 1.00 95.88 336 ILE A CA 1
ATOM 2424 C C . ILE A 1 336 ? 14.911 0.420 -14.912 1.00 95.88 336 ILE A C 1
ATOM 2426 O O . ILE A 1 336 ? 15.819 0.348 -14.081 1.00 95.88 336 ILE A O 1
ATOM 2430 N N . GLN A 1 337 ? 13.904 -0.445 -14.943 1.00 94.94 337 GLN A N 1
ATOM 2431 C CA . GLN A 1 337 ? 13.817 -1.650 -14.133 1.00 94.94 337 GLN A CA 1
ATOM 2432 C C . GLN A 1 337 ? 14.336 -2.845 -14.931 1.00 94.94 337 GLN A C 1
ATOM 2434 O O . GLN A 1 337 ? 13.696 -3.291 -15.880 1.00 94.94 337 GLN A O 1
ATOM 2439 N N . LEU A 1 338 ? 15.487 -3.364 -14.509 1.00 95.75 338 LEU A N 1
ATOM 2440 C CA . LEU A 1 338 ? 16.024 -4.655 -14.916 1.00 95.75 338 LEU A CA 1
ATOM 2441 C C . LEU A 1 338 ? 15.362 -5.764 -14.102 1.00 95.75 338 LEU A C 1
ATOM 2443 O O . LEU A 1 338 ? 15.361 -5.719 -12.873 1.00 95.75 338 LEU A O 1
ATOM 2447 N N . MET A 1 339 ? 14.798 -6.742 -14.799 1.00 95.50 339 MET A N 1
ATOM 2448 C CA . MET A 1 339 ? 14.142 -7.920 -14.245 1.00 95.50 339 MET A CA 1
ATOM 2449 C C . MET A 1 339 ? 14.935 -9.154 -14.668 1.00 95.50 339 MET A C 1
ATOM 2451 O O . MET A 1 339 ? 15.136 -9.361 -15.863 1.00 95.50 339 MET A O 1
ATOM 2455 N N . LEU A 1 340 ? 15.409 -9.934 -13.697 1.00 96.50 340 LEU A N 1
ATOM 2456 C CA . LEU A 1 340 ? 16.006 -11.248 -13.921 1.00 96.50 340 LEU A CA 1
ATOM 2457 C C . LEU A 1 340 ? 14.980 -12.298 -13.501 1.00 96.50 340 LEU A C 1
ATOM 2459 O O . LEU A 1 340 ? 14.646 -12.381 -12.320 1.00 96.50 340 LEU A O 1
ATOM 2463 N N . ASP A 1 341 ? 14.479 -13.061 -14.460 1.00 96.56 341 ASP A N 1
ATOM 2464 C CA . ASP A 1 341 ? 13.410 -14.032 -14.265 1.00 96.56 341 ASP A CA 1
ATOM 2465 C C . ASP A 1 341 ? 14.001 -15.444 -14.314 1.00 96.56 341 ASP A C 1
ATOM 2467 O O . ASP A 1 341 ? 14.476 -15.886 -15.364 1.00 96.56 341 ASP A O 1
ATOM 2471 N N . THR A 1 342 ? 13.958 -16.148 -13.183 1.00 96.81 342 THR A N 1
ATOM 2472 C CA . THR A 1 342 ? 14.296 -17.572 -13.078 1.00 96.81 342 THR A CA 1
ATOM 2473 C C . THR A 1 342 ? 13.025 -18.406 -13.201 1.00 96.81 342 THR A C 1
ATOM 2475 O O . THR A 1 342 ? 12.059 -18.159 -12.474 1.00 96.81 342 THR A O 1
ATOM 2478 N N . LYS A 1 343 ? 13.021 -19.400 -14.092 1.00 96.25 343 LYS A N 1
ATOM 2479 C CA . LYS A 1 343 ? 11.881 -20.302 -14.340 1.00 96.25 343 LYS A CA 1
ATOM 2480 C C . LYS A 1 343 ? 12.344 -21.753 -14.388 1.00 96.25 343 LYS A C 1
ATOM 2482 O O . LYS A 1 343 ? 13.486 -22.001 -14.750 1.00 96.25 343 LYS A O 1
ATOM 2487 N N . GLY A 1 344 ? 11.463 -22.701 -14.076 1.00 95.44 344 GLY A N 1
ATOM 2488 C CA . GLY A 1 344 ? 11.734 -24.136 -14.226 1.00 95.44 344 GLY A CA 1
ATOM 2489 C C . GLY A 1 344 ? 11.395 -24.963 -12.989 1.00 95.44 344 GLY A C 1
ATOM 2490 O O . GLY A 1 344 ? 10.835 -24.456 -12.015 1.00 95.44 344 GLY A O 1
ATOM 2491 N N . GLU A 1 345 ? 11.722 -26.252 -13.051 1.00 94.31 345 GLU A N 1
ATOM 2492 C CA . GLU A 1 345 ? 11.503 -27.195 -11.950 1.00 94.31 345 GLU A CA 1
ATOM 2493 C C . GLU A 1 345 ? 12.389 -26.845 -10.741 1.00 94.31 345 GLU A C 1
ATOM 2495 O O . GLU A 1 345 ? 13.535 -26.422 -10.891 1.00 94.31 345 GLU A O 1
ATOM 2500 N N . GLY A 1 346 ? 11.846 -26.997 -9.528 1.00 92.38 346 GLY A N 1
ATOM 2501 C CA . GLY A 1 346 ? 12.545 -26.722 -8.268 1.00 92.38 346 GLY A CA 1
ATOM 2502 C C . GLY A 1 346 ? 12.337 -25.319 -7.690 1.00 92.38 346 GLY A C 1
ATOM 2503 O O . GLY A 1 346 ? 12.927 -25.005 -6.653 1.00 92.38 346 GLY A O 1
ATOM 2504 N N . LEU A 1 347 ? 11.533 -24.453 -8.326 1.00 93.88 347 LEU A N 1
ATOM 2505 C CA . LEU A 1 347 ? 11.229 -23.111 -7.802 1.00 93.88 347 LEU A CA 1
ATOM 2506 C C . LEU A 1 347 ? 10.542 -23.172 -6.434 1.00 93.88 347 LEU A C 1
ATOM 2508 O O . LEU A 1 347 ? 10.794 -22.328 -5.580 1.00 93.88 347 LEU A O 1
ATOM 2512 N N . ASP A 1 348 ? 9.725 -24.198 -6.220 1.00 92.88 348 ASP A N 1
ATOM 2513 C CA . ASP A 1 348 ? 9.047 -24.529 -4.968 1.00 92.88 348 ASP A CA 1
ATOM 2514 C C . ASP A 1 348 ? 10.014 -24.801 -3.805 1.00 92.88 348 ASP A C 1
ATOM 2516 O O . ASP A 1 348 ? 9.656 -24.615 -2.643 1.00 92.88 348 ASP A O 1
ATOM 2520 N N . THR A 1 349 ? 11.260 -25.181 -4.104 1.00 95.00 349 THR A N 1
ATOM 2521 C CA . THR A 1 349 ? 12.300 -25.386 -3.084 1.00 95.00 349 THR A CA 1
ATOM 2522 C C . THR A 1 349 ? 13.002 -24.094 -2.668 1.00 95.00 349 THR A C 1
ATOM 2524 O O . THR A 1 349 ? 13.697 -24.083 -1.649 1.00 95.00 349 THR A O 1
ATOM 2527 N N . ILE A 1 350 ? 12.862 -23.002 -3.430 1.00 95.94 350 ILE A N 1
ATOM 2528 C CA . ILE A 1 350 ? 13.494 -21.718 -3.110 1.00 95.94 350 ILE A CA 1
ATOM 2529 C C . ILE A 1 350 ? 12.677 -21.015 -2.021 1.00 95.94 350 ILE A C 1
ATOM 2531 O O . ILE A 1 350 ? 11.481 -20.800 -2.175 1.00 95.94 350 ILE A O 1
ATOM 2535 N N . CYS A 1 351 ? 13.330 -20.604 -0.932 1.00 95.50 351 CYS A N 1
ATOM 2536 C CA . CYS A 1 351 ? 12.685 -19.886 0.174 1.00 95.50 351 CYS A CA 1
ATOM 2537 C C . CYS A 1 351 ? 13.140 -18.424 0.319 1.00 95.50 351 CYS A C 1
ATOM 2539 O O . CYS A 1 351 ? 12.511 -17.643 1.037 1.00 95.50 351 CYS A O 1
ATOM 2541 N N . ALA A 1 352 ? 14.227 -18.023 -0.353 1.00 95.19 352 ALA A N 1
ATOM 2542 C CA . ALA A 1 352 ? 14.682 -16.633 -0.390 1.00 95.19 352 ALA A CA 1
ATOM 2543 C C . ALA A 1 352 ? 15.628 -16.344 -1.563 1.00 95.19 352 ALA A C 1
ATOM 2545 O O . ALA A 1 352 ? 16.293 -17.248 -2.066 1.00 95.19 352 ALA A O 1
ATOM 2546 N N . PHE A 1 353 ? 15.779 -15.071 -1.929 1.00 95.31 353 PHE A N 1
ATOM 2547 C CA . PHE A 1 353 ? 16.786 -14.595 -2.886 1.00 95.31 353 PHE A CA 1
ATOM 2548 C C . PHE A 1 353 ? 17.293 -13.191 -2.547 1.00 95.31 353 PHE A C 1
ATOM 2550 O O . PHE A 1 353 ? 16.644 -12.440 -1.828 1.00 95.31 353 PHE A O 1
ATOM 2557 N N . GLY A 1 354 ? 18.451 -12.800 -3.076 1.00 93.81 354 GLY A N 1
ATOM 2558 C CA . GLY A 1 354 ? 18.963 -11.436 -2.944 1.00 93.81 354 GLY A CA 1
ATOM 2559 C C . GLY A 1 354 ? 20.483 -11.355 -2.989 1.00 93.81 354 GLY A C 1
ATOM 2560 O O . GLY A 1 354 ? 21.133 -12.118 -3.699 1.00 93.81 354 GLY A O 1
ATOM 2561 N N . GLN A 1 355 ? 21.052 -10.399 -2.252 1.00 93.06 355 GLN A N 1
ATOM 2562 C CA . GLN A 1 355 ? 22.478 -10.041 -2.279 1.00 93.06 355 GLN A CA 1
ATOM 2563 C C . GLN A 1 355 ? 23.034 -9.861 -3.704 1.00 93.06 355 GLN A C 1
ATOM 2565 O O . GLN A 1 355 ? 24.089 -10.388 -4.066 1.00 93.06 355 GLN A O 1
ATOM 2570 N N . ILE A 1 356 ? 22.289 -9.132 -4.533 1.00 93.81 356 ILE A N 1
ATOM 2571 C CA . ILE A 1 356 ? 22.597 -8.971 -5.955 1.00 93.81 356 ILE A CA 1
ATOM 2572 C C . ILE A 1 356 ? 23.787 -8.032 -6.136 1.00 93.81 356 ILE A C 1
ATOM 2574 O O . ILE A 1 356 ? 23.782 -6.893 -5.671 1.00 93.81 356 ILE A O 1
ATOM 2578 N N . THR A 1 357 ? 24.785 -8.488 -6.886 1.00 95.31 357 THR A N 1
ATOM 2579 C CA . THR A 1 357 ? 25.974 -7.712 -7.238 1.00 95.31 357 THR A CA 1
ATOM 2580 C C . THR A 1 357 ? 26.106 -7.635 -8.750 1.00 95.31 357 THR A C 1
ATOM 2582 O O . THR A 1 357 ? 26.316 -8.646 -9.414 1.00 95.31 357 THR A O 1
ATOM 2585 N N . MET A 1 358 ? 26.023 -6.425 -9.302 1.00 95.81 358 MET A N 1
ATOM 2586 C CA . MET A 1 358 ? 26.309 -6.184 -10.717 1.00 95.81 358 MET A CA 1
ATOM 2587 C C . MET A 1 358 ? 27.809 -5.960 -10.893 1.00 95.81 358 MET A C 1
ATOM 2589 O O . MET A 1 358 ? 28.379 -5.047 -10.297 1.00 95.81 358 MET A O 1
ATOM 2593 N N . LYS A 1 359 ? 28.450 -6.796 -11.712 1.00 96.81 359 LYS A N 1
ATOM 2594 C CA . LYS A 1 359 ? 29.875 -6.692 -12.047 1.00 96.81 359 LYS A CA 1
ATOM 2595 C C . LYS A 1 359 ? 30.087 -5.831 -13.289 1.00 96.81 359 LYS A C 1
ATOM 2597 O O . LYS A 1 359 ? 31.045 -5.064 -13.347 1.00 96.81 359 LYS A O 1
ATOM 2602 N N . ARG A 1 360 ? 29.206 -5.966 -14.285 1.00 96.94 360 ARG A N 1
ATOM 2603 C CA . ARG A 1 360 ? 29.304 -5.273 -15.572 1.00 96.94 360 ARG A CA 1
ATOM 2604 C C . ARG A 1 360 ? 27.918 -4.950 -16.119 1.00 96.94 360 ARG A C 1
ATOM 2606 O O . ARG A 1 360 ? 27.051 -5.813 -16.121 1.00 96.94 360 ARG A O 1
ATOM 2613 N N . MET A 1 361 ? 27.734 -3.725 -16.608 1.00 96.81 361 MET A N 1
ATOM 2614 C CA . MET A 1 361 ? 26.527 -3.278 -17.315 1.00 96.81 361 MET A CA 1
ATOM 2615 C C . MET A 1 361 ? 26.944 -2.364 -18.475 1.00 96.81 361 MET A C 1
ATOM 2617 O O . MET A 1 361 ? 26.814 -1.144 -18.398 1.00 96.81 361 MET A O 1
ATOM 2621 N N . THR A 1 362 ? 27.560 -2.940 -19.507 1.00 97.88 362 THR A N 1
ATOM 2622 C CA . THR A 1 362 ? 28.118 -2.193 -20.644 1.00 97.88 362 THR A CA 1
ATOM 2623 C C . THR A 1 362 ? 27.067 -2.026 -21.737 1.00 97.88 362 THR A C 1
ATOM 2625 O O . THR A 1 362 ? 26.496 -3.011 -22.195 1.00 97.88 362 THR A O 1
ATOM 2628 N N . LEU A 1 363 ? 26.843 -0.789 -22.166 1.00 97.69 363 LEU A N 1
ATOM 2629 C CA . LEU A 1 363 ? 25.981 -0.412 -23.280 1.00 97.69 363 LEU A CA 1
ATOM 2630 C C . LEU A 1 363 ? 26.652 -0.670 -24.628 1.00 97.69 363 LEU A C 1
ATOM 2632 O O . LEU A 1 363 ? 27.882 -0.714 -24.738 1.00 97.69 363 LEU A O 1
ATOM 2636 N N . GLU A 1 364 ? 25.839 -0.772 -25.672 1.00 93.31 364 GLU A N 1
ATOM 2637 C CA . GLU A 1 364 ? 26.325 -0.593 -27.037 1.00 93.31 364 GLU A CA 1
ATOM 2638 C C . GLU A 1 364 ? 26.970 0.801 -27.175 1.00 93.31 364 GLU A C 1
ATOM 2640 O O . GLU A 1 364 ? 26.363 1.814 -26.838 1.00 93.31 364 GLU A O 1
ATOM 2645 N N . GLY A 1 365 ? 28.245 0.847 -27.576 1.00 92.56 365 GLY A N 1
ATOM 2646 C CA . GLY A 1 365 ? 29.075 2.064 -27.547 1.00 92.56 365 GLY A CA 1
ATOM 2647 C C . GLY A 1 365 ? 30.092 2.127 -26.398 1.00 92.56 365 GLY A C 1
ATOM 2648 O O . GLY A 1 365 ? 30.945 3.009 -26.386 1.00 92.56 365 GLY A O 1
ATOM 2649 N N . GLY A 1 366 ? 30.067 1.170 -25.462 1.00 94.44 366 GLY A N 1
ATOM 2650 C CA . GLY A 1 366 ? 31.102 0.999 -24.431 1.00 94.44 366 GLY A CA 1
ATOM 2651 C C . GLY A 1 366 ? 30.875 1.781 -23.133 1.00 94.44 366 GLY A C 1
ATOM 2652 O O . GLY A 1 366 ? 31.614 1.583 -22.166 1.00 94.44 366 GLY A O 1
ATOM 2653 N N . GLU A 1 367 ? 29.842 2.623 -23.069 1.00 95.50 367 GLU A N 1
ATOM 2654 C CA . GLU A 1 367 ? 29.420 3.292 -21.834 1.00 95.50 367 GLU A CA 1
ATOM 2655 C C . GLU A 1 367 ? 28.923 2.279 -20.786 1.00 95.50 367 GLU A C 1
ATOM 2657 O O . GLU A 1 367 ? 28.508 1.169 -21.113 1.00 95.50 367 GLU A O 1
ATOM 2662 N N . THR A 1 368 ? 28.966 2.639 -19.501 1.00 95.94 368 THR A N 1
ATOM 2663 C CA . THR A 1 368 ? 28.467 1.783 -18.409 1.00 95.94 368 THR A CA 1
ATOM 2664 C C . THR A 1 368 ? 27.195 2.372 -17.811 1.00 95.94 368 THR A C 1
ATOM 2666 O O . THR A 1 368 ? 27.187 3.540 -17.419 1.00 95.94 368 THR A O 1
ATOM 2669 N N . LEU A 1 369 ? 26.138 1.561 -17.702 1.00 94.25 369 LEU A N 1
ATOM 2670 C CA . LEU A 1 369 ? 24.912 1.948 -17.003 1.00 94.25 369 LEU A CA 1
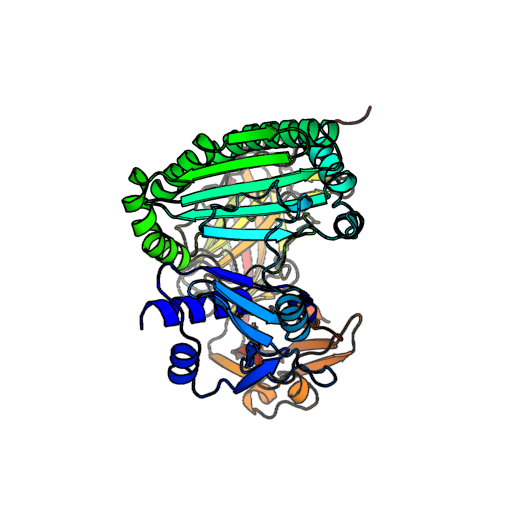ATOM 2671 C C . LEU A 1 369 ? 25.184 2.168 -15.517 1.00 94.25 369 LEU A C 1
ATOM 2673 O O . LEU A 1 369 ? 25.894 1.398 -14.867 1.00 94.25 369 LEU A O 1
ATOM 2677 N N . LYS A 1 370 ? 24.585 3.221 -14.968 1.00 93.56 370 LYS A N 1
ATOM 2678 C CA . LYS A 1 370 ? 24.731 3.577 -13.559 1.00 93.56 370 LYS A CA 1
ATOM 2679 C C . LYS A 1 370 ? 23.611 2.955 -12.740 1.00 93.56 370 LYS A C 1
ATOM 2681 O O . LYS A 1 370 ? 22.437 3.074 -13.076 1.00 93.56 370 LYS A O 1
ATOM 2686 N N . SER A 1 371 ? 23.969 2.334 -11.626 1.00 90.75 371 SER A N 1
ATOM 2687 C CA . SER A 1 371 ? 23.001 1.878 -10.631 1.00 90.75 371 SER A CA 1
ATOM 2688 C C . SER A 1 371 ? 22.327 3.064 -9.951 1.00 90.75 371 SER A C 1
ATOM 2690 O O . SER A 1 371 ? 22.997 4.015 -9.541 1.00 90.75 371 SER A O 1
ATOM 2692 N N . THR A 1 372 ? 21.014 2.983 -9.753 1.00 86.00 372 THR A N 1
ATOM 2693 C CA . THR A 1 372 ? 20.294 3.997 -8.980 1.00 86.00 372 THR A CA 1
ATOM 2694 C C . THR A 1 372 ? 20.554 3.794 -7.484 1.00 86.00 372 THR A C 1
ATOM 2696 O O . THR A 1 372 ? 20.292 2.723 -6.949 1.00 86.00 372 THR A O 1
ATOM 2699 N N . ARG A 1 373 ? 21.077 4.817 -6.787 1.00 74.19 373 ARG A N 1
ATOM 2700 C CA . ARG A 1 373 ? 21.355 4.751 -5.331 1.00 74.19 373 ARG A CA 1
ATOM 2701 C C . ARG A 1 373 ? 20.146 5.074 -4.445 1.00 74.19 373 ARG A C 1
ATOM 2703 O O . ARG A 1 373 ? 20.145 4.692 -3.281 1.00 74.19 373 ARG A O 1
ATOM 2710 N N . ASN A 1 374 ? 19.152 5.776 -4.990 1.00 64.19 374 ASN A N 1
ATOM 2711 C CA . ASN A 1 374 ? 17.922 6.175 -4.301 1.00 64.19 374 ASN A CA 1
ATOM 2712 C C . ASN A 1 374 ? 16.752 5.340 -4.817 1.00 64.19 374 ASN A C 1
ATOM 2714 O O . ASN A 1 374 ? 15.936 5.792 -5.613 1.00 64.19 374 ASN A O 1
ATOM 2718 N N . THR A 1 375 ? 16.678 4.088 -4.395 1.00 60.16 375 THR A N 1
ATOM 2719 C CA . THR A 1 375 ? 15.490 3.289 -4.663 1.00 60.16 375 THR A CA 1
ATOM 2720 C C . THR A 1 375 ? 14.565 3.424 -3.465 1.00 60.16 375 THR A C 1
ATOM 2722 O O . THR A 1 375 ? 14.860 2.891 -2.396 1.00 60.16 375 THR A O 1
ATOM 2725 N N . LEU A 1 376 ? 13.452 4.142 -3.635 1.00 56.19 376 LEU A N 1
ATOM 2726 C CA . LEU A 1 376 ? 12.290 4.038 -2.749 1.00 56.19 376 LEU A CA 1
ATOM 2727 C C . LEU A 1 376 ? 11.695 2.631 -2.921 1.00 56.19 376 LEU A C 1
ATOM 2729 O O . LEU A 1 376 ? 10.651 2.456 -3.539 1.00 56.19 376 LEU A O 1
ATOM 2733 N N . MET A 1 377 ? 12.405 1.604 -2.453 1.00 61.81 377 MET A N 1
ATOM 2734 C CA . MET A 1 377 ? 11.846 0.266 -2.353 1.00 61.81 377 MET A CA 1
ATOM 2735 C C . MET A 1 377 ? 11.087 0.186 -1.041 1.00 61.81 377 MET A C 1
ATOM 2737 O O . MET A 1 377 ? 11.648 0.352 0.041 1.00 61.81 377 MET A O 1
ATOM 2741 N N . ILE A 1 378 ? 9.782 -0.031 -1.158 1.00 60.91 378 ILE A N 1
ATOM 2742 C CA . ILE A 1 378 ? 8.951 -0.423 -0.031 1.00 60.91 378 ILE A CA 1
ATOM 2743 C C . ILE A 1 378 ? 9.298 -1.888 0.246 1.00 60.91 378 ILE A C 1
ATOM 2745 O O . ILE A 1 378 ? 8.900 -2.767 -0.513 1.00 60.91 378 ILE A O 1
ATOM 2749 N N . GLY A 1 379 ? 10.088 -2.136 1.291 1.00 71.50 379 GLY A N 1
ATOM 2750 C CA . GLY A 1 379 ? 10.518 -3.478 1.687 1.00 71.50 379 GLY A CA 1
ATOM 2751 C C . GLY A 1 379 ? 12.040 -3.639 1.784 1.00 71.50 379 GLY A C 1
ATOM 2752 O O . GLY A 1 379 ? 12.779 -2.658 1.685 1.00 71.50 379 GLY A O 1
ATOM 2753 N N . PRO A 1 380 ? 12.521 -4.870 2.029 1.00 76.94 380 PRO A N 1
ATOM 2754 C CA . PRO A 1 380 ? 13.949 -5.166 2.041 1.00 76.94 380 PRO A CA 1
ATOM 2755 C C . PRO A 1 380 ? 14.607 -4.853 0.703 1.00 76.94 380 PRO A C 1
ATOM 2757 O O . PRO A 1 380 ? 14.048 -5.124 -0.356 1.00 76.94 380 PRO A O 1
ATOM 2760 N N . ASP A 1 381 ? 15.835 -4.347 0.763 1.00 85.12 381 ASP A N 1
ATOM 2761 C CA . ASP A 1 381 ? 16.671 -4.148 -0.413 1.00 85.12 381 ASP A CA 1
ATOM 2762 C C . ASP A 1 381 ? 17.321 -5.489 -0.826 1.00 85.12 381 ASP A C 1
ATOM 2764 O O . ASP A 1 381 ? 18.257 -5.937 -0.143 1.00 85.12 381 ASP A O 1
ATOM 2768 N N . PRO A 1 382 ? 16.880 -6.149 -1.920 1.00 86.62 382 PRO A N 1
ATOM 2769 C CA . PRO A 1 382 ? 17.482 -7.393 -2.394 1.00 86.62 382 PRO A CA 1
ATOM 2770 C C . PRO A 1 382 ? 18.932 -7.213 -2.863 1.00 86.62 382 PRO A C 1
ATOM 2772 O O . PRO A 1 382 ? 19.626 -8.203 -3.075 1.00 86.62 382 PRO A O 1
ATOM 2775 N N . LEU A 1 383 ? 19.447 -5.984 -3.004 1.00 88.19 383 LEU A N 1
ATOM 2776 C CA . LEU A 1 383 ? 20.870 -5.761 -3.281 1.00 88.19 383 LEU A CA 1
ATOM 2777 C C . LEU A 1 383 ? 21.749 -6.094 -2.073 1.00 88.19 383 LEU A C 1
ATOM 2779 O O . LEU A 1 383 ? 22.914 -6.452 -2.223 1.00 88.19 383 LEU A O 1
ATOM 2783 N N . ARG A 1 384 ? 21.204 -5.968 -0.861 1.00 87.69 384 ARG A N 1
ATOM 2784 C CA . ARG A 1 384 ? 21.961 -6.096 0.395 1.00 87.69 384 ARG A CA 1
ATOM 2785 C C . ARG A 1 384 ? 21.494 -7.249 1.266 1.00 87.69 384 ARG A C 1
ATOM 2787 O O . ARG A 1 384 ? 22.244 -7.725 2.116 1.00 87.69 384 ARG A O 1
ATOM 2794 N N . THR A 1 385 ? 20.254 -7.672 1.084 1.00 89.81 385 THR A N 1
ATOM 2795 C CA . THR A 1 385 ? 19.559 -8.591 1.982 1.00 89.81 385 THR A CA 1
ATOM 2796 C C . THR A 1 385 ? 18.991 -9.771 1.199 1.00 89.81 385 THR A C 1
ATOM 2798 O O . THR A 1 385 ? 18.902 -9.712 -0.026 1.00 89.81 385 THR A O 1
ATOM 2801 N N . LEU A 1 386 ? 18.663 -10.855 1.903 1.00 92.12 386 LEU A N 1
ATOM 2802 C CA . LEU A 1 386 ? 17.902 -11.972 1.348 1.00 92.12 386 LEU A CA 1
ATOM 2803 C C . LEU A 1 386 ? 16.423 -11.724 1.637 1.00 92.12 386 LEU A C 1
ATOM 2805 O O . LEU A 1 386 ? 16.041 -11.606 2.799 1.00 92.12 386 LEU A O 1
ATOM 2809 N N . VAL A 1 387 ? 15.623 -11.636 0.585 1.00 90.31 387 VAL A N 1
ATOM 2810 C CA . VAL A 1 387 ? 14.177 -11.433 0.606 1.00 90.31 387 VAL A CA 1
ATOM 2811 C C . VAL A 1 387 ? 13.489 -12.797 0.536 1.00 90.31 387 VAL A C 1
ATOM 2813 O O . VAL A 1 387 ? 13.892 -13.612 -0.294 1.00 90.31 387 VAL A O 1
ATOM 2816 N N . PRO A 1 388 ? 12.477 -13.074 1.376 1.00 91.31 388 PRO A N 1
ATOM 2817 C CA . PRO A 1 388 ? 11.698 -14.303 1.292 1.00 91.31 388 PRO A CA 1
ATOM 2818 C C . PRO A 1 388 ? 11.073 -14.490 -0.081 1.00 91.31 388 PRO A C 1
ATOM 2820 O O . PRO A 1 388 ? 10.610 -13.527 -0.682 1.00 91.31 388 PRO A O 1
ATOM 2823 N N . PHE A 1 389 ? 11.008 -15.732 -0.529 1.00 92.19 389 PHE A N 1
ATOM 2824 C CA . PHE A 1 389 ? 10.311 -16.129 -1.739 1.00 92.19 389 PHE A CA 1
ATOM 2825 C C . PHE A 1 389 ? 9.433 -17.329 -1.435 1.00 92.19 389 PHE A C 1
ATOM 2827 O O . PHE A 1 389 ? 9.790 -18.180 -0.622 1.00 92.19 389 PHE A O 1
ATOM 2834 N N . ASP A 1 390 ? 8.276 -17.364 -2.074 1.00 88.31 390 ASP A N 1
ATOM 2835 C CA . ASP A 1 390 ? 7.375 -18.496 -2.031 1.00 88.31 390 ASP A CA 1
ATOM 2836 C C . ASP A 1 390 ? 6.642 -18.533 -3.370 1.00 88.31 390 ASP A C 1
ATOM 2838 O O . ASP A 1 390 ? 6.028 -17.542 -3.766 1.00 88.31 390 ASP A O 1
ATOM 2842 N N . ALA A 1 391 ? 6.774 -19.646 -4.090 1.00 86.25 391 ALA A N 1
ATOM 2843 C CA . ALA A 1 391 ? 6.254 -19.780 -5.448 1.00 86.25 391 ALA A CA 1
ATOM 2844 C C . ALA A 1 391 ? 4.720 -19.666 -5.515 1.00 86.25 391 ALA A C 1
ATOM 2846 O O . ALA A 1 391 ? 4.186 -19.291 -6.559 1.00 86.25 391 ALA A O 1
ATOM 2847 N N . ASP A 1 392 ? 4.031 -19.929 -4.399 1.00 82.12 392 ASP A N 1
ATOM 2848 C CA . ASP A 1 392 ? 2.575 -19.825 -4.284 1.00 82.12 392 ASP A CA 1
ATOM 2849 C C . ASP A 1 392 ? 2.123 -18.429 -3.815 1.00 82.12 392 ASP A C 1
ATOM 2851 O O . ASP A 1 392 ? 0.934 -18.100 -3.855 1.00 82.12 392 ASP A O 1
ATOM 2855 N N . ASP A 1 393 ? 3.048 -17.587 -3.340 1.00 73.94 393 ASP A N 1
ATOM 2856 C CA . ASP A 1 393 ? 2.740 -16.253 -2.825 1.00 73.94 393 ASP A CA 1
ATOM 2857 C C . ASP A 1 393 ? 2.699 -15.219 -3.958 1.00 73.94 393 ASP A C 1
ATOM 2859 O O . ASP A 1 393 ? 3.656 -14.493 -4.225 1.00 73.94 393 ASP A O 1
ATOM 2863 N N . GLN A 1 394 ? 1.532 -15.110 -4.594 1.00 60.53 394 GLN A N 1
ATOM 2864 C CA . GLN A 1 394 ? 1.246 -14.089 -5.611 1.00 60.53 394 GLN A CA 1
ATOM 2865 C C . GLN A 1 394 ? 1.136 -12.660 -5.036 1.00 60.53 394 GLN A C 1
ATOM 2867 O O . GLN A 1 394 ? 0.962 -11.697 -5.780 1.00 60.53 394 GLN A O 1
ATOM 2872 N N . VAL A 1 395 ? 1.164 -12.501 -3.708 1.00 54.28 395 VAL A N 1
ATOM 2873 C CA . VAL A 1 395 ? 0.630 -11.320 -3.010 1.00 54.28 395 VAL A CA 1
ATOM 2874 C C . VAL A 1 395 ? 1.733 -10.364 -2.556 1.00 54.28 395 VAL A C 1
ATOM 2876 O O . VAL A 1 395 ? 1.465 -9.168 -2.393 1.00 54.28 395 VAL A O 1
ATOM 2879 N N . ARG A 1 396 ? 2.958 -10.861 -2.322 1.00 52.28 396 ARG A N 1
ATOM 2880 C CA . ARG A 1 396 ? 3.995 -10.106 -1.592 1.00 52.28 396 ARG A CA 1
ATOM 2881 C C . ARG A 1 396 ? 5.136 -9.548 -2.433 1.00 52.28 396 ARG A C 1
ATOM 2883 O O . ARG A 1 396 ? 5.766 -8.583 -2.001 1.00 52.28 396 ARG A O 1
ATOM 2890 N N . ILE A 1 397 ? 5.414 -10.105 -3.607 1.00 56.81 397 ILE A N 1
ATOM 2891 C CA . ILE A 1 397 ? 6.492 -9.643 -4.486 1.00 56.81 397 ILE A CA 1
ATOM 2892 C C . ILE A 1 397 ? 6.012 -9.849 -5.923 1.00 56.81 397 ILE A C 1
ATOM 2894 O O . ILE A 1 397 ? 5.503 -10.914 -6.236 1.00 56.81 397 ILE A O 1
ATOM 2898 N N . ASP A 1 398 ? 6.118 -8.820 -6.771 1.00 70.69 398 ASP A N 1
ATOM 2899 C CA . ASP A 1 398 ? 5.722 -8.838 -8.193 1.00 70.69 398 ASP A CA 1
ATOM 2900 C C . ASP A 1 398 ? 6.585 -9.841 -8.985 1.00 70.69 398 ASP A C 1
ATOM 2902 O O . ASP A 1 398 ? 7.569 -9.487 -9.648 1.00 70.69 398 ASP A O 1
ATOM 2906 N N . HIS A 1 399 ? 6.228 -11.107 -8.811 1.00 83.81 399 HIS A N 1
ATOM 2907 C CA . HIS A 1 399 ? 6.735 -12.300 -9.449 1.00 83.81 399 HIS A CA 1
ATOM 2908 C C . HIS A 1 399 ? 5.603 -12.865 -10.314 1.00 83.81 399 HIS A C 1
ATOM 2910 O O . HIS A 1 399 ? 4.500 -13.076 -9.807 1.00 83.81 399 HIS A O 1
ATOM 2916 N N . PRO A 1 400 ? 5.837 -13.110 -11.609 1.00 86.44 400 PRO A N 1
ATOM 2917 C CA . PRO A 1 400 ? 4.884 -13.852 -12.424 1.00 86.44 400 PRO A CA 1
ATOM 2918 C C . PRO A 1 400 ? 4.691 -15.260 -11.873 1.00 86.44 400 PRO A C 1
ATOM 2920 O O . PRO A 1 400 ? 5.587 -15.814 -11.232 1.00 86.44 400 PRO A O 1
ATOM 2923 N N . GLU A 1 401 ? 3.558 -15.871 -12.200 1.00 85.81 401 GLU A N 1
ATOM 2924 C CA . GLU A 1 401 ? 3.309 -17.273 -11.874 1.00 85.81 401 GLU A CA 1
ATOM 2925 C C . GLU A 1 401 ? 4.461 -18.167 -12.373 1.00 85.81 401 GLU A C 1
ATOM 2927 O O . GLU A 1 401 ? 4.965 -18.007 -13.492 1.00 85.81 401 GLU A O 1
ATOM 2932 N N . GLY A 1 402 ? 4.929 -19.071 -11.506 1.00 89.81 402 GLY A N 1
ATOM 2933 C CA . GLY A 1 402 ? 6.025 -19.993 -11.820 1.00 89.81 402 GLY A CA 1
ATOM 2934 C C . GLY A 1 402 ? 7.355 -19.307 -12.148 1.00 89.81 402 GLY A C 1
ATOM 2935 O O . GLY A 1 402 ? 8.152 -19.851 -12.912 1.00 89.81 402 GLY A O 1
ATOM 2936 N N . THR A 1 403 ? 7.589 -18.096 -11.635 1.00 92.81 403 THR A N 1
ATOM 2937 C CA . THR A 1 403 ? 8.806 -17.326 -11.909 1.00 92.81 403 THR A CA 1
ATOM 2938 C C . THR A 1 403 ? 9.334 -16.679 -10.635 1.00 92.81 403 THR A C 1
ATOM 2940 O O . THR A 1 403 ? 8.608 -15.971 -9.948 1.00 92.81 403 THR A O 1
ATOM 2943 N N . LEU A 1 404 ? 10.627 -16.820 -10.352 1.00 93.62 404 LEU A N 1
ATOM 2944 C CA . LEU A 1 404 ? 11.311 -15.954 -9.392 1.00 93.62 404 LEU A CA 1
ATOM 2945 C C . LEU A 1 404 ? 11.857 -14.740 -10.143 1.00 93.62 404 LEU A C 1
ATOM 2947 O O . LEU A 1 404 ? 12.754 -14.872 -10.969 1.00 93.62 404 LEU A O 1
ATOM 2951 N N . ARG A 1 405 ? 11.321 -13.549 -9.857 1.00 93.00 405 ARG A N 1
ATOM 2952 C CA . ARG A 1 405 ? 11.736 -12.283 -10.492 1.00 93.00 405 ARG A CA 1
ATOM 2953 C C . ARG A 1 405 ? 12.575 -11.415 -9.565 1.00 93.00 405 ARG A C 1
ATOM 2955 O O . ARG A 1 405 ? 12.076 -10.840 -8.601 1.00 93.00 405 ARG A O 1
ATOM 2962 N N . VAL A 1 406 ? 13.831 -11.209 -9.923 1.00 90.81 406 VAL A N 1
ATOM 2963 C CA . VAL A 1 406 ? 14.733 -10.274 -9.256 1.00 90.81 406 VAL A CA 1
ATOM 2964 C C . VAL A 1 406 ? 14.682 -8.914 -9.944 1.00 90.81 406 VAL A C 1
ATOM 2966 O O . VAL A 1 406 ? 14.852 -8.832 -11.155 1.00 90.81 406 VAL A O 1
ATOM 2969 N N . LYS A 1 407 ? 14.499 -7.828 -9.187 1.00 90.31 407 LYS A N 1
ATOM 2970 C CA . LYS A 1 407 ? 14.434 -6.462 -9.732 1.00 90.31 407 LYS A CA 1
ATOM 2971 C C . LYS A 1 407 ? 15.656 -5.631 -9.359 1.00 90.31 407 LYS A C 1
ATOM 2973 O O . LYS A 1 407 ? 16.095 -5.639 -8.212 1.00 90.31 407 LYS A O 1
ATOM 2978 N N . TYR A 1 408 ? 16.151 -4.858 -10.319 1.00 91.56 408 TYR A N 1
ATOM 2979 C CA . TYR A 1 408 ? 17.286 -3.953 -10.170 1.00 91.56 408 TYR A CA 1
ATOM 2980 C C . TYR A 1 408 ? 17.001 -2.633 -10.898 1.00 91.56 408 TYR A C 1
ATOM 2982 O O . TYR A 1 408 ? 16.580 -2.646 -12.051 1.00 91.56 408 TYR A O 1
ATOM 2990 N N . LEU A 1 409 ? 17.214 -1.484 -10.251 1.00 92.19 409 LEU A N 1
ATOM 2991 C CA . LEU A 1 409 ? 16.964 -0.171 -10.861 1.00 92.19 409 LEU A CA 1
ATOM 2992 C C . LEU A 1 409 ? 18.267 0.469 -11.366 1.00 92.19 409 LEU A C 1
ATOM 2994 O O . LEU A 1 409 ? 19.228 0.645 -10.610 1.00 92.19 409 LEU A O 1
ATOM 2998 N N . VAL A 1 410 ? 18.281 0.866 -12.639 1.00 94.75 410 VAL A N 1
ATOM 2999 C CA . VAL A 1 410 ? 19.390 1.589 -13.282 1.00 94.75 410 VAL A CA 1
ATOM 3000 C C . VAL A 1 410 ? 18.932 2.943 -13.807 1.00 94.75 410 VAL A C 1
ATOM 3002 O O . VAL A 1 410 ? 17.767 3.145 -14.152 1.00 94.75 410 VAL A O 1
ATOM 3005 N N . GLU A 1 411 ? 19.859 3.894 -13.854 1.00 94.50 411 GLU A N 1
ATOM 3006 C CA . GLU A 1 411 ? 19.623 5.172 -14.515 1.00 94.50 411 GLU A CA 1
ATOM 3007 C C . GLU A 1 411 ? 19.467 4.954 -16.028 1.00 94.50 411 GLU A C 1
ATOM 3009 O O . GLU A 1 411 ? 20.154 4.099 -16.596 1.00 94.50 411 GLU A O 1
ATOM 3014 N N . PRO A 1 412 ? 18.599 5.724 -16.704 1.00 94.06 412 PRO A N 1
ATOM 3015 C CA . PRO A 1 412 ? 18.515 5.684 -18.158 1.00 94.06 412 PRO A CA 1
ATOM 3016 C C . PRO A 1 412 ? 19.853 6.110 -18.784 1.00 94.06 412 PRO A C 1
ATOM 3018 O O . PRO A 1 412 ? 20.522 6.988 -18.228 1.00 94.06 412 PRO A O 1
ATOM 3021 N N . PRO A 1 413 ? 20.251 5.537 -19.933 1.00 94.12 413 PRO A N 1
ATOM 3022 C CA . PRO A 1 413 ? 21.470 5.952 -20.618 1.00 94.12 413 PRO A CA 1
ATOM 3023 C C . PRO A 1 413 ? 21.384 7.423 -21.052 1.00 94.12 413 PRO A C 1
ATOM 3025 O O . PRO A 1 413 ? 20.311 7.925 -21.385 1.00 94.12 413 PRO A O 1
ATOM 3028 N N . SER A 1 414 ? 22.522 8.121 -21.063 1.00 89.50 414 SER A N 1
ATOM 3029 C CA . SER A 1 414 ? 22.615 9.492 -21.589 1.00 89.50 414 SER A CA 1
ATOM 3030 C C . SER A 1 414 ? 22.704 9.553 -23.117 1.00 89.50 414 SER A C 1
ATOM 3032 O O . SER A 1 414 ? 22.419 10.602 -23.690 1.00 89.50 414 SER A O 1
ATOM 3034 N N . GLY A 1 415 ? 23.135 8.462 -23.758 1.00 90.50 415 GLY A N 1
ATOM 3035 C CA . GLY A 1 415 ? 23.309 8.355 -25.207 1.00 90.50 415 GLY A CA 1
ATOM 3036 C C . GLY A 1 415 ? 22.145 7.671 -25.928 1.00 90.50 415 GLY A C 1
ATOM 3037 O O . GLY A 1 415 ? 21.083 7.430 -25.360 1.00 90.50 415 GLY A O 1
ATOM 3038 N N . THR A 1 416 ? 22.372 7.325 -27.195 1.00 93.12 416 THR A N 1
ATOM 3039 C CA . THR A 1 416 ? 21.403 6.658 -28.086 1.00 93.12 416 THR A CA 1
ATOM 3040 C C . THR A 1 416 ? 21.522 5.130 -28.057 1.00 93.12 416 THR A C 1
ATOM 3042 O O . THR A 1 416 ? 21.224 4.477 -29.050 1.00 93.12 416 THR A O 1
ATOM 3045 N N . ALA A 1 417 ? 22.033 4.554 -26.967 1.00 96.38 417 ALA A N 1
ATOM 3046 C CA . ALA A 1 417 ? 22.182 3.106 -26.858 1.00 96.38 417 ALA A CA 1
ATOM 3047 C C . ALA A 1 417 ? 20.803 2.430 -26.861 1.00 96.38 417 ALA A C 1
ATOM 3049 O O . ALA A 1 417 ? 19.922 2.816 -26.092 1.00 96.38 417 ALA A O 1
ATOM 3050 N N . GLU A 1 418 ? 20.641 1.400 -27.689 1.00 97.06 418 GLU A N 1
ATOM 3051 C CA . GLU A 1 418 ? 19.384 0.648 -27.818 1.00 97.06 418 GLU A CA 1
ATOM 3052 C C . GLU A 1 418 ? 19.410 -0.678 -27.046 1.00 97.06 418 GLU A C 1
ATOM 3054 O O . GLU A 1 418 ? 18.371 -1.303 -26.845 1.00 97.06 418 GLU A O 1
ATOM 3059 N N . LYS A 1 419 ? 20.585 -1.106 -26.569 1.00 97.69 419 LYS A N 1
ATOM 3060 C CA . LYS A 1 419 ? 20.768 -2.345 -25.803 1.00 97.69 419 LYS A CA 1
ATOM 3061 C C . LYS A 1 419 ? 21.945 -2.290 -24.828 1.00 97.69 419 LYS A C 1
ATOM 3063 O O . LYS A 1 419 ? 22.886 -1.501 -24.971 1.00 97.69 419 LYS A O 1
ATOM 3068 N N . ILE A 1 420 ? 21.905 -3.184 -23.845 1.00 97.88 420 ILE A N 1
ATOM 3069 C CA . ILE A 1 420 ? 23.025 -3.535 -22.974 1.00 97.88 420 ILE A CA 1
ATOM 3070 C C . ILE A 1 420 ? 23.826 -4.635 -23.674 1.00 97.88 420 ILE A C 1
ATOM 3072 O O . ILE A 1 420 ? 23.410 -5.790 -23.708 1.00 97.88 420 ILE A O 1
ATOM 3076 N N . ALA A 1 421 ? 24.990 -4.280 -24.214 1.00 98.06 421 ALA A N 1
ATOM 3077 C CA . ALA A 1 421 ? 25.879 -5.215 -24.897 1.00 98.06 421 ALA A CA 1
ATOM 3078 C C . ALA A 1 421 ? 26.370 -6.347 -23.975 1.00 98.06 421 ALA A C 1
ATOM 3080 O O . ALA A 1 421 ? 26.497 -7.484 -24.417 1.00 98.06 421 ALA A O 1
ATOM 3081 N N . ALA A 1 422 ? 26.643 -6.052 -22.697 1.00 98.12 422 ALA A N 1
ATOM 3082 C CA . ALA A 1 422 ? 27.040 -7.065 -21.718 1.00 98.12 422 ALA A CA 1
ATOM 3083 C C . ALA A 1 422 ? 26.528 -6.740 -20.308 1.00 98.12 422 ALA A C 1
ATOM 3085 O O . ALA A 1 422 ? 26.884 -5.705 -19.733 1.00 98.12 422 ALA A O 1
ATOM 3086 N N . LEU A 1 423 ? 25.758 -7.665 -19.734 1.00 98.19 423 LEU A N 1
ATOM 3087 C CA . LEU A 1 423 ? 25.256 -7.619 -18.362 1.00 98.19 423 LEU A CA 1
ATOM 3088 C C . LEU A 1 423 ? 25.803 -8.824 -17.589 1.00 98.19 423 LEU A C 1
ATOM 3090 O O . LEU A 1 423 ? 25.426 -9.956 -17.872 1.00 98.19 423 LEU A O 1
ATOM 3094 N N . GLU A 1 424 ? 26.681 -8.592 -16.615 1.00 98.38 424 GLU A N 1
ATOM 3095 C CA . GLU A 1 424 ? 27.282 -9.639 -15.781 1.00 98.38 424 GLU A CA 1
ATOM 3096 C C . GLU A 1 424 ? 27.090 -9.324 -14.300 1.00 98.38 424 GLU A C 1
ATOM 3098 O O . GLU A 1 424 ? 27.277 -8.185 -13.857 1.00 98.38 424 GLU A O 1
ATOM 3103 N N . GLY A 1 425 ? 26.807 -10.349 -13.508 1.00 98.00 425 GLY A N 1
ATOM 3104 C CA . GLY A 1 425 ? 26.636 -10.192 -12.075 1.00 98.00 425 GLY A CA 1
ATOM 3105 C C . GLY A 1 425 ? 26.463 -11.513 -11.351 1.00 98.00 425 GLY A C 1
ATOM 3106 O O . GLY A 1 425 ? 26.660 -12.593 -11.910 1.00 98.00 425 GLY A O 1
ATOM 3107 N N . THR A 1 426 ? 26.112 -11.396 -10.079 1.00 98.00 426 THR A N 1
ATOM 3108 C CA . THR A 1 426 ? 25.789 -12.526 -9.221 1.00 98.00 426 THR A CA 1
ATOM 3109 C C . THR A 1 426 ? 24.572 -12.218 -8.365 1.00 98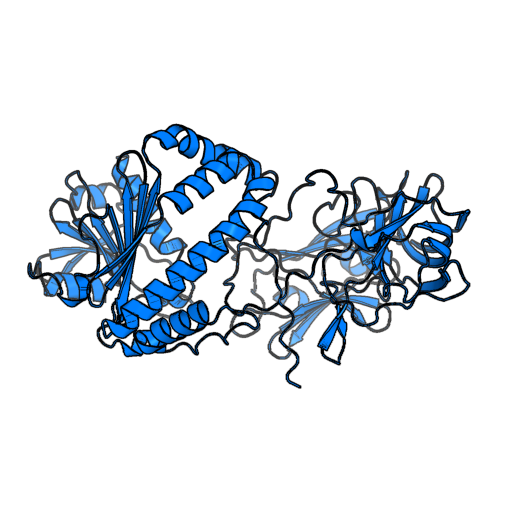.00 426 THR A C 1
ATOM 3111 O O . THR A 1 426 ? 24.376 -11.071 -7.963 1.00 98.00 426 THR A O 1
ATOM 3114 N N . PHE A 1 427 ? 23.799 -13.234 -8.007 1.00 97.31 427 PHE A N 1
ATOM 3115 C CA . PHE A 1 427 ? 22.821 -13.154 -6.923 1.00 97.31 427 PHE A CA 1
ATOM 3116 C C . PHE A 1 427 ? 22.852 -14.443 -6.108 1.00 97.31 427 PHE A C 1
ATOM 3118 O O . PHE A 1 427 ? 23.373 -15.461 -6.561 1.00 97.31 427 PHE A O 1
ATOM 3125 N N . LYS A 1 428 ? 22.314 -14.399 -4.893 1.00 97.19 428 LYS A N 1
ATOM 3126 C CA . LYS A 1 428 ? 22.157 -15.578 -4.049 1.00 97.19 428 LYS A CA 1
ATOM 3127 C C . LYS A 1 428 ? 20.705 -15.995 -3.953 1.00 97.19 428 LYS A C 1
ATOM 3129 O O . LYS A 1 428 ? 19.817 -15.143 -3.965 1.00 97.19 428 LYS A O 1
ATOM 3134 N N . TYR A 1 429 ? 20.486 -17.289 -3.783 1.00 96.94 429 TYR A N 1
ATOM 3135 C CA . TYR A 1 429 ? 19.200 -17.830 -3.366 1.00 96.94 429 TYR A CA 1
ATOM 3136 C C . TYR A 1 429 ? 19.391 -18.900 -2.296 1.00 96.94 429 TYR A C 1
ATOM 3138 O O . TYR A 1 429 ? 20.475 -19.466 -2.133 1.00 96.94 429 TYR A O 1
ATOM 3146 N N . LEU A 1 430 ? 18.334 -19.114 -1.525 1.00 97.12 430 LEU A N 1
ATOM 3147 C CA . LEU A 1 430 ? 18.260 -20.108 -0.471 1.00 97.12 430 LEU A CA 1
ATOM 3148 C C . LEU A 1 430 ? 17.267 -21.187 -0.880 1.00 97.12 430 LEU A C 1
ATOM 3150 O O . LEU A 1 430 ? 16.166 -20.854 -1.314 1.00 97.12 430 LEU A O 1
ATOM 3154 N N . THR A 1 431 ? 17.632 -22.454 -0.699 1.00 97.19 431 THR A N 1
ATOM 3155 C CA . THR A 1 431 ? 16.705 -23.583 -0.857 1.00 97.19 431 THR A CA 1
ATOM 3156 C C . THR A 1 431 ? 16.447 -24.270 0.469 1.00 97.19 431 THR A C 1
ATOM 3158 O O . THR A 1 431 ? 17.363 -24.380 1.290 1.00 97.19 431 THR A O 1
ATOM 3161 N N . SER A 1 432 ? 15.247 -24.811 0.640 1.00 97.06 432 SER A N 1
ATOM 3162 C CA . SER A 1 432 ? 14.883 -25.666 1.764 1.00 97.06 432 SER A CA 1
ATOM 3163 C C . SER A 1 432 ? 14.048 -26.852 1.290 1.00 97.06 432 SER A C 1
ATOM 3165 O O . SER A 1 432 ? 13.175 -26.712 0.443 1.00 97.06 432 SER A O 1
ATOM 3167 N N . GLU A 1 433 ? 14.330 -28.025 1.854 1.00 93.88 433 GLU A N 1
ATOM 3168 C CA . GLU A 1 433 ? 13.559 -29.255 1.618 1.00 93.88 433 GLU A CA 1
ATOM 3169 C C . GLU A 1 433 ? 12.497 -29.478 2.711 1.00 93.88 433 GLU A C 1
ATOM 3171 O O . GLU A 1 433 ? 11.679 -30.392 2.612 1.00 93.88 433 GLU A O 1
ATOM 3176 N N . LYS A 1 434 ? 12.524 -28.678 3.788 1.00 95.56 434 LYS A N 1
ATOM 3177 C CA . LYS A 1 434 ? 11.661 -28.841 4.963 1.00 95.56 434 LYS A CA 1
ATOM 3178 C C . LYS A 1 434 ? 11.217 -27.491 5.491 1.00 95.56 434 LYS A C 1
ATOM 3180 O O . LYS A 1 434 ? 12.041 -26.724 5.993 1.00 95.56 434 LYS A O 1
ATOM 3185 N N . SER A 1 435 ? 9.911 -27.275 5.490 1.00 96.25 435 SER A N 1
ATOM 3186 C CA . SER A 1 435 ? 9.317 -26.054 6.008 1.00 96.25 435 SER A CA 1
ATOM 3187 C C . SER A 1 435 ? 8.071 -26.366 6.816 1.00 96.25 435 SER A C 1
ATOM 3189 O O . SER A 1 435 ? 7.231 -27.145 6.374 1.00 96.25 435 SER A O 1
ATOM 3191 N N . ASP A 1 436 ? 7.925 -25.703 7.958 1.00 97.00 436 ASP A N 1
ATOM 3192 C CA . ASP A 1 436 ? 6.741 -25.826 8.809 1.00 97.00 436 ASP A CA 1
ATOM 3193 C C . ASP A 1 436 ? 6.173 -24.441 9.125 1.00 97.00 436 ASP A C 1
ATOM 3195 O O . ASP A 1 436 ? 6.918 -23.470 9.293 1.00 97.00 436 ASP A O 1
ATOM 3199 N N . GLU A 1 437 ? 4.849 -24.343 9.221 1.00 95.94 437 GLU A N 1
ATOM 3200 C CA . GLU A 1 437 ? 4.172 -23.116 9.633 1.00 95.94 437 GLU A CA 1
ATOM 3201 C C . GLU A 1 437 ? 3.977 -23.075 11.148 1.00 95.94 437 GLU A C 1
ATOM 3203 O O . GLU A 1 437 ? 3.525 -24.034 11.772 1.00 95.94 437 GLU A O 1
ATOM 3208 N N . PHE A 1 438 ? 4.268 -21.921 11.737 1.00 97.06 438 PHE A N 1
ATOM 3209 C CA . PHE A 1 438 ? 4.146 -21.677 13.164 1.00 97.06 438 PHE A CA 1
ATOM 3210 C C . PHE A 1 438 ? 3.279 -20.455 13.436 1.00 97.06 438 PHE A C 1
ATOM 3212 O O . PHE A 1 438 ? 3.298 -19.465 12.703 1.00 97.06 438 PHE A O 1
ATOM 3219 N N . THR A 1 439 ? 2.554 -20.509 14.551 1.00 96.19 439 THR A N 1
ATOM 3220 C CA . THR A 1 439 ? 1.880 -19.353 15.145 1.00 96.19 439 THR A CA 1
ATOM 3221 C C . THR A 1 439 ? 2.371 -19.190 16.577 1.00 96.19 439 THR A C 1
ATOM 3223 O O . THR A 1 439 ? 2.310 -20.125 17.370 1.00 96.19 439 THR A O 1
ATOM 3226 N N . ILE A 1 440 ? 2.868 -18.000 16.909 1.00 96.19 440 ILE A N 1
ATOM 3227 C CA . ILE A 1 440 ? 3.150 -17.600 18.286 1.00 96.19 440 ILE A CA 1
ATOM 3228 C C . ILE A 1 440 ? 1.993 -16.726 18.748 1.00 96.19 440 ILE A C 1
ATOM 3230 O O . ILE A 1 440 ? 1.786 -15.639 18.208 1.00 96.19 440 ILE A O 1
ATOM 3234 N N . ASP A 1 441 ? 1.272 -17.196 19.760 1.00 95.06 441 ASP A N 1
ATOM 3235 C CA . ASP A 1 441 ? 0.238 -16.433 20.450 1.00 95.06 441 ASP A CA 1
ATOM 3236 C C . ASP A 1 441 ? 0.825 -15.534 21.544 1.00 95.06 441 ASP A C 1
ATOM 3238 O O . ASP A 1 441 ? 1.921 -15.772 22.070 1.00 95.06 441 ASP A O 1
ATOM 3242 N N . GLU A 1 442 ? 0.065 -14.494 21.895 1.00 95.06 442 GLU A N 1
ATOM 3243 C CA . GLU A 1 442 ? 0.389 -13.537 22.960 1.00 95.06 442 GLU A CA 1
ATOM 3244 C C . GLU A 1 442 ? 1.846 -13.053 22.890 1.00 95.06 442 GLU A C 1
ATOM 3246 O O . GLU A 1 442 ? 2.601 -13.069 23.867 1.00 95.06 442 GLU A O 1
ATOM 3251 N N . VAL A 1 443 ? 2.258 -12.648 21.689 1.00 94.50 443 VAL A N 1
ATOM 3252 C CA . VAL A 1 443 ? 3.654 -12.415 21.291 1.00 94.50 443 VAL A CA 1
ATOM 3253 C C . VAL A 1 443 ? 4.379 -11.479 22.251 1.00 94.50 443 VAL A C 1
ATOM 3255 O O . VAL A 1 443 ? 5.529 -11.737 22.600 1.00 94.50 443 VAL A O 1
ATOM 3258 N N . ALA A 1 444 ? 3.702 -10.433 22.734 1.00 93.50 444 ALA A N 1
ATOM 3259 C CA . ALA A 1 444 ? 4.264 -9.484 23.690 1.00 93.50 444 ALA A CA 1
ATOM 3260 C C . ALA A 1 444 ? 4.696 -10.152 25.010 1.00 93.50 444 ALA A C 1
ATOM 3262 O O . ALA A 1 444 ? 5.752 -9.825 25.546 1.00 93.50 444 ALA A O 1
ATOM 3263 N N . LYS A 1 445 ? 3.927 -11.128 25.514 1.00 95.06 445 LYS A N 1
ATOM 3264 C CA . LYS A 1 445 ? 4.271 -11.891 26.727 1.00 95.06 445 LYS A CA 1
ATOM 3265 C C . LYS A 1 445 ? 5.297 -12.974 26.429 1.00 95.06 445 LYS A C 1
ATOM 3267 O O . LYS A 1 445 ? 6.200 -13.217 27.229 1.00 95.06 445 LYS A O 1
ATOM 3272 N N . THR A 1 446 ? 5.160 -13.633 25.281 1.00 96.00 446 THR A N 1
ATOM 3273 C CA . THR A 1 446 ? 6.049 -14.722 24.871 1.00 96.00 446 THR A CA 1
ATOM 3274 C C . THR A 1 446 ? 7.472 -14.222 24.618 1.00 96.00 446 THR A C 1
ATOM 3276 O O . THR A 1 446 ? 8.420 -14.877 25.038 1.00 96.00 446 THR A O 1
ATOM 3279 N N . ALA A 1 447 ? 7.636 -13.022 24.056 1.00 95.56 447 ALA A N 1
ATOM 3280 C CA . ALA A 1 447 ? 8.931 -12.384 23.799 1.00 95.56 447 ALA A CA 1
ATOM 3281 C C . ALA A 1 447 ? 9.753 -12.046 25.064 1.00 95.56 447 ALA A C 1
ATOM 3283 O O . ALA A 1 447 ? 10.923 -11.679 24.955 1.00 95.56 447 ALA A O 1
ATOM 3284 N N . LEU A 1 448 ? 9.161 -12.153 26.261 1.00 93.56 448 LEU A N 1
ATOM 3285 C CA . LEU A 1 448 ? 9.833 -11.926 27.549 1.00 93.56 448 LEU A CA 1
ATOM 3286 C C . LEU A 1 448 ? 10.548 -13.174 28.088 1.00 93.56 448 LEU A C 1
ATOM 3288 O O . LEU A 1 448 ? 11.244 -13.099 29.100 1.00 93.56 448 LEU A O 1
ATOM 3292 N N . LYS A 1 449 ? 10.371 -14.329 27.442 1.00 95.69 449 LYS A N 1
ATOM 3293 C CA . LYS A 1 449 ? 10.935 -15.616 27.859 1.00 95.69 449 LYS A CA 1
ATOM 3294 C C . LYS A 1 449 ? 11.469 -16.397 26.652 1.00 95.69 449 LYS A C 1
ATOM 3296 O O . LYS A 1 449 ? 11.080 -16.123 25.520 1.00 95.69 449 LYS A O 1
ATOM 3301 N N . PRO A 1 450 ? 12.358 -17.385 26.858 1.00 94.81 450 PRO A N 1
ATOM 3302 C CA . PRO A 1 450 ? 12.729 -18.309 25.792 1.00 94.81 450 PRO A CA 1
ATOM 3303 C C . PRO A 1 450 ? 11.501 -19.038 25.222 1.00 94.81 450 PRO A C 1
ATOM 3305 O O . PRO A 1 450 ? 10.597 -19.405 25.977 1.00 94.81 450 PRO A O 1
ATOM 3308 N N . LEU A 1 451 ? 11.488 -19.275 23.906 1.00 96.06 451 LEU A N 1
ATOM 3309 C CA . LEU A 1 451 ? 10.430 -20.045 23.247 1.00 96.06 451 LEU A CA 1
ATOM 3310 C C . LEU A 1 451 ? 10.420 -21.489 23.773 1.00 96.06 451 LEU A C 1
ATOM 3312 O O . LEU A 1 451 ? 11.473 -22.116 23.912 1.00 96.06 451 LEU A O 1
ATOM 3316 N N . ALA A 1 452 ? 9.226 -21.987 24.100 1.00 95.19 452 ALA A N 1
ATOM 3317 C CA . ALA A 1 452 ? 9.040 -23.312 24.695 1.00 95.19 452 ALA A CA 1
ATOM 3318 C C . ALA A 1 452 ? 9.002 -24.437 23.653 1.00 95.19 452 ALA A C 1
ATOM 3320 O O . ALA A 1 452 ? 9.345 -25.572 23.981 1.00 95.19 452 ALA A O 1
ATOM 3321 N N . ASP A 1 453 ? 8.600 -24.116 22.422 1.00 97.12 453 ASP A N 1
ATOM 3322 C CA . ASP A 1 453 ? 8.527 -25.072 21.325 1.00 97.12 453 ASP A CA 1
ATOM 3323 C C . ASP A 1 453 ? 9.926 -25.662 21.028 1.00 97.12 453 ASP A C 1
ATOM 3325 O O . ASP A 1 453 ? 10.870 -24.896 20.775 1.00 97.12 453 ASP A O 1
ATOM 3329 N N . PRO A 1 454 ? 10.104 -26.998 21.098 1.00 96.94 454 PRO A N 1
ATOM 3330 C CA . PRO A 1 454 ? 11.401 -27.633 20.890 1.00 96.94 454 PRO A CA 1
ATOM 3331 C C . PRO A 1 454 ? 11.985 -27.374 19.502 1.00 96.94 454 PRO A C 1
ATOM 3333 O O . PRO A 1 454 ? 13.203 -27.232 19.380 1.00 96.94 454 PRO A O 1
ATOM 3336 N N . GLU A 1 455 ? 11.142 -27.284 18.475 1.00 96.38 455 GLU A N 1
ATOM 3337 C CA . GLU A 1 455 ? 11.572 -27.083 17.098 1.00 96.38 455 GLU A CA 1
ATOM 3338 C C . GLU A 1 455 ? 12.067 -25.653 16.900 1.00 96.38 455 GLU A C 1
ATOM 3340 O O . GLU A 1 455 ? 13.206 -25.464 16.467 1.00 96.38 455 GLU A O 1
ATOM 3345 N N . LEU A 1 456 ? 11.293 -24.656 17.346 1.00 97.44 456 LEU A N 1
ATOM 3346 C CA . LEU A 1 456 ? 11.702 -23.246 17.324 1.00 97.44 456 LEU A CA 1
ATOM 3347 C C . LEU A 1 456 ? 12.992 -23.025 18.121 1.00 97.44 456 LEU A C 1
ATOM 3349 O O . LEU A 1 456 ? 13.889 -22.296 17.689 1.00 97.44 456 LEU A O 1
ATOM 3353 N N . LYS A 1 457 ? 13.119 -23.690 19.275 1.00 96.81 457 LYS A N 1
ATOM 3354 C CA . LYS A 1 457 ? 14.328 -23.642 20.100 1.00 96.81 457 LYS A CA 1
ATOM 3355 C C . LYS A 1 457 ? 15.526 -24.265 19.386 1.00 96.81 457 LYS A C 1
ATOM 3357 O O . LYS A 1 457 ? 16.607 -23.677 19.412 1.00 96.81 457 LYS A O 1
ATOM 3362 N N . SER A 1 458 ? 15.350 -25.431 18.763 1.00 96.88 458 SER A N 1
ATOM 3363 C CA . SER A 1 458 ? 16.420 -26.130 18.041 1.00 96.88 458 SER A CA 1
ATOM 3364 C C . SER A 1 458 ? 16.900 -25.334 16.825 1.00 96.88 458 SER A C 1
ATOM 3366 O O . SER A 1 458 ? 18.104 -25.217 16.608 1.00 96.88 458 SER A O 1
ATOM 3368 N N . ALA A 1 459 ? 15.969 -24.675 16.129 1.00 97.19 459 ALA A N 1
ATOM 3369 C CA . ALA A 1 459 ? 16.246 -23.782 15.016 1.00 97.19 459 ALA A CA 1
ATOM 3370 C C . ALA A 1 459 ? 16.827 -22.424 15.444 1.00 97.19 459 ALA A C 1
ATOM 3372 O O . ALA A 1 459 ? 17.095 -21.558 14.609 1.00 97.19 459 ALA A O 1
ATOM 3373 N N . GLY A 1 460 ? 17.018 -22.200 16.749 1.00 97.44 460 GLY A N 1
ATOM 3374 C CA . GLY A 1 460 ? 17.556 -20.955 17.284 1.00 97.44 460 GLY A CA 1
ATOM 3375 C C . GLY A 1 460 ? 16.659 -19.744 17.027 1.00 97.44 460 GLY A C 1
ATOM 3376 O O . GLY A 1 460 ? 17.177 -18.628 16.951 1.00 97.44 460 GLY A O 1
ATOM 3377 N N . VAL A 1 461 ? 15.347 -19.949 16.873 1.00 97.75 461 VAL A N 1
ATOM 3378 C CA . VAL A 1 461 ? 14.376 -18.863 16.726 1.00 97.75 461 VAL A CA 1
ATOM 3379 C C . VAL A 1 461 ? 14.341 -18.056 18.016 1.00 97.75 461 VAL A C 1
ATOM 3381 O O . VAL A 1 461 ? 14.220 -18.591 19.121 1.00 97.75 461 VAL A O 1
ATOM 3384 N N . LYS A 1 462 ? 14.484 -16.742 17.879 1.00 97.31 462 LYS A N 1
ATOM 3385 C CA . LYS A 1 462 ? 14.445 -15.791 18.982 1.00 97.31 462 LYS A CA 1
ATOM 3386 C C . LYS A 1 462 ? 13.438 -14.706 18.667 1.00 97.31 462 LYS A C 1
ATOM 3388 O O . LYS A 1 462 ? 13.382 -14.197 17.551 1.00 97.31 462 LYS A O 1
ATOM 3393 N N . LEU A 1 463 ? 12.684 -14.348 19.695 1.00 96.88 463 LEU A N 1
ATOM 3394 C CA . LEU A 1 463 ? 11.702 -13.283 19.687 1.00 96.88 463 LEU A CA 1
ATOM 3395 C C . LEU A 1 463 ? 12.061 -12.329 20.823 1.00 96.88 463 LEU A C 1
ATOM 3397 O O . LEU A 1 463 ? 12.224 -12.762 21.961 1.00 96.88 463 LEU A O 1
ATOM 3401 N N . LEU A 1 464 ? 12.236 -11.051 20.508 1.00 96.69 464 LEU A N 1
ATOM 3402 C CA . LEU A 1 464 ? 12.708 -10.050 21.453 1.00 96.69 464 LEU A CA 1
ATOM 3403 C C . LEU A 1 464 ? 11.823 -8.814 21.401 1.00 96.69 464 LEU A C 1
ATOM 3405 O O . LEU A 1 464 ? 11.751 -8.145 20.372 1.00 96.69 464 LEU A O 1
ATOM 3409 N N . LEU A 1 465 ? 11.220 -8.484 22.537 1.00 96.38 465 LEU A N 1
ATOM 3410 C CA . LEU A 1 465 ? 10.507 -7.233 22.740 1.00 96.38 465 LEU A CA 1
ATOM 3411 C C . LEU A 1 465 ? 11.431 -6.243 23.453 1.00 96.38 465 LEU A C 1
ATOM 3413 O O . LEU A 1 465 ? 11.976 -6.544 24.516 1.00 96.38 465 LEU A O 1
ATOM 3417 N N . LYS A 1 466 ? 11.632 -5.068 22.861 1.00 96.06 466 LYS A N 1
ATOM 3418 C CA . LYS A 1 466 ? 12.428 -3.982 23.442 1.00 96.06 466 LYS A CA 1
ATOM 3419 C C . LYS A 1 466 ? 11.607 -2.702 23.515 1.00 96.06 466 LYS A C 1
ATOM 3421 O O . LYS A 1 466 ? 10.871 -2.425 22.573 1.00 96.06 466 LYS A O 1
ATOM 3426 N N . PRO A 1 467 ? 11.775 -1.872 24.554 1.00 93.56 467 PRO A N 1
ATOM 3427 C CA . PRO A 1 467 ? 11.318 -0.493 24.483 1.00 93.56 467 PRO A CA 1
ATOM 3428 C C . PRO A 1 467 ? 12.089 0.240 23.373 1.00 93.56 467 PRO A C 1
ATOM 3430 O O . PRO A 1 467 ? 13.301 0.066 23.226 1.00 93.56 467 PRO A O 1
ATOM 3433 N N . GLY A 1 468 ? 11.388 1.052 22.592 1.00 83.00 468 GLY A N 1
ATOM 3434 C CA . GLY A 1 468 ? 11.950 1.912 21.553 1.00 83.00 468 GLY A CA 1
ATOM 3435 C C . GLY A 1 468 ? 11.297 3.296 21.578 1.00 83.00 468 GLY A C 1
ATOM 3436 O O . GLY A 1 468 ? 10.450 3.584 22.422 1.00 83.00 468 GLY A O 1
ATOM 3437 N N . ASN A 1 469 ? 11.706 4.170 20.659 1.00 77.25 469 ASN A N 1
ATOM 3438 C CA . ASN A 1 469 ? 11.142 5.510 20.492 1.00 77.25 469 ASN A CA 1
ATOM 3439 C C . ASN A 1 469 ? 10.489 5.596 19.099 1.00 77.25 469 ASN A C 1
ATOM 3441 O O . ASN A 1 469 ? 11.204 5.352 18.122 1.00 77.25 469 ASN A O 1
ATOM 3445 N N . PRO A 1 470 ? 9.176 5.880 18.963 1.00 77.25 470 PRO A N 1
ATOM 3446 C CA . PRO A 1 470 ? 8.207 6.265 20.007 1.00 77.25 470 PRO A CA 1
ATOM 3447 C C . PRO A 1 470 ? 7.504 5.118 20.767 1.00 77.25 470 PRO A C 1
ATOM 3449 O O . PRO A 1 470 ? 6.628 5.393 21.583 1.00 77.25 470 PRO A O 1
ATOM 3452 N N . GLY A 1 471 ? 7.846 3.850 20.533 1.00 89.81 471 GLY A N 1
ATOM 3453 C CA . GLY A 1 471 ? 7.191 2.711 21.192 1.00 89.81 471 GLY A CA 1
ATOM 3454 C C . GLY A 1 471 ? 8.019 1.430 21.177 1.00 89.81 471 GLY A C 1
ATOM 3455 O O . GLY A 1 471 ? 9.158 1.420 20.719 1.00 89.81 471 GLY A O 1
ATOM 3456 N N . GLU A 1 472 ? 7.443 0.343 21.679 1.00 93.94 472 GLU A N 1
ATOM 3457 C CA . GLU A 1 472 ? 8.006 -1.001 21.683 1.00 93.94 472 GLU A CA 1
ATOM 3458 C C . GLU A 1 472 ? 8.356 -1.483 20.273 1.00 93.94 472 GLU A C 1
ATOM 3460 O O . GLU A 1 472 ? 7.645 -1.241 19.296 1.00 93.94 472 GLU A O 1
ATOM 3465 N N . THR A 1 473 ? 9.449 -2.229 20.199 1.00 94.06 473 THR A N 1
ATOM 3466 C CA . THR A 1 473 ? 9.960 -2.860 18.994 1.00 94.06 473 THR A CA 1
ATOM 3467 C C . THR A 1 473 ? 10.034 -4.358 19.226 1.00 94.06 473 THR A C 1
ATOM 3469 O O . THR A 1 473 ? 10.718 -4.822 20.142 1.00 94.06 473 THR A O 1
ATOM 3472 N N . LEU A 1 474 ? 9.369 -5.120 18.367 1.00 95.50 474 LEU A N 1
ATOM 3473 C CA . LEU A 1 474 ? 9.445 -6.571 18.335 1.00 95.50 474 LEU A CA 1
ATOM 3474 C C . LEU A 1 474 ? 10.427 -6.987 17.240 1.00 95.50 474 LEU A C 1
ATOM 3476 O O . LEU A 1 474 ? 10.291 -6.572 16.091 1.00 95.50 474 LEU A O 1
ATOM 3480 N N . THR A 1 475 ? 11.431 -7.783 17.597 1.00 96.00 475 THR A N 1
ATOM 3481 C CA . THR A 1 475 ? 12.438 -8.309 16.667 1.00 96.00 475 THR A CA 1
ATOM 3482 C C . THR A 1 475 ? 12.423 -9.834 16.685 1.00 96.00 475 THR A C 1
ATOM 3484 O O . THR A 1 475 ? 12.414 -10.428 17.762 1.00 96.00 475 THR A O 1
ATOM 3487 N N . MET A 1 476 ? 12.455 -10.462 15.513 1.00 96.88 476 MET A N 1
ATOM 3488 C CA . MET A 1 476 ? 12.473 -11.913 15.344 1.00 96.88 476 MET A CA 1
ATOM 3489 C C . MET A 1 476 ? 13.577 -12.349 14.375 1.00 96.88 476 MET A C 1
ATOM 3491 O O . MET A 1 476 ? 13.825 -11.683 13.372 1.00 96.88 476 MET A O 1
ATOM 3495 N N . TRP A 1 477 ? 14.257 -13.454 14.682 1.00 96.81 477 TRP A N 1
ATOM 3496 C CA . TRP A 1 477 ? 15.301 -14.050 13.838 1.00 96.81 477 TRP A CA 1
ATOM 3497 C C . TRP A 1 477 ? 15.501 -15.534 14.174 1.00 96.81 477 TRP A C 1
ATOM 3499 O O . TRP A 1 477 ? 15.016 -15.994 15.206 1.00 96.81 477 TRP A O 1
ATOM 3509 N N . CYS A 1 478 ? 16.225 -16.282 13.337 1.00 97.44 478 CYS A N 1
ATOM 3510 C CA . CYS A 1 478 ? 16.530 -17.708 13.531 1.00 97.44 478 CYS A CA 1
ATOM 3511 C C . CYS A 1 478 ? 18.035 -18.004 13.483 1.00 97.44 478 CYS A C 1
ATOM 3513 O O . CYS A 1 478 ? 18.830 -17.166 13.065 1.00 97.44 478 CYS A O 1
ATOM 3515 N N . GLY A 1 479 ? 18.443 -19.189 13.938 1.00 96.88 479 GLY A N 1
ATOM 3516 C CA . GLY A 1 479 ? 19.832 -19.646 13.924 1.00 96.88 479 GLY A CA 1
ATOM 3517 C C . GLY A 1 479 ? 20.371 -19.950 12.521 1.00 96.88 479 GLY A C 1
ATOM 3518 O O . GLY A 1 479 ? 19.649 -19.925 11.527 1.00 96.88 479 GLY A O 1
ATOM 3519 N N . LYS A 1 480 ? 21.673 -20.251 12.441 1.00 95.12 480 LYS A N 1
ATOM 3520 C CA . LYS A 1 480 ? 22.343 -20.645 11.190 1.00 95.12 480 LYS A CA 1
ATOM 3521 C C . LYS A 1 480 ? 21.741 -21.948 10.646 1.00 95.12 480 LYS A C 1
ATOM 3523 O O . LYS A 1 480 ? 21.495 -22.862 11.423 1.00 95.12 480 LYS A O 1
ATOM 3528 N N . GLY A 1 481 ? 21.580 -22.041 9.324 1.00 95.75 481 GLY A N 1
ATOM 3529 C CA . GLY A 1 481 ? 20.978 -23.207 8.656 1.00 95.75 481 GLY A CA 1
ATOM 3530 C C . GLY A 1 481 ? 19.446 -23.190 8.629 1.00 95.75 481 GLY A C 1
ATOM 3531 O O . GLY A 1 481 ? 18.835 -24.156 8.177 1.00 95.75 481 GLY A O 1
ATOM 3532 N N . HIS A 1 482 ? 18.837 -22.096 9.091 1.00 97.31 482 HIS A N 1
ATOM 3533 C CA . HIS A 1 482 ? 17.398 -21.865 9.075 1.00 97.31 482 HIS A CA 1
ATOM 3534 C C . HIS A 1 482 ? 17.089 -20.503 8.456 1.00 97.31 482 HIS A C 1
ATOM 3536 O O . HIS A 1 482 ? 17.932 -19.601 8.478 1.00 97.31 482 HIS A O 1
ATOM 3542 N N . PHE A 1 483 ? 15.872 -20.346 7.948 1.00 96.62 483 PHE A N 1
ATOM 3543 C CA . PHE A 1 483 ? 15.352 -19.083 7.444 1.00 96.62 483 PHE A CA 1
ATOM 3544 C C . PHE A 1 483 ? 13.891 -18.921 7.875 1.00 96.62 483 PHE A C 1
ATOM 3546 O O . PHE A 1 483 ? 13.163 -19.900 8.016 1.00 96.62 483 PHE A O 1
ATOM 3553 N N . LEU A 1 484 ? 13.472 -17.685 8.145 1.00 95.69 484 LEU A N 1
ATOM 3554 C CA . LEU A 1 484 ? 12.073 -17.373 8.437 1.00 95.69 484 LEU A CA 1
ATOM 3555 C C . LEU A 1 484 ? 11.471 -16.747 7.184 1.00 95.69 484 LEU A C 1
ATOM 3557 O O . LEU A 1 484 ? 11.986 -15.730 6.724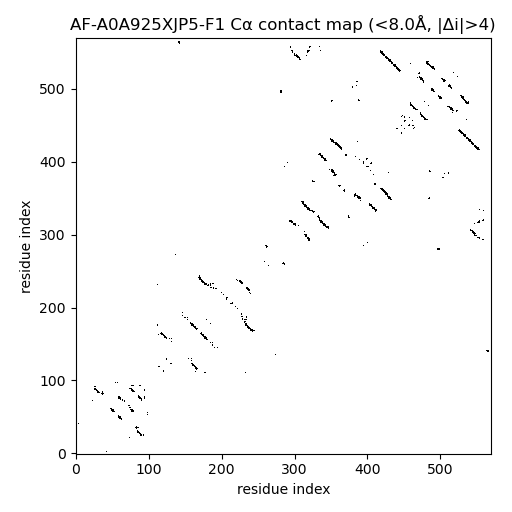 1.00 95.69 484 LEU A O 1
ATOM 3561 N N . SER A 1 485 ? 10.388 -17.313 6.668 1.00 91.50 485 SER A N 1
ATOM 3562 C CA . SER A 1 485 ? 9.608 -16.805 5.536 1.00 91.50 485 SER A CA 1
ATOM 3563 C C . SER A 1 485 ? 8.151 -16.560 5.957 1.00 91.50 485 SER A C 1
ATOM 3565 O O . SER A 1 485 ? 7.759 -16.834 7.095 1.00 91.50 485 SER A O 1
ATOM 3567 N N . LYS A 1 486 ? 7.348 -15.931 5.084 1.00 87.94 486 LYS A N 1
ATOM 3568 C CA . LYS A 1 486 ? 5.921 -15.608 5.322 1.00 87.94 486 LYS A CA 1
ATOM 3569 C C . LYS A 1 486 ? 5.609 -14.954 6.677 1.00 87.94 486 LYS A C 1
ATOM 3571 O O . LYS A 1 486 ? 4.510 -15.090 7.209 1.00 87.94 486 LYS A O 1
ATOM 3576 N N . VAL A 1 487 ? 6.551 -14.192 7.233 1.00 89.19 487 VAL A N 1
ATOM 3577 C CA . VAL A 1 487 ? 6.352 -13.560 8.538 1.00 89.19 487 VAL A CA 1
ATOM 3578 C C . VAL A 1 487 ? 5.217 -12.533 8.442 1.00 89.19 487 VAL A C 1
ATOM 3580 O O . VAL A 1 487 ? 5.233 -11.641 7.590 1.00 89.19 487 VAL A O 1
ATOM 3583 N N . GLY A 1 488 ? 4.209 -12.676 9.294 1.00 88.12 488 GLY A N 1
ATOM 3584 C CA . GLY A 1 488 ? 3.029 -11.826 9.358 1.00 88.12 488 GLY A CA 1
ATOM 3585 C C . GLY A 1 488 ? 2.499 -11.720 10.781 1.00 88.12 488 GLY A C 1
ATOM 3586 O O . GLY A 1 488 ? 2.793 -12.550 11.640 1.00 88.12 488 GLY A O 1
ATOM 3587 N N . ILE A 1 489 ? 1.728 -10.670 11.041 1.00 86.00 489 ILE A N 1
ATOM 3588 C CA . ILE A 1 489 ? 1.155 -10.394 12.356 1.00 86.00 489 ILE A CA 1
ATOM 3589 C C . ILE A 1 489 ? -0.352 -10.296 12.217 1.00 86.00 489 ILE A C 1
ATOM 3591 O O . ILE A 1 489 ? -0.835 -9.495 11.420 1.00 86.00 489 ILE A O 1
ATOM 3595 N N . SER A 1 490 ? -1.085 -11.048 13.028 1.00 82.12 490 SER A N 1
ATOM 3596 C CA . SER A 1 490 ? -2.532 -10.907 13.161 1.00 82.12 490 SER A CA 1
ATOM 3597 C C . SER A 1 490 ? -2.874 -10.380 14.551 1.00 82.12 490 SER A C 1
ATOM 3599 O O . SER A 1 490 ? -2.445 -10.932 15.564 1.00 82.12 490 SER A O 1
ATOM 3601 N N . ASN A 1 491 ? -3.651 -9.298 14.613 1.00 76.44 491 ASN A N 1
ATOM 3602 C CA . ASN A 1 491 ? -4.262 -8.833 15.855 1.00 76.44 491 ASN A CA 1
ATOM 3603 C C . ASN A 1 491 ? -5.750 -9.221 15.819 1.00 76.44 491 ASN A C 1
ATOM 3605 O O . ASN A 1 491 ? -6.458 -8.756 14.928 1.00 76.44 491 ASN A O 1
ATOM 3609 N N . PRO A 1 492 ? -6.255 -10.041 16.759 1.00 62.84 492 PRO A N 1
ATOM 3610 C CA . PRO A 1 492 ? -7.648 -10.495 16.748 1.00 62.84 492 PRO A CA 1
ATOM 3611 C C . PRO A 1 492 ? -8.671 -9.367 16.951 1.00 62.84 492 PRO A C 1
ATOM 3613 O O . PRO A 1 492 ? -9.866 -9.603 16.806 1.00 62.84 492 PRO A O 1
ATOM 3616 N N . PHE A 1 493 ? -8.227 -8.159 17.309 1.00 59.19 493 PHE A N 1
ATOM 3617 C CA . PHE A 1 493 ? -9.087 -6.983 17.445 1.00 59.19 493 PHE A CA 1
ATOM 3618 C C . PHE A 1 493 ? -9.068 -6.051 16.236 1.00 59.19 493 PHE A C 1
ATOM 3620 O O . PHE A 1 493 ? -9.844 -5.097 16.202 1.00 59.19 493 PHE A O 1
ATOM 3627 N N . ASP A 1 494 ? -8.199 -6.299 15.256 1.00 61.06 494 ASP A N 1
ATOM 3628 C CA . ASP A 1 494 ? -8.268 -5.571 14.001 1.00 61.06 494 ASP A CA 1
ATOM 3629 C C . ASP A 1 494 ? -9.416 -6.172 13.186 1.00 61.06 494 ASP A C 1
ATOM 3631 O O . ASP A 1 494 ? -9.263 -7.197 12.524 1.00 61.06 494 ASP A O 1
ATOM 3635 N N . ALA A 1 495 ? -10.603 -5.567 13.297 1.00 47.66 495 ALA A N 1
ATOM 3636 C CA . ALA A 1 495 ? -11.813 -6.002 12.598 1.00 47.66 495 ALA A CA 1
ATOM 3637 C C . ALA A 1 495 ? -11.636 -6.039 11.066 1.00 47.66 495 ALA A C 1
ATOM 3639 O O . ALA A 1 495 ? -12.432 -6.672 10.375 1.00 47.66 495 ALA A O 1
ATOM 3640 N N . ASN A 1 496 ? -10.576 -5.408 10.549 1.00 50.34 496 ASN A N 1
ATOM 3641 C CA . ASN A 1 496 ? -10.226 -5.401 9.135 1.00 50.34 496 ASN A CA 1
ATOM 3642 C C . ASN A 1 496 ? -9.258 -6.530 8.744 1.00 50.34 496 ASN A C 1
ATOM 3644 O O . ASN A 1 496 ? -8.912 -6.642 7.572 1.00 50.34 496 ASN A O 1
ATOM 3648 N N . GLY A 1 497 ? -8.775 -7.336 9.698 1.00 52.09 497 GLY A N 1
ATOM 3649 C CA . GLY A 1 497 ? -7.780 -8.377 9.433 1.00 52.09 497 GLY A CA 1
ATOM 3650 C C . GLY A 1 497 ? -6.445 -7.831 8.916 1.00 52.09 497 GLY A C 1
ATOM 3651 O O . GLY A 1 497 ? -5.693 -8.573 8.280 1.00 52.09 497 GLY A O 1
ATOM 3652 N N . ALA A 1 498 ? -6.143 -6.548 9.161 1.00 51.53 498 ALA A N 1
ATOM 3653 C CA . ALA A 1 498 ? -4.963 -5.908 8.602 1.00 51.53 498 ALA A CA 1
ATOM 3654 C C . ALA A 1 498 ? -3.690 -6.571 9.139 1.00 51.53 498 ALA A C 1
ATOM 3656 O O . ALA A 1 498 ? -3.304 -6.427 10.302 1.00 51.53 498 ALA A O 1
ATOM 3657 N N . THR A 1 499 ? -3.031 -7.326 8.262 1.00 55.81 499 THR A N 1
ATOM 3658 C CA . THR A 1 499 ? -1.766 -7.977 8.585 1.00 55.81 499 THR A CA 1
ATOM 3659 C C . THR A 1 499 ? -0.682 -6.911 8.598 1.00 55.81 499 THR A C 1
ATOM 3661 O O . THR A 1 499 ? -0.391 -6.300 7.571 1.00 55.81 499 THR A O 1
ATOM 3664 N N . ARG A 1 500 ? -0.073 -6.665 9.761 1.00 66.38 500 ARG A N 1
ATOM 3665 C CA . ARG A 1 500 ? 1.106 -5.793 9.825 1.00 66.38 500 ARG A CA 1
ATOM 3666 C C . ARG A 1 500 ? 2.330 -6.577 9.364 1.00 66.38 500 ARG A C 1
ATOM 3668 O O . ARG A 1 500 ? 2.549 -7.708 9.802 1.00 66.38 500 ARG A O 1
ATOM 3675 N N . PHE A 1 501 ? 3.127 -5.968 8.491 1.00 67.38 501 PHE A N 1
ATOM 3676 C CA . PHE A 1 501 ? 4.363 -6.562 7.994 1.00 67.38 501 PHE A CA 1
ATOM 3677 C C . PHE A 1 501 ? 5.538 -6.173 8.888 1.00 67.38 501 PHE A C 1
ATOM 3679 O O . PHE A 1 501 ? 5.618 -5.053 9.396 1.00 67.38 501 PHE A O 1
ATOM 3686 N N . PHE A 1 502 ? 6.456 -7.113 9.075 1.00 77.25 502 PHE A N 1
ATOM 3687 C CA . PHE A 1 502 ? 7.759 -6.808 9.642 1.00 77.25 502 PHE A CA 1
ATOM 3688 C C . PHE A 1 502 ? 8.626 -6.129 8.581 1.00 77.25 502 PHE A C 1
ATOM 3690 O O . PHE A 1 502 ? 8.659 -6.561 7.429 1.00 77.25 502 PHE A O 1
ATOM 3697 N N . ASN A 1 503 ? 9.383 -5.119 8.994 1.00 83.81 503 ASN A N 1
ATOM 3698 C CA . ASN A 1 503 ? 10.504 -4.619 8.220 1.00 83.81 503 ASN A CA 1
ATOM 3699 C C . ASN A 1 503 ? 11.610 -5.668 8.258 1.00 83.81 503 ASN A C 1
ATOM 3701 O O . ASN A 1 503 ? 12.033 -6.104 9.332 1.00 83.81 503 ASN A O 1
ATOM 3705 N N . LEU A 1 504 ? 12.061 -6.081 7.083 1.00 85.50 504 LEU A N 1
ATOM 3706 C CA . LEU A 1 504 ? 13.184 -6.987 6.957 1.00 85.50 504 LEU A CA 1
ATOM 3707 C C . LEU A 1 504 ? 14.481 -6.176 6.922 1.00 85.50 504 LEU A C 1
ATOM 3709 O O . LEU A 1 504 ? 14.669 -5.316 6.064 1.00 85.50 504 LEU A O 1
ATOM 3713 N N . GLU A 1 505 ? 15.369 -6.449 7.870 1.00 89.38 505 GLU A N 1
ATOM 3714 C CA . GLU A 1 505 ? 16.646 -5.763 8.042 1.00 89.38 505 GLU A CA 1
ATOM 3715 C C . GLU A 1 505 ? 17.793 -6.784 8.086 1.00 89.38 505 GLU A C 1
ATOM 3717 O O . GLU A 1 505 ? 17.589 -7.980 8.307 1.00 89.38 505 GLU A O 1
ATOM 3722 N N . VAL A 1 506 ? 19.026 -6.305 7.908 1.00 86.62 506 VAL A N 1
ATOM 3723 C CA . VAL A 1 506 ? 20.235 -7.086 8.192 1.00 86.62 506 VAL A CA 1
ATOM 3724 C C . VAL A 1 506 ? 20.922 -6.491 9.412 1.00 86.62 506 VAL A C 1
ATOM 3726 O O . VAL A 1 506 ? 21.417 -5.366 9.369 1.00 86.62 506 VAL A O 1
ATOM 3729 N N . ASP A 1 507 ? 20.983 -7.266 10.491 1.00 87.94 507 ASP A N 1
ATOM 3730 C CA . ASP A 1 507 ? 21.710 -6.924 11.712 1.00 87.94 507 ASP A CA 1
ATOM 3731 C C . ASP A 1 507 ? 22.903 -7.876 11.847 1.00 87.94 507 ASP A C 1
ATOM 3733 O O . ASP A 1 507 ? 22.740 -9.089 11.966 1.00 87.94 507 ASP A O 1
ATOM 3737 N N . LYS A 1 508 ? 24.127 -7.337 11.761 1.00 88.00 508 LYS A N 1
ATOM 3738 C CA . LYS A 1 508 ? 25.390 -8.103 11.844 1.00 88.00 508 LYS A CA 1
ATOM 3739 C C . LYS A 1 508 ? 25.467 -9.298 10.878 1.00 88.00 508 LYS A C 1
ATOM 3741 O O . LYS A 1 508 ? 25.991 -10.353 11.223 1.00 88.00 508 LYS A O 1
ATOM 3746 N N . GLY A 1 509 ? 24.959 -9.121 9.658 1.00 83.38 509 GLY A N 1
ATOM 3747 C CA . GLY A 1 509 ? 24.962 -10.159 8.619 1.00 83.38 509 GLY A CA 1
ATOM 3748 C C . GLY A 1 509 ? 23.862 -11.213 8.772 1.00 83.38 509 GLY A C 1
ATOM 3749 O O . GLY A 1 509 ? 23.826 -12.157 7.990 1.00 83.38 509 GLY A O 1
ATOM 3750 N N . GLN A 1 510 ? 22.964 -11.056 9.745 1.00 87.50 510 GLN A N 1
ATOM 3751 C CA . GLN A 1 510 ? 21.808 -11.917 9.951 1.00 87.50 510 GLN A CA 1
ATOM 3752 C C . GLN A 1 510 ? 20.529 -11.203 9.514 1.00 87.50 510 GLN A C 1
ATOM 3754 O O . GLN A 1 510 ? 20.318 -10.036 9.843 1.00 87.50 510 GLN A O 1
ATOM 3759 N N . THR A 1 511 ? 19.664 -11.919 8.800 1.00 89.69 511 THR A N 1
ATOM 3760 C CA . THR A 1 511 ? 18.314 -11.460 8.471 1.00 89.69 511 THR A CA 1
ATOM 3761 C C . THR A 1 511 ? 17.474 -11.368 9.745 1.00 89.69 511 THR A C 1
ATOM 3763 O O . THR A 1 511 ? 17.320 -12.358 10.465 1.00 89.69 511 THR A O 1
ATOM 3766 N N . VAL A 1 512 ? 16.934 -10.183 10.028 1.00 93.62 512 VAL A N 1
ATOM 3767 C CA . VAL A 1 512 ? 16.070 -9.929 11.184 1.00 93.62 512 VAL A CA 1
ATOM 3768 C C . VAL A 1 512 ? 14.767 -9.278 10.741 1.00 93.62 512 VAL A C 1
ATOM 3770 O O . VAL A 1 512 ? 14.745 -8.395 9.889 1.00 93.62 512 VAL A O 1
ATOM 3773 N N . TYR A 1 513 ? 13.672 -9.703 11.354 1.00 94.12 513 TYR A N 1
ATOM 3774 C CA . TYR A 1 513 ? 12.346 -9.137 11.159 1.00 94.12 513 TYR A CA 1
ATOM 3775 C C . TYR A 1 513 ? 12.052 -8.189 12.308 1.00 94.12 513 TYR A C 1
ATOM 3777 O O . TYR A 1 513 ? 12.051 -8.614 13.462 1.00 94.12 513 TYR A O 1
ATOM 3785 N N . ARG A 1 514 ? 11.792 -6.913 12.021 1.00 92.81 514 ARG A N 1
ATOM 3786 C CA . ARG A 1 514 ? 11.513 -5.895 13.035 1.00 92.81 514 ARG A CA 1
ATOM 3787 C C . ARG A 1 514 ? 10.198 -5.176 12.772 1.00 92.81 514 ARG A C 1
ATOM 3789 O O . ARG A 1 514 ? 9.936 -4.731 11.665 1.00 92.81 514 ARG A O 1
ATOM 3796 N N . ILE A 1 515 ? 9.386 -5.002 13.804 1.00 91.19 515 ILE A N 1
ATOM 3797 C CA . ILE A 1 515 ? 8.213 -4.130 13.755 1.00 91.19 515 ILE A CA 1
ATOM 3798 C C . ILE A 1 515 ? 8.203 -3.205 14.967 1.00 91.19 515 ILE A C 1
ATOM 3800 O O . ILE A 1 515 ? 8.615 -3.596 16.059 1.00 91.19 515 ILE A O 1
ATOM 3804 N N . GLN A 1 516 ? 7.718 -1.982 14.772 1.00 89.12 516 GLN A N 1
ATOM 3805 C CA . GLN A 1 516 ? 7.468 -1.019 15.837 1.00 89.12 516 GLN A CA 1
ATOM 3806 C C . GLN A 1 516 ? 5.966 -0.912 16.117 1.00 89.12 516 GLN A C 1
ATOM 3808 O O . GLN A 1 516 ? 5.156 -0.909 15.186 1.00 89.12 516 GLN A O 1
ATOM 3813 N N . SER A 1 517 ? 5.579 -0.826 17.391 1.00 87.06 517 SER A N 1
ATOM 3814 C CA . SER A 1 517 ? 4.181 -0.593 17.741 1.00 87.06 517 SER A CA 1
ATOM 3815 C C . SER A 1 517 ? 3.765 0.816 17.324 1.00 87.06 517 SER A C 1
ATOM 3817 O O . SER A 1 517 ? 4.362 1.810 17.734 1.00 87.06 517 SER A O 1
ATOM 3819 N N . LEU A 1 518 ? 2.708 0.875 16.516 1.00 79.00 518 LEU A N 1
ATOM 3820 C CA . LEU A 1 518 ? 1.987 2.103 16.170 1.00 79.00 518 LEU A CA 1
ATOM 3821 C C . LEU A 1 518 ? 0.692 2.255 16.984 1.00 79.00 518 LEU A C 1
ATOM 3823 O O . LEU A 1 518 ? -0.132 3.109 16.674 1.00 79.00 518 LEU A O 1
ATOM 3827 N N . GLU A 1 519 ? 0.449 1.376 17.961 1.00 79.94 519 GLU A N 1
ATOM 3828 C CA . GLU A 1 519 ? -0.735 1.481 18.816 1.00 79.94 519 GLU A CA 1
ATOM 3829 C C . GLU A 1 519 ? -0.603 2.673 19.778 1.00 79.94 519 GLU A C 1
ATOM 3831 O O . GLU A 1 519 ? 0.498 3.122 20.112 1.00 79.94 519 GLU A O 1
ATOM 3836 N N . GLN A 1 520 ? -1.740 3.199 20.239 1.00 70.88 520 GLN A N 1
ATOM 3837 C CA . GLN A 1 520 ? -1.757 4.307 21.189 1.00 70.88 520 GLN A CA 1
ATOM 3838 C C . GLN A 1 520 ? -1.057 3.891 22.493 1.00 70.88 520 GLN A C 1
ATOM 3840 O O . GLN A 1 520 ? -1.423 2.904 23.123 1.00 70.88 520 GLN A O 1
ATOM 3845 N N . GLY A 1 521 ? -0.029 4.645 22.890 1.00 83.44 521 GLY A N 1
ATOM 3846 C CA . GLY A 1 521 ? 0.830 4.302 24.030 1.00 83.44 521 GLY A CA 1
ATOM 3847 C C . GLY A 1 521 ? 2.053 3.452 23.671 1.00 83.44 521 GLY A C 1
ATOM 3848 O O . GLY A 1 521 ? 2.830 3.119 24.562 1.00 83.44 521 GLY A O 1
ATOM 3849 N N . GLY A 1 522 ? 2.244 3.125 22.388 1.00 86.19 522 GLY A N 1
ATOM 3850 C CA . GLY A 1 522 ? 3.460 2.500 21.877 1.00 86.19 522 GLY A CA 1
ATOM 3851 C C . GLY A 1 522 ? 3.688 1.072 22.368 1.00 86.19 522 GLY A C 1
ATOM 3852 O O . GLY A 1 522 ? 4.819 0.614 22.323 1.00 86.19 522 GLY A O 1
ATOM 3853 N N . LYS A 1 523 ? 2.665 0.361 22.850 1.00 91.50 523 LYS A N 1
ATOM 3854 C CA . LYS A 1 523 ? 2.775 -1.047 23.272 1.00 91.50 523 LYS A CA 1
ATOM 3855 C C . LYS A 1 523 ? 2.110 -1.968 22.268 1.00 91.50 523 LYS A C 1
ATOM 3857 O O . LYS A 1 523 ? 1.231 -1.520 21.544 1.00 91.50 523 LYS A O 1
ATOM 3862 N N . PHE A 1 524 ? 2.531 -3.221 22.170 1.00 90.94 524 PHE A N 1
ATOM 3863 C CA . PHE A 1 524 ? 1.781 -4.201 21.378 1.00 90.94 524 PHE A CA 1
ATOM 3864 C C . PHE A 1 524 ? 0.594 -4.759 22.168 1.00 90.94 524 PHE A C 1
ATOM 3866 O O . PHE A 1 524 ? 0.698 -4.978 23.376 1.00 90.94 524 PHE A O 1
ATOM 3873 N N . SER A 1 525 ? -0.513 -5.055 21.480 1.00 89.44 525 SER A N 1
ATOM 3874 C CA . SER A 1 525 ? -1.633 -5.790 22.070 1.00 89.44 525 SER A CA 1
ATOM 3875 C C . SER A 1 525 ? -1.180 -7.106 22.713 1.00 89.44 525 SER A C 1
ATOM 3877 O O . SER A 1 525 ? -0.417 -7.875 22.126 1.00 89.44 525 SER A O 1
ATOM 3879 N N . GLU A 1 526 ? -1.712 -7.427 23.895 1.00 91.00 526 GLU A N 1
ATOM 3880 C CA . GLU A 1 526 ? -1.442 -8.715 24.549 1.00 91.00 526 GLU A CA 1
ATOM 3881 C C . GLU A 1 526 ? -1.940 -9.912 23.737 1.00 91.00 526 GLU A C 1
ATOM 3883 O O . GLU A 1 526 ? -1.457 -11.019 23.943 1.00 91.00 526 GLU A O 1
ATOM 3888 N N . LYS A 1 527 ? -2.890 -9.700 22.818 1.00 91.00 527 LYS A N 1
ATOM 3889 C CA . LYS A 1 527 ? -3.421 -10.750 21.943 1.00 91.00 527 LYS A CA 1
ATOM 3890 C C . LYS A 1 527 ? -2.745 -10.800 20.574 1.00 91.00 527 LYS A C 1
ATOM 3892 O O . LYS A 1 527 ? -3.237 -11.487 19.686 1.00 91.00 527 LYS A O 1
ATOM 3897 N N . LEU A 1 528 ? -1.662 -10.048 20.376 1.00 91.62 528 LEU A N 1
ATOM 3898 C CA . LEU A 1 528 ? -0.915 -10.072 19.126 1.00 91.62 528 LEU A CA 1
ATOM 3899 C C . LEU A 1 528 ? -0.433 -11.497 18.827 1.00 91.62 528 LEU A C 1
ATOM 3901 O O . LEU A 1 528 ? 0.170 -12.133 19.692 1.00 91.62 528 LEU A O 1
ATOM 3905 N N . GLN A 1 529 ? -0.664 -11.960 17.602 1.00 93.94 529 GLN A N 1
ATOM 3906 C CA . GLN A 1 529 ? -0.157 -13.228 17.091 1.00 93.94 529 GLN A CA 1
ATOM 3907 C C . GLN A 1 529 ? 0.855 -12.970 15.977 1.00 93.94 529 GLN A C 1
ATOM 3909 O O . GLN A 1 529 ? 0.672 -12.065 15.163 1.00 93.94 529 GLN A O 1
ATOM 3914 N N . VAL A 1 530 ? 1.908 -13.781 15.919 1.00 94.31 530 VAL A N 1
ATOM 3915 C CA . VAL A 1 530 ? 2.885 -13.780 14.824 1.00 94.31 530 VAL A CA 1
ATOM 3916 C C . VAL A 1 530 ? 2.804 -15.130 14.133 1.00 94.31 530 VAL A C 1
ATOM 3918 O O . VAL A 1 530 ? 2.995 -16.159 14.775 1.00 94.31 530 VAL A O 1
ATOM 3921 N N . LYS A 1 531 ? 2.533 -15.116 12.829 1.00 93.81 531 LYS A N 1
ATOM 3922 C CA . LYS A 1 531 ? 2.538 -16.295 11.962 1.00 93.81 531 LYS A CA 1
ATOM 3923 C C . LYS A 1 531 ? 3.751 -16.244 11.050 1.00 93.81 531 LYS A C 1
ATOM 3925 O O . LYS A 1 531 ? 4.100 -15.171 10.561 1.00 93.81 531 LYS A O 1
ATOM 3930 N N . PHE A 1 532 ? 4.413 -17.370 10.845 1.00 94.81 532 PHE A N 1
ATOM 3931 C CA . PHE A 1 532 ? 5.574 -17.462 9.965 1.00 94.81 532 PHE A CA 1
ATOM 3932 C C . PHE A 1 532 ? 5.791 -18.899 9.507 1.00 94.81 532 PHE A C 1
ATOM 3934 O O . PHE A 1 532 ? 5.307 -19.837 10.134 1.00 94.81 532 PHE A O 1
ATOM 3941 N N . LYS A 1 533 ? 6.562 -19.057 8.436 1.00 95.56 533 LYS A N 1
ATOM 3942 C CA . LYS A 1 533 ? 7.079 -20.334 7.954 1.00 95.56 533 LYS A CA 1
ATOM 3943 C C . LYS A 1 533 ? 8.557 -20.427 8.336 1.00 95.56 533 LYS A C 1
ATOM 3945 O O . LYS A 1 533 ? 9.305 -19.457 8.197 1.00 95.56 533 LYS A O 1
ATOM 3950 N N . LEU A 1 534 ? 8.959 -21.554 8.912 1.00 97.69 534 LEU A N 1
ATOM 3951 C CA . LEU A 1 534 ? 10.339 -21.844 9.291 1.00 97.69 534 LEU A CA 1
ATOM 3952 C C . LEU A 1 534 ? 10.918 -22.842 8.296 1.00 97.69 534 LEU A C 1
ATOM 3954 O O . LEU A 1 534 ? 10.586 -24.024 8.342 1.00 97.69 534 LEU A O 1
ATOM 3958 N N . ASP A 1 535 ? 11.820 -22.363 7.452 1.00 97.69 535 ASP A N 1
ATOM 3959 C CA . ASP A 1 535 ? 12.567 -23.172 6.499 1.00 97.69 535 ASP A CA 1
ATOM 3960 C C . ASP A 1 535 ? 13.821 -23.734 7.189 1.00 97.69 535 ASP A C 1
ATOM 3962 O O . ASP A 1 535 ? 14.605 -23.000 7.806 1.00 97.69 535 ASP A O 1
ATOM 3966 N N . ARG A 1 536 ? 14.010 -25.054 7.129 1.00 97.12 536 ARG A N 1
ATOM 3967 C CA . ARG A 1 536 ? 15.109 -25.782 7.784 1.00 97.12 536 ARG A CA 1
ATOM 3968 C C . ARG A 1 536 ? 16.077 -26.353 6.758 1.00 97.12 536 ARG A C 1
ATOM 3970 O O . ARG A 1 536 ? 15.765 -26.454 5.576 1.00 97.12 536 ARG A O 1
ATOM 3977 N N . GLU A 1 537 ? 17.265 -26.729 7.233 1.00 96.56 537 GLU A N 1
ATOM 3978 C CA . GLU A 1 537 ? 18.312 -27.339 6.398 1.00 96.56 537 GLU A CA 1
ATOM 3979 C C . GLU A 1 537 ? 18.655 -26.462 5.181 1.00 96.56 537 GLU A C 1
ATOM 3981 O O . GLU A 1 537 ? 18.933 -26.947 4.086 1.00 96.56 537 GLU A O 1
ATOM 3986 N N . VAL A 1 538 ? 18.617 -25.144 5.394 1.00 97.56 538 VAL A N 1
ATOM 3987 C CA . VAL A 1 538 ? 18.734 -24.150 4.333 1.00 97.56 538 VAL A CA 1
ATOM 3988 C C . VAL A 1 538 ? 20.124 -24.202 3.709 1.00 97.56 538 VAL A C 1
ATOM 3990 O O . VAL A 1 538 ? 21.136 -24.068 4.407 1.00 97.56 538 VAL A O 1
ATOM 3993 N N . LYS A 1 539 ? 20.164 -24.350 2.383 1.00 97.56 539 LYS A N 1
ATOM 3994 C CA . LYS A 1 539 ? 21.389 -24.306 1.574 1.00 97.56 539 LYS A CA 1
ATOM 3995 C C . LYS A 1 539 ? 21.454 -22.970 0.839 1.00 97.56 539 LYS A C 1
ATOM 3997 O O . LYS A 1 539 ? 20.464 -22.534 0.258 1.00 97.56 539 LYS A O 1
ATOM 4002 N N . GLU A 1 540 ? 22.614 -22.324 0.893 1.00 97.31 540 GLU A N 1
ATOM 4003 C CA . GLU A 1 540 ? 22.889 -21.085 0.163 1.00 97.31 540 GLU A CA 1
ATOM 4004 C C . GLU A 1 540 ? 23.566 -21.412 -1.166 1.00 97.31 540 GLU A C 1
ATOM 4006 O O . GLU A 1 540 ? 24.554 -22.147 -1.199 1.00 97.31 540 GLU A O 1
ATOM 4011 N N . HIS A 1 541 ? 23.061 -20.814 -2.240 1.00 97.56 541 HIS A N 1
ATOM 4012 C CA . HIS A 1 541 ? 23.585 -20.969 -3.590 1.00 97.56 541 HIS A CA 1
ATOM 4013 C C . HIS A 1 541 ? 23.953 -19.605 -4.164 1.00 97.56 541 HIS A C 1
ATOM 4015 O O . HIS A 1 541 ? 23.265 -18.610 -3.924 1.00 97.56 541 HIS A O 1
ATOM 4021 N N . LEU A 1 542 ? 25.040 -19.557 -4.934 1.00 97.88 542 LEU A N 1
ATOM 4022 C CA . LEU A 1 542 ? 25.494 -18.360 -5.636 1.00 97.88 542 LEU A CA 1
ATOM 4023 C C . LEU A 1 542 ? 25.324 -18.575 -7.137 1.00 97.88 542 LEU A C 1
ATOM 4025 O O . LEU A 1 542 ? 25.992 -19.431 -7.713 1.00 97.88 542 LEU A O 1
ATOM 4029 N N . VAL A 1 543 ? 24.480 -17.759 -7.761 1.00 97.81 543 VAL A N 1
ATOM 4030 C CA . VAL A 1 543 ? 24.302 -17.746 -9.211 1.00 97.81 543 VAL A CA 1
ATOM 4031 C C . VAL A 1 543 ? 25.210 -16.692 -9.812 1.00 97.81 543 VAL A C 1
ATOM 4033 O O . VAL A 1 543 ? 25.133 -15.527 -9.424 1.00 97.81 543 VAL A O 1
ATOM 4036 N N . SER A 1 544 ? 26.043 -17.083 -10.771 1.00 98.38 544 SER A N 1
ATOM 4037 C CA . SER A 1 544 ? 26.797 -16.158 -11.622 1.00 98.38 544 SER A CA 1
ATOM 4038 C C . SER A 1 544 ? 26.176 -16.130 -13.006 1.00 98.38 544 SER A C 1
ATOM 4040 O O . SER A 1 544 ? 25.984 -17.187 -13.604 1.00 98.38 544 SER A O 1
ATOM 4042 N N . PHE A 1 545 ? 25.886 -14.941 -13.529 1.00 98.38 545 PHE A N 1
ATOM 4043 C CA . PHE A 1 545 ? 25.190 -14.796 -14.805 1.00 98.38 545 PHE A CA 1
ATOM 4044 C C . PHE A 1 545 ? 25.903 -13.853 -15.776 1.00 98.38 545 PHE A C 1
ATOM 4046 O O . PHE A 1 545 ? 26.614 -12.926 -15.372 1.00 98.38 545 PHE A O 1
ATOM 4053 N N . ARG A 1 546 ? 25.661 -14.082 -17.069 1.00 98.44 546 ARG A N 1
ATOM 4054 C CA . ARG A 1 546 ? 25.991 -13.182 -18.173 1.00 98.44 546 ARG A CA 1
ATOM 4055 C C . ARG A 1 546 ? 24.876 -13.193 -19.210 1.00 98.44 546 ARG A C 1
ATOM 4057 O O . ARG A 1 546 ? 24.494 -14.256 -19.691 1.00 98.44 546 ARG A O 1
ATOM 4064 N N . PHE A 1 547 ? 24.444 -12.002 -19.598 1.00 98.56 547 PHE A N 1
ATOM 4065 C CA . PHE A 1 547 ? 23.576 -11.762 -20.744 1.00 98.56 547 PHE A CA 1
ATOM 4066 C C . PHE A 1 547 ? 24.305 -10.907 -21.774 1.00 98.56 547 PHE A C 1
ATOM 4068 O O . PHE A 1 547 ? 25.169 -10.092 -21.423 1.00 98.56 547 PHE A O 1
ATOM 4075 N N . GLU A 1 548 ? 23.925 -11.084 -23.031 1.00 98.38 548 GLU A N 1
ATOM 4076 C CA . GLU A 1 548 ? 24.427 -10.321 -24.169 1.00 98.38 548 GLU A CA 1
ATOM 4077 C C . GLU A 1 548 ? 23.236 -9.704 -24.898 1.00 98.38 548 GLU A C 1
ATOM 4079 O O . GLU A 1 548 ? 22.167 -10.306 -24.953 1.00 98.38 548 GLU A O 1
ATOM 4084 N N . ASP A 1 549 ? 23.418 -8.490 -25.414 1.00 98.06 549 ASP A N 1
ATOM 4085 C CA . ASP A 1 549 ? 22.432 -7.800 -26.250 1.00 98.06 549 ASP A CA 1
ATOM 4086 C C . ASP A 1 549 ? 21.023 -7.633 -25.632 1.00 98.06 549 ASP A C 1
ATOM 4088 O O . ASP A 1 549 ? 20.016 -7.733 -26.331 1.00 98.06 549 ASP A O 1
ATOM 4092 N N . VAL A 1 550 ? 20.926 -7.319 -24.332 1.00 98.06 550 VAL A N 1
ATOM 4093 C CA . VAL A 1 550 ? 19.629 -7.093 -23.657 1.00 98.06 550 VAL A CA 1
ATOM 4094 C C . VAL A 1 550 ? 18.999 -5.777 -24.143 1.00 98.06 550 VAL A C 1
ATOM 4096 O O . VAL A 1 550 ? 19.587 -4.721 -23.884 1.00 98.06 550 VAL A O 1
ATOM 4099 N N . PRO A 1 551 ? 17.825 -5.779 -24.806 1.00 98.12 551 PRO A N 1
ATOM 4100 C CA . PRO A 1 551 ? 17.232 -4.561 -25.357 1.00 98.12 551 PRO A CA 1
ATOM 4101 C C . PRO A 1 551 ? 16.874 -3.548 -24.268 1.00 98.12 551 PRO A C 1
ATOM 4103 O O . PRO A 1 551 ? 16.395 -3.923 -23.199 1.00 98.12 551 PRO A O 1
ATOM 4106 N N . LEU A 1 552 ? 17.075 -2.259 -24.548 1.00 97.88 552 LEU A N 1
ATOM 4107 C CA . LEU A 1 552 ? 16.621 -1.152 -23.709 1.00 97.88 552 LEU A CA 1
ATOM 4108 C C . LEU A 1 552 ? 15.182 -0.754 -24.056 1.00 97.88 552 LEU A C 1
ATOM 4110 O O . LEU A 1 552 ? 14.779 -0.830 -25.218 1.00 97.88 552 LEU A O 1
ATOM 4114 N N . PRO A 1 553 ? 14.394 -0.295 -23.068 1.00 97.25 553 PRO A N 1
ATOM 4115 C CA . PRO A 1 553 ? 13.080 0.257 -23.346 1.00 97.25 553 PRO A CA 1
ATOM 4116 C C . PRO A 1 553 ? 13.229 1.532 -24.191 1.00 97.25 553 PRO A C 1
ATOM 4118 O O . PRO A 1 553 ? 14.087 2.377 -23.921 1.00 97.25 553 PRO A O 1
ATOM 4121 N N . THR A 1 554 ? 12.386 1.700 -25.211 1.00 95.88 554 THR A N 1
ATOM 4122 C CA . THR A 1 554 ? 12.481 2.865 -26.104 1.00 95.88 554 THR A CA 1
ATOM 4123 C C . THR A 1 554 ? 12.101 4.158 -25.369 1.00 95.88 554 THR A C 1
ATOM 4125 O O . THR A 1 554 ? 11.211 4.130 -24.510 1.00 95.88 554 THR A O 1
ATOM 4128 N N . PRO A 1 555 ? 12.696 5.318 -25.702 1.00 93.62 555 PRO A N 1
ATOM 4129 C CA . PRO A 1 555 ? 12.326 6.595 -25.086 1.00 93.62 555 PRO A CA 1
ATOM 4130 C C . PRO A 1 555 ? 10.834 6.939 -25.206 1.00 93.62 555 PRO A C 1
ATOM 4132 O O . PRO A 1 555 ? 10.254 7.460 -24.256 1.00 93.62 555 PRO A O 1
ATOM 4135 N N . ASP A 1 556 ? 10.196 6.586 -26.325 1.00 93.12 556 ASP A N 1
ATOM 4136 C CA . ASP A 1 556 ? 8.773 6.859 -26.578 1.00 93.12 556 ASP A CA 1
ATOM 4137 C C . ASP A 1 556 ? 7.829 6.020 -25.705 1.00 93.12 556 ASP A C 1
ATOM 4139 O O . ASP A 1 556 ? 6.679 6.398 -25.484 1.00 93.12 556 ASP A O 1
ATOM 4143 N N . SER A 1 557 ? 8.315 4.896 -25.171 1.00 94.25 557 SER A N 1
ATOM 4144 C CA . SER A 1 557 ? 7.557 4.050 -24.241 1.00 94.25 557 SER A CA 1
ATOM 4145 C C . SER A 1 557 ? 7.647 4.512 -22.783 1.00 94.25 557 SER A C 1
ATOM 4147 O O . SER A 1 557 ? 7.027 3.913 -21.901 1.00 94.25 557 SER A O 1
ATOM 4149 N N . LYS A 1 558 ? 8.419 5.574 -22.515 1.00 93.50 558 LYS A N 1
ATOM 4150 C CA . LYS A 1 558 ? 8.608 6.118 -21.172 1.00 93.50 558 LYS A CA 1
ATOM 4151 C C . LYS A 1 558 ? 7.289 6.676 -20.632 1.00 93.50 558 LYS A C 1
ATOM 4153 O O . LYS A 1 558 ? 6.667 7.505 -21.302 1.00 93.50 558 LYS A O 1
ATOM 4158 N N . PRO A 1 559 ? 6.871 6.294 -19.409 1.00 88.94 559 PRO A N 1
ATOM 4159 C CA . PRO A 1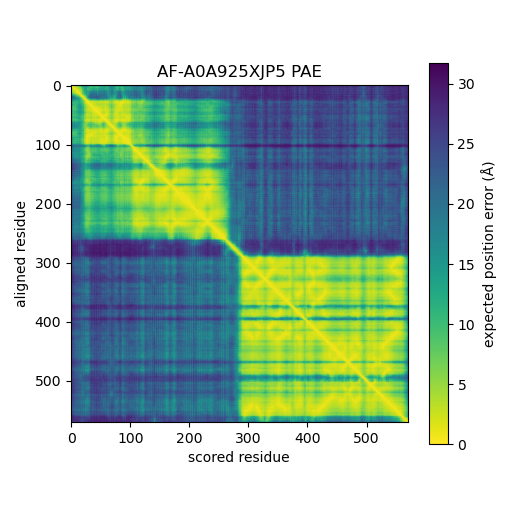 559 ? 5.708 6.889 -18.770 1.00 88.94 559 PRO A CA 1
ATOM 4160 C C . PRO A 1 559 ? 5.835 8.414 -18.751 1.00 88.94 559 PRO A C 1
ATOM 4162 O O . PRO A 1 559 ? 6.877 8.964 -18.381 1.00 88.94 559 PRO A O 1
ATOM 4165 N N . LYS A 1 560 ? 4.775 9.116 -19.157 1.00 85.06 560 LYS A N 1
ATOM 4166 C CA . LYS A 1 560 ? 4.725 10.574 -19.019 1.00 85.06 560 LYS A CA 1
ATOM 4167 C C . LYS A 1 560 ? 4.696 10.895 -17.526 1.00 85.06 560 LYS A C 1
ATOM 4169 O O . LYS A 1 560 ? 3.867 10.333 -16.812 1.00 85.06 560 LYS A O 1
ATOM 4174 N N . SER A 1 561 ? 5.592 11.771 -17.054 1.00 73.81 561 SER A N 1
ATOM 4175 C CA . SER A 1 561 ? 5.550 12.203 -15.652 1.00 73.81 561 SER A CA 1
ATOM 4176 C C . SER A 1 561 ? 4.181 12.821 -15.374 1.00 73.81 561 SER A C 1
ATOM 4178 O O . SER A 1 561 ? 3.772 13.756 -16.062 1.00 73.81 561 SER A O 1
ATOM 4180 N N . GLN A 1 562 ? 3.460 12.257 -14.406 1.00 60.09 562 GLN A N 1
ATOM 4181 C CA . GLN A 1 562 ? 2.128 12.720 -14.015 1.00 60.09 562 GLN A CA 1
ATOM 4182 C C . GLN A 1 562 ? 2.189 13.941 -13.084 1.00 60.09 562 GLN A C 1
ATOM 4184 O O . GLN A 1 562 ? 1.156 14.527 -12.774 1.00 60.09 562 GLN A O 1
ATOM 4189 N N . ILE A 1 563 ? 3.389 14.345 -12.650 1.00 57.09 563 ILE A N 1
ATOM 4190 C CA . ILE A 1 563 ? 3.592 15.502 -11.781 1.00 57.09 563 ILE A CA 1
ATOM 4191 C C . ILE A 1 563 ? 3.875 16.725 -12.669 1.00 57.09 563 ILE A C 1
ATOM 4193 O O . ILE A 1 563 ? 4.864 16.719 -13.411 1.00 57.09 563 ILE A O 1
ATOM 4197 N N . PRO A 1 564 ? 3.041 17.783 -12.625 1.00 53.50 564 PRO A N 1
ATOM 4198 C CA . PRO A 1 564 ? 3.304 19.017 -13.355 1.00 53.50 564 PRO A CA 1
ATOM 4199 C C . PRO A 1 564 ? 4.673 19.579 -12.962 1.00 53.50 564 PRO A C 1
ATOM 4201 O O . PRO A 1 564 ? 4.925 19.845 -11.785 1.00 53.50 564 PRO A O 1
ATOM 4204 N N . GLN A 1 565 ? 5.566 19.772 -13.938 1.00 47.62 565 GLN A N 1
ATOM 4205 C CA . GLN A 1 565 ? 6.843 20.441 -13.691 1.00 47.62 565 GLN A CA 1
ATOM 4206 C C . GLN A 1 565 ? 6.552 21.861 -13.192 1.00 47.62 565 GLN A C 1
ATOM 4208 O O . GLN A 1 565 ? 5.896 22.640 -13.887 1.00 47.62 565 GLN A O 1
ATOM 4213 N N . GLN A 1 566 ? 7.000 22.200 -11.978 1.00 47.31 566 GLN A N 1
ATOM 4214 C CA . GLN A 1 566 ? 6.905 23.576 -11.492 1.00 47.31 566 GLN A CA 1
ATOM 4215 C C . GLN A 1 566 ? 7.651 24.502 -12.468 1.00 47.31 566 GLN A C 1
ATOM 4217 O O . GLN A 1 566 ? 8.759 24.152 -12.889 1.00 47.31 566 GLN A O 1
ATOM 4222 N N . PRO A 1 567 ? 7.090 25.672 -12.828 1.00 52.44 567 PRO A N 1
ATOM 4223 C CA . PRO A 1 567 ? 7.811 26.653 -13.626 1.00 52.44 567 PRO A CA 1
ATOM 4224 C C . PRO A 1 567 ? 9.126 26.994 -12.924 1.00 52.44 567 PRO A C 1
ATOM 4226 O O . PRO A 1 567 ? 9.112 27.382 -11.754 1.00 52.44 567 PRO A O 1
ATOM 4229 N N . GLN A 1 568 ? 10.254 26.832 -13.619 1.00 44.44 568 GLN A N 1
ATOM 4230 C CA . GLN A 1 568 ? 11.538 27.313 -13.116 1.00 44.44 568 GLN A CA 1
ATOM 4231 C C . GLN A 1 568 ? 11.417 28.830 -12.937 1.00 44.44 568 GLN A C 1
ATOM 4233 O O . GLN A 1 568 ? 11.213 29.558 -13.909 1.00 44.44 568 GLN A O 1
ATOM 4238 N N . GLN A 1 569 ? 11.457 29.300 -11.688 1.00 46.25 569 GLN A N 1
ATOM 4239 C CA . GLN A 1 569 ? 11.612 30.723 -11.406 1.00 46.25 569 GLN A CA 1
ATOM 4240 C C . GLN A 1 569 ? 13.037 31.100 -11.820 1.00 46.25 569 GLN A C 1
ATOM 4242 O O . GLN A 1 569 ? 13.991 30.684 -11.164 1.00 46.25 569 GLN A O 1
ATOM 4247 N N . ASN A 1 570 ? 13.151 31.794 -12.954 1.00 48.50 570 ASN A N 1
ATOM 4248 C CA . ASN A 1 570 ? 14.393 32.406 -13.428 1.00 48.50 570 ASN A CA 1
ATOM 4249 C C . ASN A 1 570 ? 14.753 33.645 -12.613 1.00 48.50 570 ASN A C 1
ATOM 4251 O O . ASN A 1 570 ? 13.817 34.410 -12.277 1.00 48.50 570 ASN A O 1
#

Radius of gyration: 29.77 Å; Cα contacts (8 Å, |Δi|>4): 1043; chains: 1; bounding box: 77×66×61 Å

pLDDT: mean 82.02, std 18.54, range [25.08, 98.56]

Nearest PDB structures (foldseek):
  4igb-assembly1_A  TM=1.848E-01  e=2.727E-02  Streptococcus gordonii str. Challis
  7rec-assembly1_G-2  TM=4.380E-01  e=8.679E+00  Homo sapiens
  2wjr-assembly1_A  TM=2.191E-01  e=4.083E+00  Escherichia coli K-12

Solvent-accessible surface area (backbone atoms only — not comparable to full-atom values): 32112 Å² total; per-residue (Å²): 114,74,65,60,51,53,52,52,49,51,54,46,50,64,63,70,73,54,59,87,75,51,87,67,56,89,50,76,49,79,48,77,48,98,56,78,58,49,69,68,58,51,41,69,77,38,75,82,44,46,77,46,80,55,96,93,42,66,31,30,40,53,90,63,73,85,44,63,91,96,46,81,57,76,57,36,28,38,30,65,78,48,54,34,33,38,37,34,29,31,46,69,58,46,49,55,48,61,74,62,48,90,67,81,74,75,62,74,91,53,66,73,47,68,86,84,35,77,42,76,50,75,50,65,57,95,54,41,68,69,76,48,78,60,78,76,75,78,82,62,87,73,61,56,68,50,48,53,49,15,53,48,31,48,64,76,24,42,40,30,42,28,40,29,35,36,76,80,68,33,40,37,42,35,40,25,39,34,31,76,38,45,69,38,22,53,39,34,49,53,8,50,52,50,49,49,57,52,47,50,59,54,43,56,62,48,40,75,73,41,61,66,71,59,28,51,52,52,48,45,36,60,72,45,50,42,81,48,76,57,68,31,29,31,36,41,35,28,38,47,59,48,90,47,38,74,60,56,69,47,38,62,61,49,52,47,49,26,62,71,49,26,59,84,70,92,76,84,78,75,98,81,72,94,75,78,67,89,66,84,48,77,71,65,45,50,85,67,74,84,72,80,50,48,28,53,40,74,74,36,64,43,79,37,74,46,61,66,60,80,70,48,49,49,28,36,32,24,20,45,39,93,60,69,32,66,48,98,88,66,52,75,43,62,29,32,32,39,35,40,39,36,36,50,62,66,52,78,32,33,42,26,35,21,46,43,43,80,76,40,45,29,28,53,90,71,50,68,63,47,73,53,88,69,70,91,62,91,66,60,56,38,57,77,33,74,39,65,44,50,69,84,52,69,69,82,51,96,36,60,87,72,34,53,52,48,79,47,54,28,45,65,76,93,67,89,56,59,27,33,46,34,38,30,32,37,35,34,38,28,35,32,92,43,71,47,80,48,74,44,65,30,36,62,65,46,26,77,46,83,67,80,53,67,63,49,45,73,45,42,45,45,51,41,66,40,88,48,88,90,16,26,32,43,37,36,39,53,28,91,49,39,46,78,25,77,64,36,28,48,44,88,80,43,90,64,62,46,62,50,68,52,49,54,43,73,59,95,89,37,70,31,35,34,39,67,34,84,42,92,88,12,48,69,58,66,66,26,26,40,36,31,30,44,32,32,77,41,44,82,41,61,31,41,41,31,36,60,62,40,47,48,46,52,79,88,39,49,78,76,79,87,66,66,79,73,80,80,84,125

Secondary structure (DSSP, 8-state):
-HHHHHHHHHHHHHHHSS-GGGGG---EEEEE-SS---HHHHHHH-TTPEEEEETTEEEEE--PPPPSTTS----EEEEE-SSSEEEEEEHHHHHHHHHH----S--GGGTTS-TT-SEEEEE--SSGGGGG-SPPPPPPTT--HHHHHHHHHHHHHEEEEEEEEEESSSEEEEEEEEESSHHHHHHHHHHHHHHHHHHHHHHHHHHTTS-HHHHHHHHHHHHT-EEEEETTEEEEEEEE-GGGHHHHHHHHHHHHHHHHTT---SS---TT-TT--------PPP----PPPTTPPPPEE-SEEESPPTTEEEEEEEEE-SSPEE-TTS-EE--EEEEEEEEETTGGGEEEEEEEEEEEEEETTS-BPPBPS----SS--TTTSEEE--TT-TTTS---TTEEEEEEEEPPPSS---EEEEEEEEEEEEE-SEEEEEEESSHHHHTTS----HHHHHTT-EEEEE--SSS-EEEEE--TT-EEEEEEEE-TT-TT---BPPEEEEETTEEEEEEE--STTS---TT-EEEEEEEES-EEEEEEEEEEEEEPPPGGGSPPP-SPPPP---

Sequence (570 aa):
MSDLKGIQSASMMAAMGMPPAAQQFKGLVVARSKKPLSQSAILQASPELKSVDHSGKSYFLLPTPPGPPGQPAVEVGGWVADANTFVMGGVNELKAAMDKGETVSPRKELSFVDATSHIVLVVAPKDPQAMRQGQPPPSMPGMPPQIAEMQQAINESMQGFGLGINIRGGFDLQTSLLLKDSAGAAKVKTGLEAALAEGRKQFDAIKATAPPLLGDLGQMLIDNLKITEQSQVVKVTTNIPDSAQPQLEQLPPLLMVMAMTGGLNPLAGGPGSPGAGPGPAGLSPPAIGEMKKPGETEPVEAAKAEGLPDGMTLSAKLSWSEFPNRSADGKETIPIQLMLDTKGEGLDTICAFGQITMKRMTLEGGETLKSTRNTLMIGPDPLRTLVPFDADDQVRIDHPEGTLRVKYLVEPPSGTAEKIAALEGTFKYLTSEKSDEFTIDEVAKTALKPLADPELKSAGVKLLLKPGNPGETLTMWCGKGHFLSKVGISNPFDANGATRFFNLEVDKGQTVYRIQSLEQGGKFSEKLQVKFKLDREVKEHLVSFRFEDVPLPTPDSKPKSQIPQQPQQN

Foldseek 3Di:
DVVLVVVVVVVCCVVVPDDPVCQPVLDKDKAFAPAFDDPVVNCVVPVVWDWDDAPNFIKTWDDFDQDDPPDHTQIKIWGPLDRTMIMIDGPVSVNVDVVVHPPPDPDPQCPQEDPVFNGKDKDADPDQCVVQPDDQFPDDPPDDPLLVQLSVLCNPWFRMWMWGWHDDLWIKIKIKTFTNWVVSQVSNLSNVVVVLVVVVVVLVVVLVVDDVLCNVQVVQQSVQWDWDDDIRMIMTMGIDDSVCVVSVVCCVVVVVVCVVQVPPPPPPDDPDDPPDDDDLADDDGDCPDPDQAQLKDDWFWFPDKPFDDPFKTKTKIKHWAPDWDADPVRDTATWIKIKIKIAGPPLQQWFWKALKWWPFFAFDVGDGWAFDPDDPDPADHSVHDIATDHLPCVGDDVAPRRIDIDITTTGDDPDPTFFRQKTWIKMKIKGFPDKDKDKDWLLQVCLVDPDPDPVCVVQQWHWHWDADVVAIKIKIFTDPQKDKAPKWKADPPPPSRNIDFFHWDADPNGTMTMDWDPDVSGGDDSGMMIMIMMGGNMDMTMMITMGGGHGYRDPVSHDDPPRPDRPPPD

Mean predicted aligned error: 15.51 Å